Protein AF-0000000083393419 (afdb_homodimer)

Organism: Coprinellus micaceus (NCBI:txid71717)

Secondary structure (DSSP, 8-state):
--SEEEEEETTPPP--EEETTTEE--BSB-HHHHHHHHHT-EEPPEEETTEEE--TTTEE-EEEEGGGEEE--HHHHHHHHHIIIIIIHHHHT--S-S---EEEEEEEEEE-BT-EEEEE-PPP-STTEEEEEEEE-SB-EEE--EEEEETTEEEEE---TTTTT-EEEEEEETTSEEEEPPEEEE-EEEEEEEEE---S--------TT---HHHHHHHHHHHTT-SSS--SSS------SS---HHHHTTGGGG--THHHHHHHHHHHHHHHTTPPP---------------------------/--SEEEEEETTPPP--EEETTTEEPPBSB-HHHHHHHHHT-EEPPEEETTEEE--TTTEE-EEEEGGGEEE--HHHHHHHHHIIIIIIHHHHT--TTS---EEEEEEEEEE-BT-EEEEE-PPPSSTTEEEEEEEE-SB-EEE--EEEEETTEEEEE---TTTTT-EEEEEEETTSEEEEPPEEEE-EEEEEEEEE---S--------TT---HHHHHHHHHHHTT-SSS--SSS------SS---HHHHTTGGGG--THHHHHHHHHHHHHHHTTPPP---------------------------

Nearest PDB structures (foldseek):
  4iw3-assembly2_J  TM=5.909E-01  e=1.349E-07  Pseudomonas putida KT2440
  4j25-assembly7_G  TM=5.653E-01  e=1.485E-06  Pseudomonas putida KT2440
  4j25-assembly5_E  TM=6.585E-01  e=1.545E-05  Pseudomonas putida KT2440
  4j25-assembly8_H  TM=5.708E-01  e=6.944E-06  Pseudomonas putida KT2440
  4j25-assembly3_C  TM=5.893E-01  e=4.573E-05  Pseudomonas putida KT2440

pLDDT: mean 80.28, std 17.72, range [20.61, 98.19]

Structure (mmCIF, N/CA/C/O backbone):
data_AF-0000000083393419-model_v1
#
loop_
_entity.id
_entity.type
_entity.pdbx_description
1 polymer 'Prolyl 4-hydroxylase alpha subunit Fe(2+) 2OG dioxygenase domain-containing protein'
#
loop_
_atom_site.group_PDB
_atom_site.id
_atom_site.type_symbol
_atom_site.label_atom_id
_atom_site.label_alt_id
_atom_site.label_comp_id
_atom_site.label_asym_id
_atom_site.label_entity_id
_atom_site.label_seq_id
_atom_site.pdbx_PDB_ins_code
_atom_site.Cartn_x
_atom_site.Cartn_y
_atom_site.Cartn_z
_atom_site.occupancy
_atom_site.B_iso_or_equiv
_atom_site.auth_seq_id
_atom_site.auth_comp_id
_atom_site.auth_asym_id
_atom_site.auth_atom_id
_atom_site.pdbx_PDB_model_num
ATOM 1 N N . GLY A 1 1 ? 1.641 -17.141 -26.734 1 71.5 1 GLY A N 1
ATOM 2 C CA . GLY A 1 1 ? 1.693 -16.828 -25.312 1 71.5 1 GLY A CA 1
ATOM 3 C C . GLY A 1 1 ? 2.971 -17.297 -24.641 1 71.5 1 GLY A C 1
ATOM 4 O O . GLY A 1 1 ? 3.799 -17.969 -25.281 1 71.5 1 GLY A O 1
ATOM 5 N N . SER A 1 2 ? 3.289 -16.75 -23.438 1 80.88 2 SER A N 1
ATOM 6 C CA . SER A 1 2 ? 4.422 -17.172 -22.609 1 80.88 2 SER A CA 1
ATOM 7 C C . SER A 1 2 ? 4.016 -18.25 -21.625 1 80.88 2 SER A C 1
ATOM 9 O O . SER A 1 2 ? 2.832 -18.422 -21.328 1 80.88 2 SER A O 1
ATOM 11 N N . PHE A 1 3 ? 4.953 -19.141 -21.281 1 85.56 3 PHE A N 1
ATOM 12 C CA . PHE A 1 3 ? 4.609 -20.203 -20.344 1 85.56 3 PHE A CA 1
ATOM 13 C C . PHE A 1 3 ? 4.703 -19.703 -18.906 1 85.56 3 PHE A C 1
ATOM 15 O O . PHE A 1 3 ? 4.406 -20.438 -17.969 1 85.56 3 PHE A O 1
ATOM 22 N N . TYR A 1 4 ? 5.148 -18.422 -18.828 1 90.19 4 TYR A N 1
ATOM 23 C CA . TYR A 1 4 ? 5.23 -17.828 -17.5 1 90.19 4 TYR A CA 1
ATOM 24 C C . TYR A 1 4 ? 4.875 -16.344 -17.547 1 90.19 4 TYR A C 1
ATOM 26 O O . TYR A 1 4 ? 4.746 -15.758 -18.625 1 90.19 4 TYR A O 1
ATOM 34 N N . HIS A 1 5 ? 4.605 -15.773 -16.406 1 93.38 5 HIS A N 1
ATOM 35 C CA . HIS A 1 5 ? 4.402 -14.344 -16.188 1 93.38 5 HIS A CA 1
ATOM 36 C C . HIS A 1 5 ? 5.18 -13.852 -14.977 1 93.38 5 HIS A C 1
ATOM 38 O O . HIS A 1 5 ? 5.285 -14.57 -13.977 1 93.38 5 HIS A O 1
ATOM 44 N N . CYS A 1 6 ? 5.832 -12.68 -15.07 1 94.62 6 CYS A N 1
ATOM 45 C CA . CYS A 1 6 ? 6.551 -12.078 -13.961 1 94.62 6 CYS A CA 1
ATOM 46 C C . CYS A 1 6 ? 6.5 -10.555 -14.039 1 94.62 6 CYS A C 1
ATOM 48 O O . CYS A 1 6 ? 7.043 -9.961 -14.969 1 94.62 6 CYS A O 1
ATOM 50 N N . THR A 1 7 ? 5.844 -9.961 -13.102 1 94.75 7 THR A N 1
ATOM 51 C CA . THR A 1 7 ? 5.762 -8.508 -13.086 1 94.75 7 THR A CA 1
ATOM 52 C C . THR A 1 7 ? 5.715 -7.988 -11.648 1 94.75 7 THR A C 1
ATOM 54 O O . THR A 1 7 ? 5.434 -8.742 -10.719 1 94.75 7 THR A O 1
ATOM 57 N N . THR A 1 8 ? 6.18 -6.797 -11.445 1 95.19 8 THR A N 1
ATOM 58 C CA . THR A 1 8 ? 6.062 -6.09 -10.172 1 95.19 8 THR A CA 1
ATOM 59 C C . THR A 1 8 ? 5.07 -4.934 -10.281 1 95.19 8 THR A C 1
ATOM 61 O O . THR A 1 8 ? 5.086 -4.188 -11.266 1 95.19 8 THR A O 1
ATOM 64 N N . ASP A 1 9 ? 4.148 -4.879 -9.375 1 95.31 9 ASP A N 1
ATOM 65 C CA . ASP A 1 9 ? 3.121 -3.844 -9.352 1 95.31 9 ASP A CA 1
ATOM 66 C C . ASP A 1 9 ? 3.289 -2.922 -8.148 1 95.31 9 ASP A C 1
ATOM 68 O O . ASP A 1 9 ? 2.953 -3.297 -7.023 1 95.31 9 ASP A O 1
ATOM 72 N N . GLN A 1 10 ? 3.635 -1.686 -8.359 1 91.56 10 GLN A N 1
ATOM 73 C CA . GLN A 1 10 ? 3.883 -0.721 -7.289 1 91.56 10 GLN A CA 1
ATOM 74 C C . GLN A 1 10 ? 2.574 -0.171 -6.73 1 91.56 10 GLN A C 1
ATOM 76 O O . GLN A 1 10 ? 2.557 0.431 -5.656 1 91.56 10 GLN A O 1
ATOM 81 N N . ASN A 1 11 ? 1.541 -0.392 -7.5 1 91.25 11 ASN A N 1
ATOM 82 C CA . ASN A 1 11 ? 0.262 0.193 -7.109 1 91.25 11 ASN A CA 1
ATOM 83 C C . ASN A 1 11 ? -0.727 -0.875 -6.652 1 91.25 11 ASN A C 1
ATOM 85 O O . ASN A 1 11 ? -1.93 -0.619 -6.57 1 91.25 11 ASN A O 1
ATOM 89 N N . ALA A 1 12 ? -0.219 -2.059 -6.438 1 95.44 12 ALA A N 1
ATOM 90 C CA . ALA A 1 12 ? -1.104 -3.104 -5.926 1 95.44 12 ALA A CA 1
ATOM 91 C C . ALA A 1 12 ? -1.71 -2.703 -4.586 1 95.44 12 ALA A C 1
ATOM 93 O O . ALA A 1 12 ? -1.015 -2.166 -3.717 1 95.44 12 ALA A O 1
ATOM 94 N N . PRO A 1 13 ? -2.973 -2.9 -4.43 1 95.62 13 PRO A N 1
ATOM 95 C CA . PRO A 1 13 ? -3.576 -2.574 -3.135 1 95.62 13 PRO A CA 1
ATOM 96 C C . PRO A 1 13 ? -3.109 -3.502 -2.016 1 95.62 13 PRO A C 1
ATOM 98 O O . PRO A 1 13 ? -2.795 -4.668 -2.268 1 95.62 13 PRO A O 1
ATOM 101 N N . ASN A 1 14 ? -3.01 -2.908 -0.842 1 96.06 14 ASN A N 1
ATOM 102 C CA . ASN A 1 14 ? -2.838 -3.764 0.328 1 96.06 14 ASN A CA 1
ATOM 103 C C . ASN A 1 14 ? -4.027 -4.699 0.515 1 96.06 14 ASN A C 1
ATOM 105 O O . ASN A 1 14 ? -5.168 -4.25 0.62 1 96.06 14 ASN A O 1
ATOM 109 N N . PRO A 1 15 ? -3.83 -5.969 0.606 1 97 15 PRO A N 1
ATOM 110 C CA . PRO A 1 15 ? -4.961 -6.898 0.658 1 97 15 PRO A CA 1
ATOM 111 C C . PRO A 1 15 ? -5.738 -6.809 1.968 1 97 15 PRO A C 1
ATOM 113 O O . PRO A 1 15 ? -6.898 -7.23 2.031 1 97 15 PRO A O 1
ATOM 116 N N . GLY A 1 16 ? -5.172 -6.203 2.963 1 97.12 16 GLY A N 1
ATOM 117 C CA . GLY A 1 16 ? -5.777 -6.371 4.273 1 97.12 16 GLY A CA 1
ATOM 118 C C . GLY A 1 16 ? -5.797 -7.816 4.738 1 97.12 16 GLY A C 1
ATOM 119 O O . GLY A 1 16 ? -6.84 -8.328 5.148 1 97.12 16 GLY A O 1
ATOM 120 N N . LEU A 1 17 ? -4.664 -8.422 4.645 1 97.94 17 LEU A N 1
ATOM 121 C CA . LEU A 1 17 ? -4.504 -9.836 4.973 1 97.94 17 LEU A CA 1
ATOM 122 C C . LEU A 1 17 ? -4.91 -10.109 6.418 1 97.94 17 LEU A C 1
ATOM 124 O O . LEU A 1 17 ? -4.414 -9.453 7.34 1 97.94 17 LEU A O 1
ATOM 128 N N . PHE A 1 18 ? -5.875 -10.977 6.57 1 98 18 PHE A N 1
ATOM 129 C CA . PHE A 1 18 ? -6.371 -11.391 7.879 1 98 18 PHE A CA 1
ATOM 130 C C . PHE A 1 18 ? -6.223 -12.891 8.062 1 98 18 PHE A C 1
ATOM 132 O O . PHE A 1 18 ? -6.68 -13.672 7.227 1 98 18 PHE A O 1
ATOM 139 N N . ILE A 1 19 ? -5.516 -13.336 9.07 1 97.94 19 ILE A N 1
ATOM 140 C CA . ILE A 1 19 ? -5.285 -14.742 9.352 1 97.94 19 ILE A CA 1
ATOM 141 C C . ILE A 1 19 ? -6.027 -15.141 10.625 1 97.94 19 ILE A C 1
ATOM 143 O O . ILE A 1 19 ? -5.891 -14.484 11.664 1 97.94 19 ILE A O 1
ATOM 147 N N . ASP A 1 20 ? -6.797 -16.219 10.484 1 97.06 20 ASP A N 1
ATOM 148 C CA . ASP A 1 20 ? -7.508 -16.703 11.664 1 97.06 20 ASP A CA 1
ATOM 149 C C . ASP A 1 20 ? -6.539 -16.969 12.812 1 97.06 20 ASP A C 1
ATOM 151 O O . ASP A 1 20 ? -5.496 -17.594 12.617 1 97.06 20 ASP A O 1
ATOM 155 N N . GLY A 1 21 ? -6.898 -16.5 13.992 1 94.38 21 GLY A N 1
ATOM 156 C CA . GLY A 1 21 ? -6.066 -16.703 15.164 1 94.38 21 GLY A CA 1
ATOM 157 C C . GLY A 1 21 ? -5.055 -15.594 15.383 1 94.38 21 GLY A C 1
ATOM 158 O O . GLY A 1 21 ? -4.574 -15.398 16.5 1 94.38 21 GLY A O 1
ATOM 159 N N . LEU A 1 22 ? -4.699 -14.867 14.367 1 94.94 22 LEU A N 1
ATOM 160 C CA . LEU A 1 22 ? -3.699 -13.812 14.461 1 94.94 22 LEU A CA 1
ATOM 161 C C . LEU A 1 22 ? -4.34 -12.438 14.258 1 94.94 22 LEU A C 1
ATOM 163 O O . LEU A 1 22 ? -4.016 -11.492 14.977 1 94.94 22 LEU A O 1
ATOM 167 N N . GLY A 1 23 ? -5.277 -12.398 13.312 1 96.06 23 GLY A N 1
ATOM 168 C CA . GLY A 1 23 ? -5.891 -11.125 12.969 1 96.06 23 GLY A CA 1
ATOM 169 C C . GLY A 1 23 ? -5.254 -10.461 11.766 1 96.06 23 GLY A C 1
ATOM 170 O O . GLY A 1 23 ? -4.781 -11.141 10.852 1 96.06 23 GLY A O 1
ATOM 171 N N . LEU A 1 24 ? -5.355 -9.117 11.773 1 96.56 24 LEU A N 1
ATOM 172 C CA . LEU A 1 24 ? -4.844 -8.336 10.648 1 96.56 24 LEU A CA 1
ATOM 173 C C . LEU A 1 24 ? -3.316 -8.352 10.625 1 96.56 24 LEU A C 1
ATOM 175 O O . LEU A 1 24 ? -2.674 -8.164 11.664 1 96.56 24 LEU A O 1
ATOM 179 N N . VAL A 1 25 ? -2.793 -8.625 9.477 1 96.19 25 VAL A N 1
ATOM 180 C CA . VAL A 1 25 ? -1.344 -8.641 9.305 1 96.19 25 VAL A CA 1
ATOM 181 C C . VAL A 1 25 ? -0.895 -7.379 8.57 1 96.19 25 VAL A C 1
ATOM 183 O O . VAL A 1 25 ? -1.348 -7.109 7.457 1 96.19 25 VAL A O 1
ATOM 186 N N . GLY A 1 26 ? -0.052 -6.645 9.195 1 95.12 26 GLY A N 1
ATOM 187 C CA . GLY A 1 26 ? 0.465 -5.449 8.547 1 95.12 26 GLY A CA 1
ATOM 188 C C . GLY A 1 26 ? 1.562 -5.742 7.543 1 95.12 26 GLY A C 1
ATOM 189 O O . GLY A 1 26 ? 2.387 -6.633 7.758 1 95.12 26 GLY A O 1
ATOM 190 N N . LEU A 1 27 ? 1.524 -5.02 6.449 1 95.44 27 LEU A N 1
ATOM 191 C CA . LEU A 1 27 ? 2.607 -5 5.473 1 95.44 27 LEU A CA 1
ATOM 192 C C . LEU A 1 27 ? 3.297 -3.639 5.453 1 95.44 27 LEU A C 1
ATOM 194 O O . LEU A 1 27 ? 2.654 -2.611 5.676 1 95.44 27 LEU A O 1
ATOM 198 N N . LEU A 1 28 ? 4.531 -3.512 5.34 1 96.19 28 LEU A N 1
ATOM 199 C CA . LEU A 1 28 ? 5.57 -4.457 4.953 1 96.19 28 LEU A CA 1
ATOM 200 C C . LEU A 1 28 ? 5.82 -5.477 6.059 1 96.19 28 LEU A C 1
ATOM 202 O O . LEU A 1 28 ? 5.879 -5.121 7.234 1 96.19 28 LEU A O 1
ATOM 206 N N . LEU A 1 29 ? 5.98 -6.648 5.637 1 96.69 29 LEU A N 1
ATOM 207 C CA . LEU A 1 29 ? 6.18 -7.699 6.629 1 96.69 29 LEU A CA 1
ATOM 208 C C . LEU A 1 29 ? 7.473 -7.48 7.402 1 96.69 29 LEU A C 1
ATOM 210 O O . LEU A 1 29 ? 8.523 -7.238 6.809 1 96.69 29 LEU A O 1
ATOM 214 N N . ASN A 1 30 ? 7.355 -7.426 8.719 1 94.75 30 ASN A N 1
ATOM 215 C CA . ASN A 1 30 ? 8.547 -7.348 9.555 1 94.75 30 ASN A CA 1
ATOM 216 C C . ASN A 1 30 ? 8.789 -8.648 10.312 1 94.75 30 ASN A C 1
ATOM 218 O O . ASN A 1 30 ? 8.016 -9.602 10.18 1 94.75 30 ASN A O 1
ATOM 222 N N . HIS A 1 31 ? 9.914 -8.711 11.031 1 93.56 31 HIS A N 1
ATOM 223 C CA . HIS A 1 31 ? 10.352 -9.938 11.68 1 93.56 31 HIS A CA 1
ATOM 224 C C . HIS A 1 31 ? 9.328 -10.43 12.695 1 93.56 31 HIS A C 1
ATOM 226 O O . HIS A 1 31 ? 9 -11.617 12.742 1 93.56 31 HIS A O 1
ATOM 232 N N . GLN A 1 32 ? 8.797 -9.57 13.469 1 91.88 32 GLN A N 1
ATOM 233 C CA . GLN A 1 32 ? 7.84 -9.938 14.516 1 91.88 32 GLN A CA 1
ATOM 234 C C . GLN A 1 32 ? 6.582 -10.555 13.914 1 91.88 32 GLN A C 1
ATOM 236 O O . GLN A 1 32 ? 6.102 -11.586 14.391 1 91.88 32 GLN A O 1
ATOM 241 N N . GLU A 1 33 ? 6.07 -9.922 12.938 1 94.56 33 GLU A N 1
ATOM 242 C CA . GLU A 1 33 ? 4.871 -10.43 12.273 1 94.56 33 GLU A CA 1
ATOM 243 C C . GLU A 1 33 ? 5.141 -11.773 11.602 1 94.56 33 GLU A C 1
ATOM 245 O O . GLU A 1 33 ? 4.277 -12.656 11.609 1 94.56 33 GLU A O 1
ATOM 250 N N . ALA A 1 34 ? 6.285 -11.922 11.008 1 96.38 34 ALA A N 1
ATOM 251 C CA . ALA A 1 34 ? 6.652 -13.18 10.375 1 96.38 34 ALA A CA 1
ATOM 252 C C . ALA A 1 34 ? 6.629 -14.328 11.383 1 96.38 34 ALA A C 1
ATOM 254 O O . ALA A 1 34 ? 6.117 -15.414 11.094 1 96.38 34 ALA A O 1
ATOM 255 N N . GLN A 1 35 ? 7.164 -14.031 12.547 1 95.75 35 GLN A N 1
ATOM 256 C CA . GLN A 1 35 ? 7.199 -15.047 13.594 1 95.75 35 GLN A CA 1
ATOM 257 C C . GLN A 1 35 ? 5.789 -15.414 14.047 1 95.75 35 GLN A C 1
ATOM 259 O O . GLN A 1 35 ? 5.512 -16.578 14.344 1 95.75 35 GLN A O 1
ATOM 264 N N . LEU A 1 36 ? 4.961 -14.477 14.125 1 95.25 36 LEU A N 1
ATOM 265 C CA . LEU A 1 36 ? 3.574 -14.734 14.492 1 95.25 36 LEU A CA 1
ATOM 266 C C . LEU A 1 36 ? 2.881 -15.586 13.438 1 95.25 36 LEU A C 1
ATOM 268 O O . LEU A 1 36 ? 2.119 -16.5 13.766 1 95.25 36 LEU A O 1
ATOM 272 N N . ILE A 1 37 ? 3.133 -15.281 12.156 1 97.12 37 ILE A N 1
ATOM 273 C CA . ILE A 1 37 ? 2.562 -16.062 11.07 1 97.12 37 ILE A CA 1
ATOM 274 C C . ILE A 1 37 ? 3.051 -17.516 11.164 1 97.12 37 ILE A C 1
ATOM 276 O O . ILE A 1 37 ? 2.264 -18.453 11.031 1 97.12 37 ILE A O 1
ATOM 280 N N . ILE A 1 38 ? 4.332 -17.688 11.406 1 96.31 38 ILE A N 1
ATOM 281 C CA . ILE A 1 38 ? 4.93 -19.016 11.523 1 96.31 38 ILE A CA 1
ATOM 282 C C . ILE A 1 38 ? 4.242 -19.797 12.641 1 96.31 38 ILE A C 1
ATOM 284 O O . ILE A 1 38 ? 3.961 -20.984 12.492 1 96.31 38 ILE A O 1
ATOM 288 N N . SER A 1 39 ? 3.902 -19.062 13.703 1 95.31 39 SER A N 1
ATOM 289 C CA . SER A 1 39 ? 3.291 -19.719 14.852 1 95.31 39 SER A CA 1
ATOM 290 C C . SER A 1 39 ? 1.898 -20.25 14.523 1 95.31 39 SER A C 1
ATOM 292 O O . SER A 1 39 ? 1.376 -21.125 15.211 1 95.31 39 SER A O 1
ATOM 294 N N . GLN A 1 40 ? 1.264 -19.703 13.516 1 95.31 40 GLN A N 1
ATOM 295 C CA . GLN A 1 40 ? -0.067 -20.125 13.094 1 95.31 40 GLN A CA 1
ATOM 296 C C . GLN A 1 40 ? 0.012 -21.078 11.898 1 95.31 40 GLN A C 1
ATOM 298 O O . GLN A 1 40 ? -1.017 -21.5 11.367 1 95.31 40 GLN A O 1
ATOM 303 N N . SER A 1 41 ? 1.199 -21.422 11.461 1 95.56 41 SER A N 1
ATOM 304 C CA . SER A 1 41 ? 1.404 -22.172 10.219 1 95.56 41 SER A CA 1
ATOM 305 C C . SER A 1 41 ? 1.79 -23.625 10.5 1 95.56 41 SER A C 1
ATOM 307 O O . SER A 1 41 ? 2.098 -23.969 11.641 1 95.56 41 SER A O 1
ATOM 309 N N . VAL A 1 42 ? 1.695 -24.438 9.523 1 92.81 42 VAL A N 1
ATOM 310 C CA . VAL A 1 42 ? 2.234 -25.797 9.523 1 92.81 42 VAL A CA 1
ATOM 311 C C . VAL A 1 42 ? 3.275 -25.938 8.414 1 92.81 42 VAL A C 1
ATOM 313 O O . VAL A 1 42 ? 3.299 -25.141 7.469 1 92.81 42 VAL A O 1
ATOM 316 N N . GLN A 1 43 ? 4.133 -26.875 8.594 1 89.88 43 GLN A N 1
ATOM 317 C CA . GLN A 1 43 ? 5.102 -27.156 7.543 1 89.88 43 GLN A CA 1
ATOM 318 C C . GLN A 1 43 ? 4.414 -27.719 6.297 1 89.88 43 GLN A C 1
ATOM 320 O O . GLN A 1 43 ? 3.553 -28.594 6.398 1 89.88 43 GLN A O 1
ATOM 325 N N . ALA A 1 44 ? 4.727 -27.078 5.188 1 85.38 44 ALA A N 1
ATOM 326 C CA . ALA A 1 44 ? 4.102 -27.531 3.943 1 85.38 44 ALA A CA 1
ATOM 327 C C . ALA A 1 44 ? 4.461 -28.969 3.635 1 85.38 44 ALA A C 1
ATOM 329 O O . ALA A 1 44 ? 5.586 -29.406 3.883 1 85.38 44 ALA A O 1
ATOM 330 N N . LEU A 1 45 ? 3.436 -29.672 3.148 1 71.44 45 LEU A N 1
ATOM 331 C CA . LEU A 1 45 ? 3.59 -31.078 2.795 1 71.44 45 LEU A CA 1
ATOM 332 C C . LEU A 1 45 ? 4 -31.234 1.333 1 71.44 45 LEU A C 1
ATOM 334 O O . LEU A 1 45 ? 3.75 -30.344 0.519 1 71.44 45 LEU A O 1
ATOM 338 N N . PHE A 1 46 ? 4.871 -32.125 1.081 1 62.41 46 PHE A N 1
ATOM 339 C CA . PHE A 1 46 ? 5.164 -32.5 -0.299 1 62.41 46 PHE A CA 1
ATOM 340 C C . PHE A 1 46 ? 4.469 -33.812 -0.67 1 62.41 46 PHE A C 1
ATOM 342 O O . PHE A 1 46 ? 4.422 -34.719 0.132 1 62.41 46 PHE A O 1
ATOM 349 N N . GLY A 1 47 ? 3.475 -33.719 -1.691 1 51.59 47 GLY A N 1
ATOM 350 C CA . GLY A 1 47 ? 2.805 -34.938 -2.137 1 51.59 47 GLY A CA 1
ATOM 351 C C . GLY A 1 47 ? 3.691 -35.844 -2.98 1 51.59 47 GLY A C 1
ATOM 352 O O . GLY A 1 47 ? 4.32 -35.375 -3.936 1 51.59 47 GLY A O 1
ATOM 353 N N . GLU A 1 48 ? 4.258 -36.875 -2.424 1 49.97 48 GLU A N 1
ATOM 354 C CA . GLU A 1 48 ? 4.836 -37.969 -3.23 1 49.97 48 GLU A CA 1
ATOM 355 C C . GLU A 1 48 ? 3.82 -39.062 -3.486 1 49.97 48 GLU A C 1
ATOM 357 O O . GLU A 1 48 ? 3.619 -39.938 -2.637 1 49.97 48 GLU A O 1
ATOM 362 N N . GLY A 1 49 ? 3.178 -39.156 -4.609 1 48.53 49 GLY A N 1
ATOM 363 C CA . GLY A 1 49 ? 2.188 -40.188 -4.867 1 48.53 49 GLY A CA 1
ATOM 364 C C . GLY A 1 49 ? 0.917 -40 -4.059 1 48.53 49 GLY A C 1
ATOM 365 O O . GLY A 1 49 ? 0.308 -38.938 -4.074 1 48.53 49 GLY A O 1
ATOM 366 N N . ALA A 1 50 ? 0.385 -41.062 -3.396 1 50.88 50 ALA A N 1
ATOM 367 C CA . ALA A 1 50 ? -0.836 -41.156 -2.6 1 50.88 50 ALA A CA 1
ATOM 368 C C . ALA A 1 50 ? -0.608 -40.625 -1.191 1 50.88 50 ALA A C 1
ATOM 370 O O . ALA A 1 50 ? -1.563 -40.375 -0.45 1 50.88 50 ALA A O 1
ATOM 371 N N . GLU A 1 51 ? 0.714 -40.375 -0.941 1 54.41 51 GLU A N 1
ATOM 372 C CA . GLU A 1 51 ? 0.939 -40 0.456 1 54.41 51 GLU A CA 1
ATOM 373 C C . GLU A 1 51 ? 1.54 -38.625 0.575 1 54.41 51 GLU A C 1
ATOM 375 O O . GLU A 1 51 ? 2.369 -38.219 -0.246 1 54.41 51 GLU A O 1
ATOM 380 N N . THR A 1 52 ? 0.961 -37.75 1.322 1 60.72 52 THR A N 1
ATOM 381 C CA . THR A 1 52 ? 1.485 -36.406 1.638 1 60.72 52 THR A CA 1
ATOM 382 C C . THR A 1 52 ? 2.412 -36.469 2.85 1 60.72 52 THR A C 1
ATOM 384 O O . THR A 1 52 ? 2.014 -36.938 3.918 1 60.72 52 THR A O 1
ATOM 387 N N . VAL A 1 53 ? 3.863 -36.469 2.533 1 63.22 53 VAL A N 1
ATOM 388 C CA . VAL A 1 53 ? 4.824 -36.531 3.629 1 63.22 53 VAL A CA 1
ATOM 389 C C . VAL A 1 53 ? 5.531 -35.188 3.762 1 63.22 53 VAL A C 1
ATOM 391 O O . V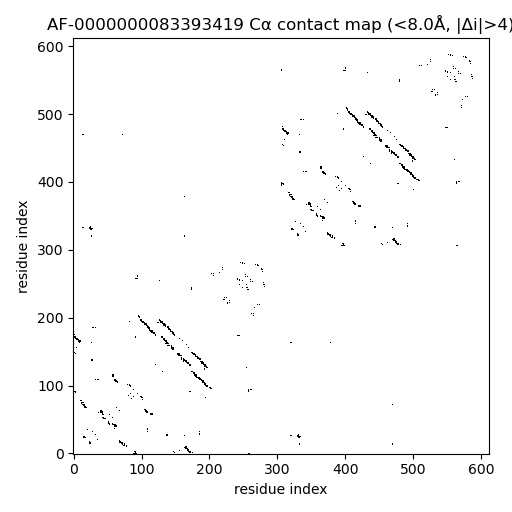AL A 1 53 ? 5.645 -34.438 2.789 1 63.22 53 VAL A O 1
ATOM 394 N N . VAL A 1 54 ? 5.832 -34.875 5.066 1 69.81 54 VAL A N 1
ATOM 395 C CA . VAL A 1 54 ? 6.707 -33.719 5.309 1 69.81 54 VAL A CA 1
ATOM 396 C C . VAL A 1 54 ? 8.156 -34.125 5.039 1 69.81 54 VAL A C 1
ATOM 398 O O . VAL A 1 54 ? 8.68 -35.031 5.656 1 69.81 54 VAL A O 1
ATOM 401 N N . ASP A 1 55 ? 8.727 -33.656 3.973 1 72 55 ASP A N 1
ATOM 402 C CA . ASP A 1 55 ? 10.156 -33.781 3.693 1 72 55 ASP A CA 1
ATOM 403 C C . ASP A 1 55 ? 10.797 -32.438 3.428 1 72 55 ASP A C 1
ATOM 405 O O . ASP A 1 55 ? 10.727 -31.922 2.311 1 72 55 ASP A O 1
ATOM 409 N N . THR A 1 56 ? 11.43 -31.891 4.449 1 73.75 56 THR A N 1
ATOM 410 C CA . THR A 1 56 ? 11.969 -30.531 4.391 1 73.75 56 THR A CA 1
ATOM 411 C C . THR A 1 56 ? 13.164 -30.469 3.447 1 73.75 56 THR A C 1
ATOM 413 O O . THR A 1 56 ? 13.602 -29.375 3.07 1 73.75 56 THR A O 1
ATOM 416 N N . GLN A 1 57 ? 13.617 -31.562 3.035 1 74.75 57 GLN A N 1
ATOM 417 C CA . GLN A 1 57 ? 14.68 -31.547 2.037 1 74.75 57 GLN A CA 1
ATOM 418 C C . GLN A 1 57 ? 14.125 -31.219 0.652 1 74.75 57 GLN A C 1
ATOM 420 O O . GLN A 1 57 ? 14.836 -30.656 -0.188 1 74.75 57 GLN A O 1
ATOM 425 N N . VAL A 1 58 ? 12.828 -31.562 0.531 1 74.06 58 VAL A N 1
ATOM 426 C CA . VAL A 1 58 ? 12.18 -31.312 -0.752 1 74.06 58 VAL A CA 1
ATOM 427 C C . VAL A 1 58 ? 11.508 -29.953 -0.741 1 74.06 58 VAL A C 1
ATOM 429 O O . VAL A 1 58 ? 11.648 -29.172 -1.688 1 74.06 58 VAL A O 1
ATOM 432 N N . GLN A 1 59 ? 10.789 -29.797 0.354 1 77.75 59 GLN A N 1
ATOM 433 C CA . GLN A 1 59 ? 10.07 -28.547 0.528 1 77.75 59 GLN A CA 1
ATOM 434 C C . GLN A 1 59 ? 10.148 -28.062 1.972 1 77.75 59 GLN A C 1
ATOM 436 O O . GLN A 1 59 ? 9.727 -28.766 2.893 1 77.75 59 GLN A O 1
ATOM 441 N N . ASP A 1 60 ? 10.75 -26.891 2.072 1 86.38 60 ASP A N 1
ATOM 442 C CA . ASP A 1 60 ? 10.836 -26.219 3.365 1 86.38 60 ASP A CA 1
ATOM 443 C C . ASP A 1 60 ? 10.133 -24.859 3.324 1 86.38 60 ASP A C 1
ATOM 445 O O . ASP A 1 60 ? 10.734 -23.859 2.934 1 86.38 60 ASP A O 1
ATOM 449 N N . THR A 1 61 ? 8.859 -24.844 3.65 1 90.88 61 THR A N 1
ATOM 450 C CA . THR A 1 61 ? 8.047 -23.625 3.641 1 90.88 61 THR A CA 1
ATOM 451 C C . THR A 1 61 ? 6.891 -23.75 4.633 1 90.88 61 THR A C 1
ATOM 453 O O . THR A 1 61 ? 6.383 -24.844 4.879 1 90.88 61 THR A O 1
ATOM 456 N N . TRP A 1 62 ? 6.586 -22.656 5.262 1 94.25 62 TRP A N 1
ATOM 457 C CA . TRP A 1 62 ? 5.406 -22.594 6.117 1 94.25 62 TRP A CA 1
ATOM 458 C C . TRP A 1 62 ? 4.148 -22.328 5.297 1 94.25 62 TRP A C 1
ATOM 460 O O . TRP A 1 62 ? 4.176 -21.547 4.348 1 94.25 62 TRP A O 1
ATOM 470 N N . GLU A 1 63 ? 3.068 -23.031 5.652 1 95.88 63 GLU A N 1
ATOM 471 C CA . GLU A 1 63 ? 1.851 -22.812 4.883 1 95.88 63 GLU A CA 1
ATOM 472 C C . GLU A 1 63 ? 0.641 -22.641 5.797 1 95.88 63 GLU A C 1
ATOM 474 O O . GLU A 1 63 ? 0.619 -23.156 6.91 1 95.88 63 GLU A O 1
ATOM 479 N N . ILE A 1 64 ? -0.273 -21.844 5.434 1 96.88 64 ILE A N 1
ATOM 480 C CA . ILE A 1 64 ? -1.596 -21.672 6.027 1 96.88 64 ILE A CA 1
ATOM 481 C C . ILE A 1 64 ? -2.67 -21.922 4.973 1 96.88 64 ILE A C 1
ATOM 483 O O . ILE A 1 64 ? -2.586 -21.406 3.855 1 96.88 64 ILE A O 1
ATOM 487 N N . ASP A 1 65 ? -3.627 -22.734 5.312 1 96.56 65 ASP A N 1
ATOM 488 C CA . ASP A 1 65 ? -4.699 -23.094 4.383 1 96.56 65 ASP A CA 1
ATOM 489 C C . ASP A 1 65 ? -5.547 -21.859 4.043 1 96.56 65 ASP A C 1
ATOM 491 O O . ASP A 1 65 ? -5.797 -21.016 4.902 1 96.56 65 ASP A O 1
ATOM 495 N N . ALA A 1 66 ? -6.105 -21.875 2.852 1 96.81 66 ALA A N 1
ATOM 496 C CA . ALA A 1 66 ? -6.906 -20.75 2.357 1 96.81 66 ALA A CA 1
ATOM 497 C C . ALA A 1 66 ? -8.109 -20.484 3.262 1 96.81 66 ALA A C 1
ATOM 499 O O . ALA A 1 66 ? -8.547 -19.344 3.404 1 96.81 66 ALA A O 1
ATOM 500 N N . LYS A 1 67 ? -8.625 -21.453 3.852 1 96.94 67 LYS A N 1
ATOM 501 C CA . LYS A 1 67 ? -9.82 -21.328 4.684 1 96.94 67 LYS A CA 1
ATOM 502 C C . LYS A 1 67 ? -9.547 -20.453 5.898 1 96.94 67 LYS A C 1
ATOM 504 O O . LYS A 1 67 ? -10.484 -19.906 6.492 1 96.94 67 LYS A O 1
ATOM 509 N N . SER A 1 68 ? -8.281 -20.375 6.258 1 97.94 68 SER A N 1
ATOM 510 C CA . SER A 1 68 ? -7.906 -19.594 7.441 1 97.94 68 SER A CA 1
ATOM 511 C C . SER A 1 68 ? -7.441 -18.188 7.059 1 97.94 68 SER A C 1
ATOM 513 O O . SER A 1 68 ? -6.922 -17.453 7.902 1 97.94 68 SER A O 1
ATOM 515 N N . VAL A 1 69 ? -7.574 -17.891 5.82 1 98.12 69 VAL A N 1
ATOM 516 C CA . VAL A 1 69 ? -7.082 -16.609 5.316 1 98.12 69 VAL A CA 1
ATOM 517 C C . VAL A 1 69 ? -8.234 -15.82 4.711 1 98.12 69 VAL A C 1
ATOM 519 O O . VAL A 1 69 ? -9.086 -16.375 4.012 1 98.12 69 VAL A O 1
ATOM 522 N N . SER A 1 70 ? -8.352 -14.555 5.055 1 98 70 SER A N 1
ATOM 523 C CA . SER A 1 70 ? -9.312 -13.656 4.43 1 98 70 SER A CA 1
ATOM 524 C C . SER A 1 70 ? -8.703 -12.281 4.168 1 98 70 SER A C 1
ATOM 526 O O . SER A 1 70 ? -7.605 -11.984 4.648 1 98 70 SER A O 1
ATOM 528 N N . PHE A 1 71 ? -9.328 -11.555 3.316 1 97.88 71 PHE A N 1
ATOM 529 C CA . PHE A 1 71 ? -8.852 -10.227 2.938 1 97.88 71 PHE A CA 1
ATOM 530 C C . PHE A 1 71 ? -9.883 -9.164 3.291 1 97.88 71 PHE A C 1
ATOM 532 O O . PHE A 1 71 ? -11.023 -9.219 2.836 1 97.88 71 PHE A O 1
ATOM 539 N N . LYS A 1 72 ? -9.422 -8.125 4.039 1 96 72 LYS A N 1
ATOM 540 C CA . LYS A 1 72 ? -10.352 -7.121 4.555 1 96 72 LYS A CA 1
ATOM 541 C C . LYS A 1 72 ? -10.492 -5.949 3.588 1 96 72 LYS A C 1
ATOM 543 O O . LYS A 1 72 ? -11.414 -5.145 3.707 1 96 72 LYS A O 1
ATOM 548 N N . ASN A 1 73 ? -9.539 -5.832 2.697 1 95.38 73 ASN A N 1
ATOM 549 C CA . ASN A 1 73 ? -9.641 -4.816 1.652 1 95.38 73 ASN A CA 1
ATOM 550 C C . ASN A 1 73 ? -10.445 -5.32 0.457 1 95.38 73 ASN A C 1
ATOM 552 O O . ASN A 1 73 ? -9.969 -6.172 -0.299 1 95.38 73 ASN A O 1
ATOM 556 N N . SER A 1 74 ? -11.555 -4.699 0.244 1 92.69 74 SER A N 1
ATOM 557 C CA . SER A 1 74 ? -12.445 -5.156 -0.818 1 92.69 74 SER A CA 1
ATOM 558 C C . SER A 1 74 ? -11.82 -4.945 -2.193 1 92.69 74 SER A C 1
ATOM 560 O O . SER A 1 74 ? -12.164 -5.645 -3.15 1 92.69 74 SER A O 1
ATOM 562 N N . ARG A 1 75 ? -10.906 -4.074 -2.336 1 94.69 75 ARG A N 1
ATOM 563 C CA . ARG A 1 75 ? -10.266 -3.801 -3.617 1 94.69 75 ARG A CA 1
ATOM 564 C C . ARG A 1 75 ? -9.352 -4.949 -4.031 1 94.69 75 ARG A C 1
ATOM 566 O O . ARG A 1 75 ? -8.977 -5.062 -5.199 1 94.69 75 ARG A O 1
ATOM 573 N N . TRP A 1 76 ? -8.977 -5.77 -3.062 1 96.44 76 TRP A N 1
ATOM 574 C CA . TRP A 1 76 ? -8.016 -6.832 -3.334 1 96.44 76 TRP A CA 1
ATOM 575 C C . TRP A 1 76 ? -8.617 -7.887 -4.258 1 96.44 76 TRP A C 1
ATOM 577 O O . TRP A 1 76 ? -7.977 -8.32 -5.219 1 96.44 76 TRP A O 1
ATOM 587 N N . GLN A 1 77 ? -9.82 -8.273 -3.947 1 94.88 77 GLN A N 1
ATOM 588 C CA . GLN A 1 77 ? -10.461 -9.281 -4.789 1 94.88 77 GLN A CA 1
ATOM 589 C C . GLN A 1 77 ? -10.602 -8.789 -6.227 1 94.88 77 GLN A C 1
ATOM 591 O O . GLN A 1 77 ? -10.375 -9.539 -7.172 1 94.88 77 GLN A O 1
ATOM 596 N N . THR A 1 78 ? -11.031 -7.52 -6.328 1 94.44 78 THR A N 1
ATOM 597 C CA . THR A 1 78 ? -11.125 -6.926 -7.66 1 94.44 78 THR A CA 1
ATOM 598 C C . THR A 1 78 ? -9.766 -6.945 -8.359 1 94.44 78 THR A C 1
ATOM 600 O O . THR A 1 78 ? -9.672 -7.246 -9.547 1 94.44 78 THR A O 1
ATOM 603 N N . TYR A 1 79 ? -8.82 -6.676 -7.652 1 96 79 TYR A N 1
ATOM 604 C CA . TYR A 1 79 ? -7.457 -6.66 -8.172 1 96 79 TYR A CA 1
ATOM 605 C C . TYR A 1 79 ? -7.043 -8.039 -8.664 1 96 79 TYR A C 1
ATOM 607 O O . TYR A 1 79 ? -6.531 -8.188 -9.781 1 96 79 TYR A O 1
ATOM 615 N N . VAL A 1 80 ? -7.27 -9.062 -7.859 1 96.06 80 VAL A N 1
ATOM 616 C CA . VAL A 1 80 ? -6.891 -10.438 -8.18 1 96.06 80 VAL A CA 1
ATOM 617 C C . VAL A 1 80 ? -7.66 -10.914 -9.406 1 96.06 80 VAL A C 1
ATOM 619 O O . VAL A 1 80 ? -7.09 -11.547 -10.297 1 96.06 80 VAL A O 1
ATOM 622 N N . ASP A 1 81 ? -8.867 -10.547 -9.438 1 92.06 81 ASP A N 1
ATOM 623 C CA . ASP A 1 81 ? -9.688 -10.93 -10.586 1 92.06 81 ASP A CA 1
ATOM 624 C C . ASP A 1 81 ? -9.164 -10.305 -11.867 1 92.06 81 ASP A C 1
ATOM 626 O O . ASP A 1 81 ? -9.109 -10.961 -12.914 1 92.06 81 ASP A O 1
ATOM 630 N N . GLN A 1 82 ? -8.812 -9.094 -11.75 1 91.69 82 GLN A N 1
ATOM 631 C CA . GLN A 1 82 ? -8.289 -8.391 -12.922 1 91.69 82 GLN A CA 1
ATOM 632 C C . GLN A 1 82 ? -6.922 -8.945 -13.32 1 91.69 82 GLN A C 1
ATOM 634 O O . GLN A 1 82 ? -6.617 -9.047 -14.508 1 91.69 82 GLN A O 1
ATOM 639 N N . LEU A 1 83 ? -6.156 -9.25 -12.359 1 91.38 83 LEU A N 1
ATOM 640 C CA . LEU A 1 83 ? -4.859 -9.867 -12.617 1 91.38 83 LEU A CA 1
ATOM 641 C C . LEU A 1 83 ? -5.023 -11.164 -13.398 1 91.38 83 LEU A C 1
ATOM 643 O O . LEU A 1 83 ? -4.324 -11.391 -14.391 1 91.38 83 LEU A O 1
ATOM 647 N N . ALA A 1 84 ? -5.898 -11.969 -12.969 1 88.12 84 ALA A N 1
ATOM 648 C CA . ALA A 1 84 ? -6.141 -13.266 -13.586 1 88.12 84 ALA A CA 1
ATOM 649 C C . ALA A 1 84 ? -6.668 -13.109 -15.008 1 88.12 84 ALA A C 1
ATOM 651 O O . ALA A 1 84 ? -6.16 -13.734 -15.938 1 88.12 84 ALA A O 1
ATOM 652 N N . SER A 1 85 ? -7.602 -12.203 -15.203 1 84.56 85 SER A N 1
ATOM 653 C CA . SER A 1 85 ? -8.359 -12.164 -16.453 1 84.56 85 SER A CA 1
ATOM 654 C C . SER A 1 85 ? -7.695 -11.234 -17.469 1 84.56 85 SER A C 1
ATOM 656 O O . SER A 1 85 ? -7.895 -11.391 -18.672 1 84.56 85 SER A O 1
ATOM 658 N N . LYS A 1 86 ? -6.965 -10.344 -17.016 1 84.31 86 LYS A N 1
ATOM 659 C CA . LYS A 1 86 ? -6.445 -9.359 -17.953 1 84.31 86 LYS A CA 1
ATOM 660 C C . LYS A 1 86 ? -4.938 -9.516 -18.141 1 84.31 86 LYS A C 1
ATOM 662 O O . LYS A 1 86 ? -4.438 -9.484 -19.266 1 84.31 86 LYS A O 1
ATOM 667 N N . THR A 1 87 ? -4.273 -9.719 -17.125 1 86.75 87 THR A N 1
ATOM 668 C CA . THR A 1 87 ? -2.816 -9.688 -17.219 1 86.75 87 THR A CA 1
ATOM 669 C C . THR A 1 87 ? -2.258 -11.086 -17.469 1 86.75 87 THR A C 1
ATOM 671 O O . THR A 1 87 ? -1.679 -11.344 -18.516 1 86.75 87 THR A O 1
ATOM 674 N N . VAL A 1 88 ? -2.516 -11.961 -16.578 1 86.62 88 VAL A N 1
ATOM 675 C CA . VAL A 1 88 ? -1.901 -13.281 -16.625 1 86.62 88 VAL A CA 1
ATOM 676 C C . VAL A 1 88 ? -2.477 -14.086 -17.781 1 86.62 88 VAL A C 1
ATOM 678 O O . VAL A 1 88 ? -1.736 -14.734 -18.531 1 86.62 88 VAL A O 1
ATOM 681 N N . TRP A 1 89 ? -3.719 -13.93 -17.922 1 80 89 TRP A N 1
ATOM 682 C CA . TRP A 1 89 ? -4.387 -14.641 -19 1 80 89 TRP A CA 1
ATOM 683 C C . TRP A 1 89 ? -3.814 -14.234 -20.359 1 80 89 TRP A C 1
ATOM 685 O O . TRP A 1 89 ? -3.57 -15.078 -21.219 1 80 89 TRP A O 1
ATOM 695 N N . SER A 1 90 ? -3.635 -12.977 -20.484 1 78.12 90 SER A N 1
ATOM 696 C CA . SER A 1 90 ? -3.105 -12.453 -21.734 1 78.12 90 SER A CA 1
ATOM 697 C C . SER A 1 90 ? -1.667 -12.906 -21.969 1 78.12 90 SER A C 1
ATOM 699 O O . SER A 1 90 ? -1.31 -13.328 -23.062 1 78.12 90 SER A O 1
ATOM 701 N N . THR A 1 91 ? -0.918 -12.891 -20.984 1 81.75 91 THR A N 1
ATOM 702 C CA . THR A 1 91 ? 0.5 -13.203 -21.109 1 81.75 91 THR A CA 1
ATOM 703 C C . THR A 1 91 ? 0.701 -14.695 -21.391 1 81.75 91 THR A C 1
ATOM 705 O O . THR A 1 91 ? 1.569 -15.07 -22.188 1 81.75 91 THR A O 1
ATOM 708 N N . LEU A 1 92 ? -0.075 -15.516 -20.75 1 81.12 92 LEU A N 1
ATOM 709 C CA . LEU A 1 92 ? 0.053 -16.953 -20.938 1 81.12 92 LEU A CA 1
ATOM 710 C C . LEU A 1 92 ? -0.573 -17.406 -22.25 1 81.12 92 LEU A C 1
ATOM 712 O O . LEU A 1 92 ? -0.307 -18.516 -22.734 1 81.12 92 LEU A O 1
ATOM 716 N N . GLY A 1 93 ? -1.304 -16.516 -22.844 1 72.06 93 GLY A N 1
ATOM 717 C CA . GLY A 1 93 ? -1.894 -16.812 -24.141 1 72.06 93 GLY A CA 1
ATOM 718 C C . GLY A 1 93 ? -3.094 -17.734 -24.047 1 72.06 93 GLY A C 1
ATOM 719 O O . GLY A 1 93 ? -3.273 -18.625 -24.891 1 72.06 93 GLY A O 1
ATOM 720 N N . VAL A 1 94 ? -3.713 -17.562 -22.891 1 63.38 94 VAL A N 1
ATOM 721 C CA . VAL A 1 94 ? -4.906 -18.375 -22.719 1 63.38 94 VAL A CA 1
ATOM 722 C C . VAL A 1 94 ? -6.012 -17.891 -23.656 1 63.38 94 VAL A C 1
ATOM 724 O O . VAL A 1 94 ? -6.188 -16.688 -23.844 1 63.38 94 VAL A O 1
ATOM 727 N N . ALA A 1 95 ? -6.082 -18.359 -24.797 1 55.94 95 ALA A N 1
ATOM 728 C CA . ALA A 1 95 ? -6.961 -18 -25.906 1 55.94 95 ALA A CA 1
ATOM 729 C C . ALA A 1 95 ? -8.133 -17.156 -25.422 1 55.94 95 ALA A C 1
ATOM 731 O O . ALA A 1 95 ? -8.562 -17.266 -24.281 1 55.94 95 ALA A O 1
ATOM 732 N N . PRO A 1 96 ? -8.289 -15.961 -26.172 1 49.38 96 PRO A N 1
ATOM 733 C CA . PRO A 1 96 ? -9.367 -15.016 -25.891 1 49.38 96 PRO A CA 1
ATOM 734 C C . PRO A 1 96 ? -10.578 -15.688 -25.234 1 49.38 96 PRO A C 1
ATOM 736 O O . PRO A 1 96 ? -11.555 -15.008 -24.891 1 49.38 96 PRO A O 1
ATOM 739 N N . TYR A 1 97 ? -10.953 -16.75 -25.547 1 48.06 97 TYR A N 1
ATOM 740 C CA . TYR A 1 97 ? -12.375 -16.969 -25.766 1 48.06 97 TYR A CA 1
ATOM 741 C C . TYR A 1 97 ? -13.172 -16.703 -24.5 1 48.06 97 TYR A C 1
ATOM 743 O O . TYR A 1 97 ? -14.203 -16.031 -24.531 1 48.06 97 TYR A O 1
ATOM 751 N N . THR A 1 98 ? -13.562 -17.781 -23.594 1 50.47 98 THR A N 1
ATOM 752 C CA . THR A 1 98 ? -14.906 -18.156 -23.141 1 50.47 98 THR A CA 1
ATOM 753 C C . THR A 1 98 ? -15.336 -17.312 -21.953 1 50.47 98 THR A C 1
ATOM 755 O O . THR A 1 98 ? -16.328 -16.578 -22.016 1 50.47 98 THR A O 1
ATOM 758 N N . SER A 1 99 ? -14.789 -17.75 -20.906 1 65.12 99 SER A N 1
ATOM 759 C CA . SER A 1 99 ? -15.297 -17.203 -19.656 1 65.12 99 SER A CA 1
ATOM 760 C C . SER A 1 99 ? -14.156 -16.797 -18.719 1 65.12 99 SER A C 1
ATOM 762 O O . SER A 1 99 ? -13.055 -17.359 -18.797 1 65.12 99 SER A O 1
ATOM 764 N N . LYS A 1 100 ? -14.258 -15.766 -18.234 1 77.31 100 LYS A N 1
ATOM 765 C CA . LYS A 1 100 ? -13.32 -15.336 -17.203 1 77.31 100 LYS A CA 1
ATOM 766 C C . LYS A 1 100 ? -12.93 -16.5 -16.281 1 77.31 100 LYS A C 1
ATOM 768 O O . LYS A 1 100 ? -13.797 -17.234 -15.812 1 77.31 100 LYS A O 1
ATOM 773 N N . PRO A 1 101 ? -11.586 -16.719 -16.25 1 83.62 101 PRO A N 1
ATOM 774 C CA . PRO A 1 101 ? -11.18 -17.781 -15.336 1 83.62 101 PRO A CA 1
ATOM 775 C C . PRO A 1 101 ? -11.5 -17.453 -13.875 1 83.62 101 PRO A C 1
ATOM 777 O O . PRO A 1 101 ? -11.656 -16.297 -13.516 1 83.62 101 PRO A O 1
ATOM 780 N N . GLN A 1 102 ? -11.656 -18.484 -13.219 1 87.94 102 GLN A N 1
ATOM 781 C CA . GLN A 1 102 ? -11.773 -18.359 -11.766 1 87.94 102 GLN A CA 1
ATOM 782 C C . GLN A 1 102 ? -10.398 -18.391 -11.102 1 87.94 102 GLN A C 1
ATOM 784 O O . GLN A 1 102 ? -9.523 -19.156 -11.508 1 87.94 102 GLN A O 1
ATOM 789 N N . CYS A 1 103 ? -10.188 -17.531 -10.227 1 93.44 103 CYS A N 1
ATOM 790 C CA . CYS A 1 103 ? -8.945 -17.422 -9.477 1 93.44 103 CYS A CA 1
ATOM 791 C C . CYS A 1 103 ? -9.188 -17.672 -7.988 1 93.44 103 CYS A C 1
ATOM 793 O O . CYS A 1 103 ? -9.625 -16.766 -7.273 1 93.44 103 CYS A O 1
ATOM 795 N N . ASP A 1 104 ? -8.766 -18.891 -7.527 1 95.06 104 ASP A N 1
ATOM 796 C CA . ASP A 1 104 ? -9.07 -19.281 -6.156 1 95.06 104 ASP A CA 1
ATOM 797 C C . ASP A 1 104 ? -7.801 -19.344 -5.305 1 95.06 104 ASP A C 1
ATOM 799 O O . ASP A 1 104 ? -6.828 -20 -5.676 1 95.06 104 ASP A O 1
ATOM 803 N N . LEU A 1 105 ? -7.934 -18.703 -4.137 1 97.44 105 LEU A N 1
ATOM 804 C CA . LEU A 1 105 ? -6.816 -18.812 -3.205 1 97.44 105 LEU A CA 1
ATOM 805 C C . LEU A 1 105 ? -6.633 -20.266 -2.756 1 97.44 105 LEU A C 1
ATOM 807 O O . LEU A 1 105 ? -7.602 -20.938 -2.391 1 97.44 105 LEU A O 1
ATOM 811 N N . TYR A 1 106 ? -5.402 -20.734 -2.834 1 95.62 106 TYR A N 1
ATOM 812 C CA . TYR A 1 106 ? -5.082 -22.094 -2.424 1 95.62 106 TYR A CA 1
ATOM 813 C C . TYR A 1 106 ? -4.375 -22.109 -1.074 1 95.62 106 TYR A C 1
ATOM 815 O O . TYR A 1 106 ? -4.844 -22.75 -0.127 1 95.62 106 TYR A O 1
ATOM 823 N N . LYS A 1 107 ? -3.26 -21.328 -1.008 1 95.88 107 LYS A N 1
ATOM 824 C CA . LYS A 1 107 ? -2.463 -21.312 0.215 1 95.88 107 LYS A CA 1
ATOM 825 C C . LYS A 1 107 ? -1.79 -19.969 0.421 1 95.88 107 LYS A C 1
ATOM 827 O O . LYS A 1 107 ? -1.521 -19.25 -0.543 1 95.88 107 LYS A O 1
ATOM 832 N N . LEU A 1 108 ? -1.615 -19.656 1.729 1 97.94 108 LEU A N 1
ATOM 833 C CA . LEU A 1 108 ? -0.625 -18.656 2.135 1 97.94 108 LEU A CA 1
ATOM 834 C C . LEU A 1 108 ? 0.695 -19.328 2.504 1 97.94 108 LEU A C 1
ATOM 836 O O . LEU A 1 108 ? 0.718 -20.266 3.305 1 97.94 108 LEU A O 1
ATOM 840 N N . LEU A 1 109 ? 1.778 -18.844 1.884 1 96.31 109 LEU A N 1
ATOM 841 C CA . LEU A 1 109 ? 3.082 -19.469 2.111 1 96.31 109 LEU A CA 1
ATOM 842 C C . LEU A 1 109 ? 4.07 -18.453 2.676 1 96.31 109 LEU A C 1
ATOM 844 O O . LEU A 1 109 ? 4.078 -17.281 2.26 1 96.31 109 LEU A O 1
ATOM 848 N N . LEU A 1 110 ? 4.844 -18.891 3.613 1 96.94 110 LEU A N 1
ATOM 849 C CA . LEU A 1 110 ? 5.918 -18.062 4.164 1 96.94 110 LEU A CA 1
ATOM 850 C C . LEU A 1 110 ? 7.254 -18.797 4.094 1 96.94 110 LEU A C 1
ATOM 852 O O . LEU A 1 110 ? 7.406 -19.875 4.664 1 96.94 110 LEU A O 1
ATOM 856 N N . TYR A 1 111 ? 8.172 -18.156 3.35 1 94.56 111 TYR A N 1
ATOM 857 C CA . TYR A 1 111 ? 9.539 -18.656 3.252 1 94.56 111 TYR A CA 1
ATOM 858 C C . TYR A 1 111 ? 10.469 -17.875 4.172 1 94.56 111 TYR A C 1
ATOM 860 O O . TYR A 1 111 ? 10.352 -16.656 4.289 1 94.56 111 TYR A O 1
ATOM 868 N N . GLN A 1 112 ? 11.297 -18.562 4.887 1 94.19 112 GLN A N 1
ATOM 869 C CA . GLN A 1 112 ? 12.344 -17.953 5.707 1 94.19 112 GLN A CA 1
ATOM 870 C C . GLN A 1 112 ? 13.727 -18.391 5.25 1 94.19 112 GLN A C 1
ATOM 872 O O . GLN A 1 112 ? 13.867 -19.047 4.215 1 94.19 112 GLN A O 1
ATOM 877 N N . GLN A 1 113 ? 14.734 -17.875 5.906 1 92.94 113 GLN A N 1
ATOM 878 C CA . GLN A 1 113 ? 16.094 -18.266 5.543 1 92.94 113 GLN A CA 1
ATOM 879 C C . GLN A 1 113 ? 16.219 -19.781 5.449 1 92.94 113 GLN A C 1
ATOM 881 O O . GLN A 1 113 ? 15.812 -20.5 6.367 1 92.94 113 GLN A O 1
ATOM 886 N N . GLY A 1 114 ? 16.688 -20.266 4.289 1 90.88 114 GLY A N 1
ATOM 887 C CA . GLY A 1 114 ? 16.875 -21.688 4.07 1 90.88 114 GLY A CA 1
ATOM 888 C C . GLY A 1 114 ? 15.703 -22.344 3.361 1 90.88 114 GLY A C 1
ATOM 889 O O . GLY A 1 114 ? 15.844 -23.422 2.783 1 90.88 114 GLY A O 1
ATOM 890 N N . SER A 1 115 ? 14.523 -21.734 3.432 1 90.38 115 SER A N 1
ATOM 891 C CA . SER A 1 115 ? 13.344 -22.297 2.783 1 90.38 115 SER A CA 1
ATOM 892 C C . SER A 1 115 ? 13.547 -22.438 1.28 1 90.38 115 SER A C 1
ATOM 894 O O . SER A 1 115 ? 14.172 -21.578 0.65 1 90.38 115 SER A O 1
ATOM 896 N N . HIS A 1 116 ? 13.055 -23.594 0.722 1 88.5 116 HIS A N 1
ATOM 897 C CA . HIS A 1 116 ? 13.227 -23.891 -0.698 1 88.5 116 HIS A CA 1
ATOM 898 C C . HIS A 1 116 ? 12.156 -24.859 -1.195 1 88.5 116 HIS A C 1
ATOM 900 O O . HIS A 1 116 ? 11.367 -25.375 -0.404 1 88.5 116 HIS A O 1
ATOM 906 N N . LEU A 1 117 ? 12.07 -24.984 -2.414 1 88.31 117 LEU A N 1
ATOM 907 C CA . LEU A 1 117 ? 11.242 -25.984 -3.088 1 88.31 117 LEU A CA 1
ATOM 908 C C . LEU A 1 117 ? 12 -26.609 -4.262 1 88.31 117 LEU A C 1
ATOM 910 O O . LEU A 1 117 ? 12.398 -25.906 -5.188 1 88.31 117 LEU A O 1
ATOM 914 N N . LEU A 1 118 ? 12.211 -27.891 -4.188 1 87.81 118 LEU A N 1
ATOM 915 C CA . LEU A 1 118 ? 12.906 -28.594 -5.266 1 87.81 118 LEU A CA 1
ATOM 916 C C . LEU A 1 118 ? 12.086 -28.578 -6.547 1 87.81 118 LEU A C 1
ATOM 918 O O . LEU A 1 118 ? 10.875 -28.312 -6.512 1 87.81 118 LEU A O 1
ATOM 922 N N . PRO A 1 119 ? 12.68 -28.844 -7.637 1 87.88 119 PRO A N 1
ATOM 923 C CA . PRO A 1 119 ? 11.953 -28.797 -8.914 1 87.88 119 PRO A CA 1
ATOM 924 C C . PRO A 1 119 ? 10.75 -29.734 -8.938 1 87.88 119 PRO A C 1
ATOM 926 O O . PRO A 1 119 ? 10.852 -30.891 -8.523 1 87.88 119 PRO A O 1
ATOM 929 N N . HIS A 1 120 ? 9.625 -29.203 -9.352 1 85.75 120 HIS A N 1
ATOM 930 C CA . HIS A 1 120 ? 8.414 -30 -9.469 1 85.75 120 HIS A CA 1
ATOM 931 C C . HIS A 1 120 ? 7.387 -29.312 -10.367 1 85.75 120 HIS A C 1
ATOM 933 O O . HIS A 1 120 ? 7.555 -28.141 -10.727 1 85.75 120 HIS A O 1
ATOM 939 N N . GLN A 1 121 ? 6.406 -30.078 -10.758 1 84.75 121 GLN A N 1
ATOM 940 C CA . GLN A 1 121 ? 5.234 -29.547 -11.453 1 84.75 121 GLN A CA 1
ATOM 941 C C . GLN A 1 121 ? 4.023 -29.516 -10.523 1 84.75 121 GLN A C 1
ATOM 943 O O . GLN A 1 121 ? 3.895 -30.344 -9.633 1 84.75 121 GLN A O 1
ATOM 948 N N . ASP A 1 122 ? 3.25 -28.453 -10.773 1 83 122 ASP A N 1
ATOM 949 C CA . ASP A 1 122 ? 2.047 -28.375 -9.953 1 83 122 ASP A CA 1
ATOM 950 C C . ASP A 1 122 ? 1.054 -29.469 -10.305 1 83 122 ASP A C 1
ATOM 952 O O . ASP A 1 122 ? 0.873 -29.797 -11.484 1 83 122 ASP A O 1
ATOM 956 N N . THR A 1 123 ? 0.548 -30.078 -9.281 1 77.44 123 THR A N 1
ATOM 957 C CA . THR A 1 123 ? -0.6 -30.953 -9.484 1 77.44 123 THR A CA 1
ATOM 958 C C . THR A 1 123 ? -1.901 -30.156 -9.453 1 77.44 123 THR A C 1
ATOM 960 O O . THR A 1 123 ? -2.053 -29.25 -8.648 1 77.44 123 THR A O 1
ATOM 963 N N . ALA A 1 124 ? -2.766 -30.531 -10.375 1 77.69 124 ALA A N 1
ATOM 964 C CA . ALA A 1 124 ? -4.059 -29.844 -10.367 1 77.69 124 ALA A CA 1
ATOM 965 C C . ALA A 1 124 ? -4.805 -30.094 -9.062 1 77.69 124 ALA A C 1
ATOM 967 O O . ALA A 1 124 ? -5.039 -31.25 -8.688 1 77.69 124 ALA A O 1
ATOM 968 N N . LYS A 1 125 ? -5.152 -29.047 -8.414 1 80.12 125 LYS A N 1
ATOM 969 C CA . LYS A 1 125 ? -5.82 -29.141 -7.121 1 80.12 125 LYS A CA 1
ATOM 970 C C . LYS A 1 125 ? -7.332 -29.031 -7.273 1 80.12 125 LYS A C 1
ATOM 972 O O . LYS A 1 125 ? -8.078 -29.312 -6.332 1 80.12 125 LYS A O 1
ATOM 977 N N . ALA A 1 126 ? -7.723 -28.594 -8.391 1 81.19 126 ALA A N 1
ATOM 978 C CA . ALA A 1 126 ? -9.141 -28.484 -8.727 1 81.19 126 ALA A CA 1
ATOM 979 C C . ALA A 1 126 ? -9.383 -28.812 -10.195 1 81.19 126 ALA A C 1
ATOM 981 O O . ALA A 1 126 ? -8.523 -28.578 -11.039 1 81.19 126 ALA A O 1
ATOM 982 N N . PRO A 1 127 ? -10.523 -29.438 -10.406 1 79.44 127 PRO A N 1
ATOM 983 C CA . PRO A 1 127 ? -10.852 -29.672 -11.812 1 79.44 127 PRO A CA 1
ATOM 984 C C . PRO A 1 127 ? -10.789 -28.391 -12.656 1 79.44 127 PRO A C 1
ATOM 986 O O . PRO A 1 127 ? -11.336 -27.359 -12.258 1 79.44 127 PRO A O 1
ATOM 989 N N . GLY A 1 128 ? -10.039 -28.484 -13.766 1 78.25 128 GLY A N 1
ATOM 990 C CA . GLY A 1 128 ? -9.977 -27.359 -14.68 1 78.25 128 GLY A CA 1
ATOM 991 C C . GLY A 1 128 ? -8.82 -26.422 -14.391 1 78.25 128 GLY A C 1
ATOM 992 O O . GLY A 1 128 ? -8.602 -25.453 -15.117 1 78.25 128 GLY A O 1
ATOM 993 N N . MET A 1 129 ? -8.094 -26.797 -13.336 1 84.94 129 MET A N 1
ATOM 994 C CA . MET A 1 129 ? -6.941 -25.953 -13.016 1 84.94 129 MET A CA 1
ATOM 995 C C . MET A 1 129 ? -5.895 -26.031 -14.125 1 84.94 129 MET A C 1
ATOM 997 O O . MET A 1 129 ? -5.484 -27.109 -14.531 1 84.94 129 MET A O 1
ATOM 1001 N N . PHE A 1 130 ? -5.438 -24.859 -14.656 1 82.31 130 PHE A N 1
ATOM 1002 C CA . PHE A 1 130 ? -4.496 -24.906 -15.773 1 82.31 130 PHE A CA 1
ATOM 1003 C C . PHE A 1 130 ? -3.25 -24.094 -15.461 1 82.31 130 PHE A C 1
ATOM 1005 O O . PHE A 1 130 ? -2.232 -24.219 -16.141 1 82.31 130 PHE A O 1
ATOM 1012 N N . ALA A 1 131 ? -3.357 -23.266 -14.43 1 90.19 131 ALA A N 1
ATOM 1013 C CA . ALA A 1 131 ? -2.201 -22.438 -14.094 1 90.19 131 ALA A CA 1
ATOM 1014 C C . ALA A 1 131 ? -2.205 -22.062 -12.617 1 90.19 131 ALA A C 1
ATOM 1016 O O . ALA A 1 131 ? -3.213 -22.234 -11.922 1 90.19 131 ALA A O 1
ATOM 1017 N N . THR A 1 132 ? -1.04 -21.594 -12.148 1 93.5 132 THR A N 1
ATOM 1018 C CA . THR A 1 132 ? -0.84 -21.094 -10.797 1 93.5 132 THR A CA 1
ATOM 1019 C C . THR A 1 132 ? -0.402 -19.625 -10.828 1 93.5 132 THR A C 1
ATOM 1021 O O . THR A 1 132 ? 0.434 -19.25 -11.641 1 93.5 132 THR A O 1
ATOM 1024 N N . ILE A 1 133 ? -1.045 -18.859 -10.047 1 96.25 133 ILE A N 1
ATOM 1025 C CA . ILE A 1 133 ? -0.591 -17.5 -9.805 1 96.25 133 ILE A CA 1
ATOM 1026 C C . ILE A 1 133 ? -0.009 -17.391 -8.398 1 96.25 133 ILE A C 1
ATOM 1028 O O . ILE A 1 133 ? -0.614 -17.859 -7.434 1 96.25 133 ILE A O 1
ATOM 1032 N N . VAL A 1 134 ? 1.193 -16.859 -8.297 1 96.62 134 VAL A N 1
ATOM 1033 C CA . VAL A 1 134 ? 1.827 -16.578 -7.016 1 96.62 134 VAL A CA 1
ATOM 1034 C C . VAL A 1 134 ? 1.981 -15.078 -6.824 1 96.62 134 VAL A C 1
ATOM 1036 O O . VAL A 1 134 ? 2.691 -14.422 -7.59 1 96.62 134 VAL A O 1
ATOM 1039 N N . VAL A 1 135 ? 1.311 -14.555 -5.84 1 97.88 135 VAL A N 1
ATOM 1040 C CA . VAL A 1 135 ? 1.441 -13.141 -5.504 1 97.88 135 VAL A CA 1
ATOM 1041 C C . VAL A 1 135 ? 2.416 -12.969 -4.34 1 97.88 135 VAL A C 1
ATOM 1043 O O . VAL A 1 135 ? 2.148 -13.43 -3.227 1 97.88 135 VAL A O 1
ATOM 1046 N N . VAL A 1 136 ? 3.521 -12.344 -4.617 1 97.25 136 VAL A N 1
ATOM 1047 C CA . VAL A 1 136 ? 4.512 -12.062 -3.584 1 97.25 136 VAL A CA 1
ATOM 1048 C C . VAL A 1 136 ? 4.191 -10.734 -2.906 1 97.25 136 VAL A C 1
ATOM 1050 O O . VAL A 1 136 ? 4.316 -9.672 -3.521 1 97.25 136 VAL A O 1
ATOM 1053 N N . LEU A 1 137 ? 3.789 -10.836 -1.687 1 97.88 137 LEU A N 1
ATOM 1054 C CA . LEU A 1 137 ? 3.422 -9.633 -0.94 1 97.88 137 LEU A CA 1
ATOM 1055 C C . LEU A 1 137 ? 4.664 -8.891 -0.462 1 97.88 137 LEU A C 1
ATOM 1057 O O . LEU A 1 137 ? 5.746 -9.477 -0.359 1 97.88 137 LEU A O 1
ATOM 1061 N N . PRO A 1 138 ? 4.543 -7.578 -0.162 1 96.94 138 PRO A N 1
ATOM 1062 C CA . PRO A 1 138 ? 5.703 -6.797 0.278 1 96.94 138 PRO A CA 1
ATOM 1063 C C . PRO A 1 138 ? 6.359 -7.371 1.531 1 96.94 138 PRO A C 1
ATOM 1065 O O . PRO A 1 138 ? 5.824 -7.23 2.633 1 96.94 138 PRO A O 1
ATOM 1068 N N . SER A 1 139 ? 7.395 -7.977 1.401 1 96.19 139 SER A N 1
ATOM 1069 C CA . SER A 1 139 ? 8.234 -8.641 2.393 1 96.19 139 SER A CA 1
ATOM 1070 C C . SER A 1 139 ? 9.68 -8.75 1.912 1 96.19 139 SER A C 1
ATOM 1072 O O . SER A 1 139 ? 9.961 -9.438 0.928 1 96.19 139 SER A O 1
ATOM 1074 N N . ALA A 1 140 ? 10.547 -8.133 2.619 1 93 140 ALA A N 1
ATOM 1075 C CA . ALA A 1 140 ? 11.93 -8.062 2.162 1 93 140 ALA A CA 1
ATOM 1076 C C . ALA A 1 140 ? 12.625 -9.414 2.297 1 93 140 ALA A C 1
ATOM 1078 O O . ALA A 1 140 ? 12.555 -10.055 3.35 1 93 140 ALA A O 1
ATOM 1079 N N . PHE A 1 141 ? 13.242 -9.812 1.219 1 92.75 141 PHE A N 1
ATOM 1080 C CA . PHE A 1 141 ? 14.031 -11.039 1.249 1 92.75 141 PHE A CA 1
ATOM 1081 C C . PHE A 1 141 ? 15.172 -10.969 0.246 1 92.75 141 PHE A C 1
ATOM 1083 O O . PHE A 1 141 ? 15.211 -10.078 -0.605 1 92.75 141 PHE A O 1
ATOM 1090 N N . GLN A 1 142 ? 16.172 -11.734 0.527 1 89.38 142 GLN A N 1
ATOM 1091 C CA . GLN A 1 142 ? 17.281 -11.922 -0.39 1 89.38 142 GLN A CA 1
ATOM 1092 C C . GLN A 1 142 ? 17.422 -13.391 -0.805 1 89.38 142 GLN A C 1
ATOM 1094 O O . GLN A 1 142 ? 17.031 -14.289 -0.059 1 89.38 142 GLN A O 1
ATOM 1099 N N . GLY A 1 143 ? 18.125 -13.492 -1.839 1 73.88 143 GLY A N 1
ATOM 1100 C CA . GLY A 1 143 ? 18.359 -14.852 -2.301 1 73.88 143 GLY A CA 1
ATOM 1101 C C . GLY A 1 143 ? 17.469 -15.242 -3.469 1 73.88 143 GLY A C 1
ATOM 1102 O O . GLY A 1 143 ? 16.547 -14.508 -3.832 1 73.88 143 GLY A O 1
ATOM 1103 N N . ARG A 1 144 ? 17.766 -16.516 -3.869 1 64.56 144 ARG A N 1
ATOM 1104 C CA . ARG A 1 144 ? 17.812 -17.328 -5.082 1 64.56 144 ARG A CA 1
ATOM 1105 C C . ARG A 1 144 ? 16.422 -17.484 -5.691 1 64.56 144 ARG A C 1
ATOM 1107 O O . ARG A 1 144 ? 15.672 -18.391 -5.32 1 64.56 144 ARG A O 1
ATOM 1114 N N . GLU A 1 145 ? 15.734 -17.109 -6.363 1 79.88 145 GLU A N 1
ATOM 1115 C CA . GLU A 1 145 ? 14.82 -16.875 -7.477 1 79.88 145 GLU A CA 1
ATOM 1116 C C . GLU A 1 145 ? 13.961 -18.109 -7.746 1 79.88 145 GLU A C 1
ATOM 1118 O O . GLU A 1 145 ? 14.266 -19.203 -7.266 1 79.88 145 GLU A O 1
ATOM 1123 N N . VAL A 1 146 ? 12.875 -17.875 -8.25 1 91.88 146 VAL A N 1
ATOM 1124 C CA . VAL A 1 146 ? 12.055 -18.938 -8.812 1 91.88 146 VAL A CA 1
ATOM 1125 C C . VAL A 1 146 ? 12.539 -19.281 -10.219 1 91.88 146 VAL A C 1
ATOM 1127 O O . VAL A 1 146 ? 12.664 -18.391 -11.07 1 91.88 146 VAL A O 1
ATOM 1130 N N . HIS A 1 147 ? 12.938 -20.562 -10.359 1 93.69 147 HIS A N 1
ATOM 1131 C CA . HIS A 1 147 ? 13.32 -21.047 -11.68 1 93.69 147 HIS A CA 1
ATOM 1132 C C . HIS A 1 147 ? 12.172 -21.781 -12.352 1 93.69 147 HIS A C 1
ATOM 1134 O O . HIS A 1 147 ? 11.617 -22.719 -11.773 1 93.69 147 HIS A O 1
ATOM 1140 N N . VAL A 1 148 ? 11.852 -21.359 -13.539 1 93 148 VAL A N 1
ATOM 1141 C CA . VAL A 1 148 ? 10.812 -22.031 -14.297 1 93 148 VAL A CA 1
ATOM 1142 C C . VAL A 1 148 ? 11.391 -22.594 -15.594 1 93 148 VAL A C 1
ATOM 1144 O O . VAL A 1 148 ? 12.234 -21.953 -16.234 1 93 148 VAL A O 1
ATOM 1147 N N . SER A 1 149 ? 10.969 -23.844 -15.898 1 89.19 149 SER A N 1
ATOM 1148 C CA . SER A 1 149 ? 11.469 -24.5 -17.109 1 89.19 149 SER A CA 1
ATOM 1149 C C . SER A 1 149 ? 10.336 -25.156 -17.875 1 89.19 149 SER A C 1
ATOM 1151 O O . SER A 1 149 ? 9.453 -25.781 -17.297 1 89.19 149 SER A O 1
ATOM 1153 N N . HIS A 1 150 ? 10.352 -24.906 -19.188 1 85.62 150 HIS A N 1
ATOM 1154 C CA . HIS A 1 150 ? 9.391 -25.531 -20.094 1 85.62 150 HIS A CA 1
ATOM 1155 C C . HIS A 1 150 ? 9.992 -25.719 -21.484 1 85.62 150 HIS A C 1
ATOM 1157 O O . HIS A 1 150 ? 10.57 -24.797 -22.047 1 85.62 150 HIS A O 1
ATOM 1163 N N . ALA A 1 151 ? 9.805 -26.969 -21.984 1 78.31 151 ALA A N 1
ATOM 1164 C CA . ALA A 1 151 ? 10.234 -27.297 -23.344 1 78.31 151 ALA A CA 1
ATOM 1165 C C . ALA A 1 151 ? 11.695 -26.891 -23.562 1 78.31 151 ALA A C 1
ATOM 1167 O O . ALA A 1 151 ? 12.016 -26.219 -24.547 1 78.31 151 ALA A O 1
ATOM 1168 N N . GLY A 1 152 ? 12.5 -27.094 -22.594 1 79.12 152 GLY A N 1
ATOM 1169 C CA . GLY A 1 152 ? 13.938 -26.891 -22.719 1 79.12 152 GLY A CA 1
ATOM 1170 C C . GLY A 1 152 ? 14.375 -25.484 -22.406 1 79.12 152 GLY A C 1
ATOM 1171 O O . GLY A 1 152 ? 15.57 -25.172 -22.422 1 79.12 152 GLY A O 1
ATOM 1172 N N . THR A 1 153 ? 13.445 -24.609 -22.25 1 85.5 153 THR A N 1
ATOM 1173 C CA . THR A 1 153 ? 13.773 -23.234 -21.922 1 85.5 153 THR A CA 1
ATOM 1174 C C . THR A 1 153 ? 13.641 -22.984 -20.422 1 85.5 153 THR A C 1
ATOM 1176 O O . THR A 1 153 ? 12.664 -23.422 -19.797 1 85.5 153 THR A O 1
ATOM 1179 N N . THR A 1 154 ? 14.695 -22.375 -19.906 1 90.31 154 THR A N 1
ATOM 1180 C CA . THR A 1 154 ? 14.672 -22.047 -18.484 1 90.31 154 THR A CA 1
ATOM 1181 C C . THR A 1 154 ? 14.727 -20.547 -18.266 1 90.31 154 THR A C 1
ATOM 1183 O O . THR A 1 154 ? 15.484 -19.844 -18.938 1 90.31 154 THR A O 1
ATOM 1186 N N . LYS A 1 155 ? 13.844 -20.062 -17.422 1 92.38 155 LYS A N 1
ATOM 1187 C CA . LYS A 1 155 ? 13.812 -18.656 -17.047 1 92.38 155 LYS A CA 1
ATOM 1188 C C . LYS A 1 155 ? 13.93 -18.469 -15.539 1 92.38 155 LYS A C 1
ATOM 1190 O O . LYS A 1 155 ? 13.406 -19.281 -14.766 1 92.38 155 LYS A O 1
ATOM 1195 N N . ILE A 1 156 ? 14.695 -17.438 -15.164 1 93.19 156 ILE A N 1
ATOM 1196 C CA . ILE A 1 156 ? 14.844 -17.094 -13.75 1 93.19 156 ILE A CA 1
ATOM 1197 C C . ILE A 1 156 ? 13.969 -15.898 -13.406 1 93.19 156 ILE A C 1
ATOM 1199 O O . ILE A 1 156 ? 14.133 -14.82 -13.984 1 93.19 156 ILE A O 1
ATOM 1203 N N . LEU A 1 157 ? 13.023 -16.109 -12.516 1 94 157 LEU A N 1
ATOM 1204 C CA . LEU A 1 157 ? 12.148 -15.055 -12.031 1 94 157 LEU A CA 1
ATOM 1205 C C . LEU A 1 157 ? 12.656 -14.492 -10.711 1 94 157 LEU A C 1
ATOM 1207 O O . LEU A 1 157 ? 12.438 -15.086 -9.648 1 94 157 LEU A O 1
ATOM 1211 N N . ASP A 1 158 ? 13.336 -13.359 -10.766 1 92.38 158 ASP A N 1
ATOM 1212 C CA . ASP A 1 158 ? 13.891 -12.719 -9.578 1 92.38 158 ASP A CA 1
ATOM 1213 C C . ASP A 1 158 ? 13.148 -11.422 -9.258 1 92.38 158 ASP A C 1
ATOM 1215 O O . ASP A 1 158 ? 13.273 -10.438 -9.977 1 92.38 158 ASP A O 1
ATOM 1219 N N . VAL A 1 159 ? 12.438 -11.492 -8.117 1 92.25 159 VAL A N 1
ATOM 1220 C CA . VAL A 1 159 ? 11.672 -10.305 -7.73 1 92.25 159 VAL A CA 1
ATOM 1221 C C . VAL A 1 159 ? 12.164 -9.789 -6.383 1 92.25 159 VAL A C 1
ATOM 1223 O O . VAL A 1 159 ? 11.461 -9.039 -5.703 1 92.25 159 VAL A O 1
ATOM 1226 N N . SER A 1 160 ? 13.367 -10.141 -5.945 1 91.94 160 SER A N 1
ATOM 1227 C CA . SER A 1 160 ? 13.891 -9.828 -4.621 1 91.94 160 SER A CA 1
ATOM 1228 C C . SER A 1 160 ? 14.18 -8.336 -4.477 1 91.94 160 SER A C 1
ATOM 1230 O O . SER A 1 160 ? 13.992 -7.77 -3.396 1 91.94 160 SER A O 1
ATOM 1232 N N . GLN A 1 161 ? 14.539 -7.703 -5.52 1 88.12 161 GLN A N 1
ATOM 1233 C CA . GLN A 1 161 ? 14.961 -6.305 -5.445 1 88.12 161 GLN A CA 1
ATOM 1234 C C . GLN A 1 161 ? 13.797 -5.402 -5.039 1 88.12 161 GLN A C 1
ATOM 1236 O O . GLN A 1 161 ? 13.984 -4.453 -4.273 1 88.12 161 GLN A O 1
ATOM 1241 N N . ALA A 1 162 ? 12.641 -5.738 -5.484 1 88.62 162 ALA A N 1
ATOM 1242 C CA . ALA A 1 162 ? 11.477 -4.895 -5.207 1 88.62 162 ALA A CA 1
ATOM 1243 C C . ALA A 1 162 ? 10.633 -5.48 -4.082 1 88.62 162 ALA A C 1
ATOM 1245 O O . ALA A 1 162 ? 9.586 -4.926 -3.729 1 88.62 162 ALA A O 1
ATOM 1246 N N . SER A 1 163 ? 11.125 -6.484 -3.463 1 91.88 163 SER A N 1
ATOM 1247 C CA . SER A 1 163 ? 10.289 -7.289 -2.578 1 91.88 163 SER A CA 1
ATOM 1248 C C . SER A 1 163 ? 9.945 -6.527 -1.301 1 91.88 163 SER A C 1
ATOM 1250 O O . SER A 1 163 ? 8.922 -6.793 -0.673 1 91.88 163 SER A O 1
ATOM 1252 N N . GLY A 1 164 ? 10.703 -5.613 -0.95 1 92.25 164 GLY A N 1
ATOM 1253 C CA . GLY A 1 164 ? 10.5 -4.914 0.308 1 92.25 164 GLY A CA 1
ATOM 1254 C C . GLY A 1 164 ? 9.273 -4.02 0.3 1 92.25 164 GLY A C 1
ATOM 1255 O O . GLY A 1 164 ? 8.672 -3.771 1.348 1 92.25 164 GLY A O 1
ATOM 1256 N N . PHE A 1 165 ? 8.914 -3.559 -0.917 1 93.69 165 PHE A N 1
ATOM 1257 C CA . PHE A 1 165 ? 7.898 -2.51 -0.901 1 93.69 165 PHE A CA 1
ATOM 1258 C C . PHE A 1 165 ? 6.789 -2.811 -1.903 1 93.69 165 PHE A C 1
ATOM 1260 O O . PHE A 1 165 ? 5.691 -2.258 -1.808 1 93.69 165 PHE A O 1
ATOM 1267 N N . ASP A 1 166 ? 7.113 -3.662 -2.803 1 95.31 166 ASP A N 1
ATOM 1268 C CA . ASP A 1 166 ? 6.172 -3.828 -3.906 1 95.31 166 ASP A CA 1
ATOM 1269 C C . ASP A 1 166 ? 5.613 -5.25 -3.941 1 95.31 166 ASP A C 1
ATOM 1271 O O . ASP A 1 166 ? 6.223 -6.176 -3.402 1 95.31 166 ASP A O 1
ATOM 1275 N N . THR A 1 167 ? 4.477 -5.355 -4.531 1 96.88 167 THR A N 1
ATOM 1276 C CA . THR A 1 167 ? 3.869 -6.652 -4.793 1 96.88 167 THR A CA 1
ATOM 1277 C C . THR A 1 167 ? 4.316 -7.195 -6.148 1 96.88 167 THR A C 1
ATOM 1279 O O . THR A 1 167 ? 4.359 -6.461 -7.133 1 96.88 167 THR A O 1
ATOM 1282 N N . SER A 1 168 ? 4.734 -8.398 -6.176 1 96.62 168 SER A N 1
ATOM 1283 C CA . SER A 1 168 ? 5.105 -9.031 -7.434 1 96.62 168 SER A CA 1
ATOM 1284 C C . SER A 1 168 ? 4.16 -10.172 -7.781 1 96.62 168 SER A C 1
ATOM 1286 O O . SER A 1 168 ? 3.623 -10.828 -6.887 1 96.62 168 SER A O 1
ATOM 1288 N N . ILE A 1 169 ? 3.961 -10.359 -9.102 1 96.88 169 ILE A N 1
ATOM 1289 C CA . ILE A 1 169 ? 3.051 -11.383 -9.602 1 96.88 169 ILE A CA 1
ATOM 1290 C C . ILE A 1 169 ? 3.822 -12.383 -10.461 1 96.88 169 ILE A C 1
ATOM 1292 O O . ILE A 1 169 ? 4.469 -12.008 -11.438 1 96.88 169 ILE A O 1
ATOM 1296 N N . LEU A 1 170 ? 3.799 -13.594 -10.055 1 96.12 170 LEU A N 1
ATOM 1297 C CA . LEU A 1 170 ? 4.336 -14.703 -10.836 1 96.12 170 LEU A CA 1
ATOM 1298 C C . LEU A 1 170 ? 3.219 -15.648 -11.266 1 96.12 170 LEU A C 1
ATOM 1300 O O . LEU A 1 170 ? 2.248 -15.844 -10.531 1 96.12 170 LEU A O 1
ATOM 1304 N N . ALA A 1 171 ? 3.352 -16.203 -12.43 1 95.06 171 ALA A N 1
ATOM 1305 C CA . ALA A 1 171 ? 2.377 -17.203 -12.883 1 95.06 171 ALA A CA 1
ATOM 1306 C C . ALA A 1 171 ? 3 -18.156 -13.898 1 95.06 171 ALA A C 1
ATOM 1308 O O . ALA A 1 171 ? 3.941 -17.797 -14.609 1 95.06 171 ALA A O 1
ATOM 1309 N N . TRP A 1 172 ? 2.521 -19.359 -13.93 1 92.69 172 TRP A N 1
ATOM 1310 C CA . TRP A 1 172 ? 2.947 -20.359 -14.898 1 92.69 172 TRP A CA 1
ATOM 1311 C C . TRP A 1 172 ? 1.885 -21.438 -15.062 1 92.69 172 TRP A C 1
ATOM 1313 O O . TRP A 1 172 ? 1.038 -21.625 -14.188 1 92.69 172 TRP A O 1
ATOM 1323 N N . TYR A 1 173 ? 1.941 -22.125 -16.125 1 87.88 173 TYR A N 1
ATOM 1324 C CA . TYR A 1 173 ? 1.048 -23.266 -16.359 1 87.88 173 TYR A CA 1
ATOM 1325 C C . TYR A 1 173 ? 1.36 -24.406 -15.414 1 87.88 173 TYR A C 1
ATOM 1327 O O . TYR A 1 173 ? 2.48 -24.531 -14.914 1 87.88 173 TYR A O 1
ATOM 1335 N N . THR A 1 174 ? 0.426 -25.281 -15.172 1 85.69 174 THR A N 1
ATOM 1336 C CA . THR A 1 174 ? 0.578 -26.391 -14.242 1 85.69 174 THR A CA 1
ATOM 1337 C C . THR A 1 174 ? 1.654 -27.359 -14.719 1 85.69 174 THR A C 1
ATOM 1339 O O . THR A 1 174 ? 2.238 -28.094 -13.922 1 85.69 174 THR A O 1
ATOM 1342 N N . ASP A 1 175 ? 1.966 -27.391 -16.016 1 82.19 175 ASP A N 1
ATOM 1343 C CA . ASP A 1 175 ? 2.939 -28.344 -16.531 1 82.19 175 ASP A CA 1
ATOM 1344 C C . ASP A 1 175 ? 4.332 -27.719 -16.609 1 82.19 175 ASP A C 1
ATOM 1346 O O . ASP A 1 175 ? 5.266 -28.328 -17.125 1 82.19 175 ASP A O 1
ATOM 1350 N N . VAL A 1 176 ? 4.457 -26.547 -16.125 1 87.81 176 VAL A N 1
ATOM 1351 C CA . VAL A 1 176 ? 5.758 -25.891 -16.094 1 87.81 176 VAL A CA 1
ATOM 1352 C C . VAL A 1 176 ? 6.531 -26.359 -14.852 1 87.81 176 VAL A C 1
ATOM 1354 O O . VAL A 1 176 ? 5.996 -26.359 -13.742 1 87.81 176 VAL A O 1
ATOM 1357 N N . MET A 1 177 ? 7.789 -26.828 -15.133 1 89.44 177 MET A N 1
ATOM 1358 C CA . MET A 1 177 ? 8.664 -27.172 -14.016 1 89.44 177 MET A CA 1
ATOM 1359 C C . MET A 1 177 ? 9.156 -25.922 -13.305 1 89.44 177 MET A C 1
ATOM 1361 O O . MET A 1 177 ? 9.547 -24.938 -13.953 1 89.44 177 MET A O 1
ATOM 1365 N N . HIS A 1 178 ? 9.07 -25.969 -11.961 1 91.62 178 HIS A N 1
ATOM 1366 C CA . HIS A 1 178 ? 9.547 -24.797 -11.242 1 91.62 178 HIS A CA 1
ATOM 1367 C C . HIS A 1 178 ? 10.195 -25.188 -9.922 1 91.62 178 HIS A C 1
ATOM 1369 O O . HIS A 1 178 ? 9.898 -26.25 -9.375 1 91.62 178 HIS A O 1
ATOM 1375 N N . GLU A 1 179 ? 11.133 -24.406 -9.539 1 92 179 GLU A N 1
ATOM 1376 C CA . GLU A 1 179 ? 11.875 -24.562 -8.297 1 92 179 GLU A CA 1
ATOM 1377 C C . GLU A 1 179 ? 12.102 -23.219 -7.605 1 92 179 GLU A C 1
ATOM 1379 O O . GLU A 1 179 ? 12.188 -22.188 -8.273 1 92 179 GLU A O 1
ATOM 1384 N N . VAL A 1 180 ? 12.039 -23.297 -6.277 1 91.06 180 VAL A N 1
ATOM 1385 C CA . VAL A 1 180 ? 12.359 -22.125 -5.469 1 91.06 180 VAL A CA 1
ATOM 1386 C C . VAL A 1 180 ? 13.695 -22.328 -4.762 1 91.06 180 VAL A C 1
ATOM 1388 O O . VAL A 1 180 ? 13.828 -23.234 -3.922 1 91.06 180 VAL A O 1
ATOM 1391 N N . LYS A 1 181 ? 14.625 -21.531 -5.141 1 91.94 181 LYS A N 1
ATOM 1392 C CA . LYS A 1 181 ? 15.938 -21.609 -4.504 1 91.94 181 LYS A CA 1
ATOM 1393 C C . LYS A 1 181 ? 15.883 -21.062 -3.076 1 91.94 181 LYS A C 1
ATOM 1395 O O . LYS A 1 181 ? 15.016 -20.25 -2.748 1 91.94 181 LYS A O 1
ATOM 1400 N N . PRO A 1 182 ? 16.812 -21.484 -2.305 1 91.31 182 PRO A N 1
ATOM 1401 C CA . PRO A 1 182 ? 16.766 -21.094 -0.896 1 91.31 182 PRO A CA 1
ATOM 1402 C C . PRO A 1 182 ? 16.859 -19.578 -0.703 1 91.31 182 PRO A C 1
ATOM 1404 O O . PRO A 1 182 ? 17.641 -18.906 -1.39 1 91.31 182 PRO A O 1
ATOM 1407 N N . ILE A 1 183 ? 16.031 -19.125 0.203 1 91 183 ILE A N 1
ATOM 1408 C CA . ILE A 1 183 ? 16.125 -17.734 0.656 1 91 183 ILE A CA 1
ATOM 1409 C C . ILE A 1 183 ? 17.344 -17.562 1.542 1 91 183 ILE A C 1
ATOM 1411 O O . ILE A 1 183 ? 17.609 -18.391 2.418 1 91 183 ILE A O 1
ATOM 1415 N N . THR A 1 184 ? 18.062 -16.5 1.326 1 92.62 184 THR A N 1
ATOM 1416 C CA . THR A 1 184 ? 19.312 -16.328 2.078 1 92.62 184 THR A CA 1
ATOM 1417 C C . THR A 1 184 ? 19.109 -15.359 3.236 1 92.62 184 THR A C 1
ATOM 1419 O O . THR A 1 184 ? 19.906 -15.336 4.18 1 92.62 184 THR A O 1
ATOM 1422 N N . ALA A 1 185 ? 18.141 -14.562 3.131 1 94.19 185 ALA A N 1
ATOM 1423 C CA . ALA A 1 185 ? 17.828 -13.633 4.215 1 94.19 185 ALA A CA 1
ATOM 1424 C C . ALA A 1 185 ? 16.391 -13.117 4.09 1 94.19 185 ALA A C 1
ATOM 1426 O O . ALA A 1 185 ? 15.859 -13 2.984 1 94.19 185 ALA A O 1
ATOM 1427 N N . GLY A 1 186 ? 15.797 -12.852 5.273 1 94.62 186 GLY A N 1
ATOM 1428 C CA . GLY A 1 186 ? 14.477 -12.242 5.293 1 94.62 186 GLY A CA 1
ATOM 1429 C C . GLY A 1 186 ? 13.352 -13.258 5.195 1 94.62 186 GLY A C 1
ATOM 1430 O O . GLY A 1 186 ? 13.523 -14.422 5.57 1 94.62 186 GLY A O 1
ATOM 1431 N N . TYR A 1 187 ? 12.156 -12.727 4.867 1 95.88 187 TYR A N 1
ATOM 1432 C CA . TYR A 1 187 ? 10.945 -13.523 4.75 1 95.88 187 TYR A CA 1
ATOM 1433 C C . TYR A 1 187 ? 10.234 -13.242 3.432 1 95.88 187 TYR A C 1
ATOM 1435 O O . TYR A 1 187 ? 10.18 -12.094 2.98 1 95.88 187 TYR A O 1
ATOM 1443 N N . ARG A 1 188 ? 9.828 -14.242 2.764 1 95.94 188 ARG A N 1
ATOM 1444 C CA . ARG A 1 188 ? 9.008 -14.094 1.569 1 95.94 188 ARG A CA 1
ATOM 1445 C C . ARG A 1 188 ? 7.582 -14.578 1.824 1 95.94 188 ARG A C 1
ATOM 1447 O O . ARG A 1 188 ? 7.355 -15.773 2.023 1 95.94 188 ARG A O 1
ATOM 1454 N N . LEU A 1 189 ? 6.676 -13.664 1.867 1 97.5 189 LEU A N 1
ATOM 1455 C CA . LEU A 1 189 ? 5.262 -13.969 2.076 1 97.5 189 LEU A CA 1
ATOM 1456 C C . LEU A 1 189 ? 4.508 -13.984 0.75 1 97.5 189 LEU A C 1
ATOM 1458 O O . LEU A 1 189 ? 4.523 -13 0.007 1 97.5 189 LEU A O 1
ATOM 1462 N N . THR A 1 190 ? 3.859 -15.148 0.46 1 97.31 190 THR A N 1
ATOM 1463 C CA . THR A 1 190 ? 3.238 -15.266 -0.854 1 97.31 190 THR A CA 1
ATOM 1464 C C . THR A 1 190 ? 1.83 -15.836 -0.737 1 97.31 190 THR A C 1
ATOM 1466 O O . THR A 1 190 ? 1.541 -16.609 0.184 1 97.31 190 THR A O 1
ATOM 1469 N N . LEU A 1 191 ? 0.985 -15.398 -1.592 1 98.19 191 LEU A N 1
ATOM 1470 C CA . LEU A 1 191 ? -0.328 -15.992 -1.826 1 98.19 191 LEU A CA 1
ATOM 1471 C C . LEU A 1 191 ? -0.331 -16.828 -3.104 1 98.19 191 LEU A C 1
ATOM 1473 O O . LEU A 1 191 ? 0.006 -16.312 -4.18 1 98.19 191 LEU A O 1
ATOM 1477 N N . SER A 1 192 ? -0.656 -18.078 -2.984 1 96.88 192 SER A N 1
ATOM 1478 C CA . SER A 1 192 ? -0.755 -18.953 -4.145 1 96.88 192 SER A CA 1
ATOM 1479 C C . SER A 1 192 ? -2.207 -19.141 -4.574 1 96.88 192 SER A C 1
ATOM 1481 O O . SER A 1 192 ? -3.055 -19.531 -3.766 1 96.88 192 SER A O 1
ATOM 1483 N N . TYR A 1 193 ? -2.48 -18.859 -5.82 1 97.12 193 TYR A N 1
ATOM 1484 C CA . TYR A 1 193 ? -3.824 -18.984 -6.375 1 97.12 193 TYR A CA 1
ATOM 1485 C C . TYR A 1 193 ? -3.865 -20.047 -7.465 1 97.12 193 TYR A C 1
ATOM 1487 O O . TYR A 1 193 ? -2.916 -20.188 -8.242 1 97.12 193 TYR A O 1
ATOM 1495 N N . ASN A 1 194 ? -4.996 -20.781 -7.539 1 93.75 194 ASN A N 1
ATOM 1496 C CA . ASN A 1 194 ? -5.289 -21.672 -8.648 1 93.75 194 ASN A CA 1
ATOM 1497 C C . ASN A 1 194 ? -6.109 -20.969 -9.734 1 93.75 194 ASN A C 1
ATOM 1499 O O . ASN A 1 194 ? -7.145 -20.375 -9.445 1 93.75 194 ASN A O 1
ATOM 1503 N N . LEU A 1 195 ? -5.645 -21.062 -10.875 1 90.81 195 LEU A N 1
ATOM 1504 C CA . LEU A 1 195 ? -6.422 -20.578 -12.008 1 90.81 195 LEU A CA 1
ATOM 1505 C C . LEU A 1 195 ? -7.207 -21.703 -12.664 1 90.81 195 LEU A C 1
ATOM 1507 O O . LEU A 1 195 ? -6.629 -22.719 -13.062 1 90.81 195 LEU A O 1
ATOM 1511 N N . ILE A 1 196 ? -8.531 -21.5 -12.742 1 86.81 196 ILE A N 1
ATOM 1512 C CA . ILE A 1 196 ? -9.422 -22.578 -13.164 1 86.81 196 ILE A CA 1
ATOM 1513 C C . ILE A 1 196 ? -10.281 -22.125 -14.336 1 86.81 196 ILE A C 1
ATOM 1515 O O . ILE A 1 196 ? -10.844 -21.016 -14.305 1 86.81 196 ILE A O 1
ATOM 1519 N N . HIS A 1 197 ? -10.352 -22.953 -15.328 1 78.88 197 HIS A N 1
ATOM 1520 C CA . HIS A 1 197 ? -11.273 -22.688 -16.438 1 78.88 197 HIS A CA 1
ATOM 1521 C C . HIS A 1 197 ? -12.727 -22.797 -15.984 1 78.88 197 HIS A C 1
ATOM 1523 O O . HIS A 1 197 ? -13.07 -23.688 -15.211 1 78.88 197 HIS A O 1
ATOM 1529 N N . THR A 1 198 ? -13.609 -21.781 -16.156 1 72.81 198 THR A N 1
ATOM 1530 C CA . THR A 1 198 ? -15.008 -21.844 -15.75 1 72.81 198 THR A CA 1
ATOM 1531 C C . THR A 1 198 ? -15.867 -22.406 -16.875 1 72.81 198 THR A C 1
ATOM 1533 O O . THR A 1 198 ? -16.953 -22.922 -16.625 1 72.81 198 THR A O 1
ATOM 1536 N N . SER A 1 199 ? -15.828 -21.812 -18.156 1 62.22 199 SER A N 1
ATOM 1537 C CA . SER A 1 199 ? -16.797 -22.281 -19.141 1 62.22 199 SER A CA 1
ATOM 1538 C C . SER A 1 199 ? -16.234 -23.438 -19.969 1 62.22 199 SER A C 1
ATOM 1540 O O . SER A 1 199 ? -15.117 -23.344 -20.484 1 62.22 199 SER A O 1
ATOM 1542 N N . PRO A 1 200 ? -16.906 -24.578 -19.719 1 52.06 200 PRO A N 1
ATOM 1543 C CA . PRO A 1 200 ? -16.578 -25.719 -20.578 1 52.06 200 PRO A CA 1
ATOM 1544 C C . PRO A 1 200 ? -16.547 -25.359 -22.062 1 52.06 200 PRO A C 1
ATOM 1546 O O . PRO A 1 200 ? -15.836 -26 -22.844 1 52.06 200 PRO A O 1
ATOM 1549 N N . ASN A 1 201 ? -17.531 -24.484 -22.438 1 45.53 201 ASN A N 1
ATOM 1550 C CA . ASN A 1 201 ? -17.812 -24.359 -23.859 1 45.53 201 ASN A CA 1
ATOM 1551 C C . ASN A 1 201 ? -16.859 -23.359 -24.531 1 45.53 201 ASN A C 1
ATOM 1553 O O . ASN A 1 201 ? -17.141 -22.156 -24.562 1 45.53 201 ASN A O 1
ATOM 1557 N N . ILE A 1 202 ? -15.727 -23.531 -24.344 1 47.16 202 ILE A N 1
ATOM 1558 C CA . ILE A 1 202 ? -14.781 -22.641 -25 1 47.16 202 ILE A CA 1
ATOM 1559 C C . ILE A 1 202 ? -15.125 -22.531 -26.484 1 47.16 202 ILE A C 1
ATOM 1561 O O . ILE A 1 202 ? -15.156 -23.547 -27.188 1 47.16 202 ILE A O 1
ATOM 1565 N N . PRO A 1 203 ? -15.797 -21.438 -26.859 1 46.25 203 PRO A N 1
ATOM 1566 C CA . PRO A 1 203 ? -15.93 -21.438 -28.312 1 46.25 203 PRO A CA 1
ATOM 1567 C C . PRO A 1 203 ? -14.602 -21.688 -29.031 1 46.25 203 PRO A C 1
ATOM 1569 O O . PRO A 1 203 ? -13.539 -21.344 -28.5 1 46.25 203 PRO A O 1
ATOM 1572 N N . PRO A 1 204 ? -14.586 -22.547 -29.922 1 42.12 204 PRO A N 1
ATOM 1573 C CA . PRO A 1 204 ? -13.375 -22.734 -30.719 1 42.12 204 PRO A CA 1
ATOM 1574 C C . PRO A 1 204 ? -12.727 -21.406 -31.125 1 42.12 204 PRO A C 1
ATOM 1576 O O . PRO A 1 204 ? -13.43 -20.422 -31.359 1 42.12 204 PRO A O 1
ATOM 1579 N N . PRO A 1 205 ? -11.594 -21.125 -30.5 1 42.91 205 PRO A N 1
ATOM 1580 C CA . PRO A 1 205 ? -10.977 -19.891 -31 1 42.91 205 PRO A CA 1
ATOM 1581 C C . PRO A 1 205 ? -11.336 -19.594 -32.469 1 42.91 205 PRO A C 1
ATOM 1583 O O . PRO A 1 205 ? -11.438 -20.516 -33.281 1 42.91 205 PRO A O 1
ATOM 1586 N N . ALA A 1 206 ? -12.148 -18.578 -32.688 1 41.44 206 ALA A N 1
ATOM 1587 C CA . ALA A 1 206 ? -12.398 -18.156 -34.062 1 41.44 206 ALA A CA 1
ATOM 1588 C C . ALA A 1 206 ? -11.102 -18.078 -34.844 1 41.44 206 ALA A C 1
ATOM 1590 O O . ALA A 1 206 ? -10.148 -17.406 -34.438 1 41.44 206 ALA A O 1
ATOM 1591 N N . LEU A 1 207 ? -10.688 -19.125 -35.469 1 41.75 207 LEU A N 1
ATOM 1592 C CA . LEU A 1 207 ? -9.562 -19.062 -36.406 1 41.75 207 LEU A CA 1
ATOM 1593 C C . LEU A 1 207 ? -9.578 -17.75 -37.188 1 41.75 207 LEU A C 1
ATOM 1595 O O . LEU A 1 207 ? -10.641 -17.281 -37.625 1 41.75 207 LEU A O 1
ATOM 1599 N N . PRO A 1 208 ? -8.68 -16.953 -37.031 1 43.03 208 PRO A N 1
ATOM 1600 C CA . PRO A 1 208 ? -8.758 -15.93 -38.094 1 43.03 208 PRO A CA 1
ATOM 1601 C C . PRO A 1 208 ? -9.219 -16.484 -39.438 1 43.03 208 PRO A C 1
ATOM 1603 O O . PRO A 1 208 ? -8.945 -17.641 -39.75 1 43.03 208 PRO A O 1
ATOM 1606 N N . GLU A 1 209 ? -10.203 -16.047 -39.969 1 43.03 209 GLU A N 1
ATOM 1607 C CA . GLU A 1 209 ? -10.695 -16.406 -41.281 1 43.03 209 GLU A CA 1
ATOM 1608 C C . GLU A 1 209 ? -9.562 -16.938 -42.156 1 43.03 209 GLU A C 1
ATOM 1610 O O . GLU A 1 209 ? -9.773 -17.828 -43 1 43.03 209 GLU A O 1
ATOM 1615 N N . GLN A 1 210 ? -8.359 -16.312 -42.094 1 44.75 210 GLN A N 1
ATOM 1616 C CA . GLN A 1 210 ? -7.402 -16.469 -43.188 1 44.75 210 GLN A CA 1
ATOM 1617 C C . GLN A 1 210 ? -6.477 -17.656 -42.938 1 44.75 210 GLN A C 1
ATOM 1619 O O . GLN A 1 210 ? -5.5 -17.844 -43.656 1 44.75 210 GLN A O 1
ATOM 1624 N N . MET A 1 211 ? -6.488 -18.25 -41.781 1 50.91 211 MET A N 1
ATOM 1625 C CA . MET A 1 211 ? -5.477 -19.297 -41.75 1 50.91 211 MET A CA 1
ATOM 1626 C C . MET A 1 211 ? -5.805 -20.391 -42.781 1 50.91 211 MET A C 1
ATOM 1628 O O . MET A 1 211 ? -6.914 -20.922 -42.781 1 50.91 211 MET A O 1
ATOM 1632 N N . ASN A 1 212 ? -5.117 -20.375 -43.875 1 56.69 212 ASN A N 1
ATOM 1633 C CA . ASN A 1 212 ? -5.203 -21.328 -44.969 1 56.69 212 ASN A CA 1
ATOM 1634 C C . ASN A 1 212 ? -5.051 -22.766 -44.5 1 56.69 212 ASN A C 1
ATOM 1636 O O . ASN A 1 212 ? -3.945 -23.203 -44.188 1 56.69 212 ASN A O 1
ATOM 1640 N N . MET A 1 213 ? -6.184 -23.312 -44.031 1 69 213 MET A N 1
ATOM 1641 C CA . MET A 1 213 ? -6.215 -24.703 -43.594 1 69 213 MET A CA 1
ATOM 1642 C C . MET A 1 213 ? -6.051 -25.656 -44.781 1 69 213 MET A C 1
ATOM 1644 O O . MET A 1 213 ? -6.094 -26.875 -44.594 1 69 213 MET A O 1
ATOM 1648 N N . LEU A 1 214 ? -5.812 -25.047 -45.875 1 76.38 214 LEU A N 1
ATOM 1649 C CA . LEU A 1 214 ? -5.758 -25.859 -47.094 1 76.38 214 LEU A CA 1
ATOM 1650 C C . LEU A 1 214 ? -4.594 -26.844 -47.062 1 76.38 214 LEU A C 1
ATOM 1652 O O . LEU A 1 214 ? -4.758 -28.031 -47.344 1 76.38 214 LEU A O 1
ATOM 1656 N N . PRO A 1 215 ? -3.48 -26.328 -46.594 1 79.06 215 PRO A N 1
ATOM 1657 C CA . PRO A 1 215 ? -2.385 -27.297 -46.562 1 79.06 215 PRO A CA 1
ATOM 1658 C C . PRO A 1 215 ? -2.643 -28.438 -45.594 1 79.06 215 PRO A C 1
ATOM 1660 O O . PRO A 1 215 ? -2.299 -29.594 -45.875 1 79.06 215 PRO A O 1
ATOM 1663 N N . LEU A 1 216 ? -3.24 -28.156 -44.531 1 81.19 216 LEU A N 1
ATOM 1664 C CA . LEU A 1 216 ? -3.561 -29.188 -43.531 1 81.19 216 LEU A CA 1
ATOM 1665 C C . LEU A 1 216 ? -4.582 -30.172 -44.094 1 81.19 216 LEU A C 1
ATOM 1667 O O . LEU A 1 216 ? -4.43 -31.391 -43.938 1 81.19 216 LEU A O 1
ATOM 1671 N N . ARG A 1 217 ? -5.52 -29.562 -44.688 1 82.31 217 ARG A N 1
ATOM 1672 C CA . ARG A 1 217 ? -6.555 -30.406 -45.25 1 82.31 217 ARG A CA 1
ATOM 1673 C C . ARG A 1 217 ? -5.969 -31.328 -46.344 1 82.31 217 ARG A C 1
ATOM 1675 O O . ARG A 1 217 ? -6.273 -32.531 -46.375 1 82.31 217 ARG A O 1
ATOM 1682 N N . GLU A 1 218 ? -5.145 -30.781 -47.125 1 83.69 218 GLU A N 1
ATOM 1683 C CA . GLU A 1 218 ? -4.523 -31.562 -48.188 1 83.69 218 GLU A CA 1
ATOM 1684 C C . GLU A 1 218 ? -3.672 -32.688 -47.625 1 83.69 218 GLU A C 1
ATOM 1686 O O . GLU A 1 218 ? -3.697 -33.812 -48.125 1 83.69 218 GLU A O 1
ATOM 1691 N N . CYS A 1 219 ? -2.99 -32.406 -46.625 1 83.38 219 CYS A N 1
ATOM 1692 C CA . CYS A 1 219 ? -2.129 -33.406 -46 1 83.38 219 CYS A CA 1
ATOM 1693 C C . CYS A 1 219 ? -2.953 -34.531 -45.406 1 83.38 219 CYS A C 1
ATOM 1695 O O . CYS A 1 219 ? -2.629 -35.688 -45.594 1 83.38 219 CYS A O 1
ATOM 1697 N N . LEU A 1 220 ? -4.039 -34.219 -44.812 1 83 220 LEU A N 1
ATOM 1698 C CA . LEU A 1 220 ? -4.871 -35.219 -44.125 1 83 220 LEU A CA 1
ATOM 1699 C C . LEU A 1 220 ? -5.633 -36.062 -45.156 1 83 220 LEU A C 1
ATOM 1701 O O . LEU A 1 220 ? -5.82 -37.25 -44.969 1 83 220 LEU A O 1
ATOM 1705 N N . GLU A 1 221 ? -5.938 -35.344 -46.156 1 84.81 221 GLU A N 1
ATOM 1706 C CA . GLU A 1 221 ? -6.586 -36.062 -47.219 1 84.81 221 GLU A CA 1
ATOM 1707 C C . GLU A 1 221 ? -5.637 -37.094 -47.875 1 84.81 221 GLU A C 1
ATOM 1709 O O . GLU A 1 221 ? -6.023 -38.219 -48.156 1 84.81 221 GLU A O 1
ATOM 1714 N N . LYS A 1 222 ? -4.48 -36.562 -48.062 1 83 222 LYS A N 1
ATOM 1715 C CA . LYS A 1 222 ? -3.471 -37.469 -48.625 1 83 222 LYS A CA 1
ATOM 1716 C C . LYS A 1 222 ? -3.215 -38.656 -47.688 1 83 222 LYS A C 1
ATOM 1718 O O . LYS A 1 222 ? -3.059 -39.781 -48.156 1 83 222 LYS A O 1
ATOM 1723 N N . TRP A 1 223 ? -3.211 -38.469 -46.469 1 80.38 223 TRP A N 1
ATOM 1724 C CA . TRP A 1 223 ? -3.025 -39.531 -45.5 1 80.38 223 TRP A CA 1
ATOM 1725 C C . TRP A 1 223 ? -4.176 -40.531 -45.531 1 80.38 223 TRP A C 1
ATOM 1727 O O . TRP A 1 223 ? -3.949 -41.719 -45.562 1 80.38 223 TRP A O 1
ATOM 1737 N N . ASN A 1 224 ? -5.285 -40 -45.594 1 78.31 224 ASN A N 1
ATOM 1738 C CA . ASN A 1 224 ? -6.48 -40.844 -45.625 1 78.31 224 ASN A CA 1
ATOM 1739 C C . ASN A 1 224 ? -6.516 -41.719 -46.875 1 78.31 224 ASN A C 1
ATOM 1741 O O . ASN A 1 224 ? -7.07 -42.812 -46.844 1 78.31 224 ASN A O 1
ATOM 1745 N N . ALA A 1 225 ? -5.801 -41.156 -47.812 1 77.5 225 ALA A N 1
ATOM 1746 C CA . ALA A 1 225 ? -5.789 -41.875 -49.062 1 77.5 225 ALA A CA 1
ATOM 1747 C C . ALA A 1 225 ? -4.555 -42.75 -49.188 1 77.5 225 ALA A C 1
ATOM 1749 O O . ALA A 1 225 ? -4.289 -43.312 -50.25 1 77.5 225 ALA A O 1
ATOM 1750 N N . ASN A 1 226 ? -3.752 -42.875 -48.094 1 76.56 226 ASN A N 1
ATOM 1751 C CA . ASN A 1 226 ? -2.502 -43.625 -48.094 1 76.56 226 ASN A CA 1
ATOM 1752 C C . ASN A 1 226 ? -1.563 -43.125 -49.219 1 76.56 226 ASN A C 1
ATOM 1754 O O . ASN A 1 226 ? -0.964 -43.938 -49.906 1 76.56 226 ASN A O 1
ATOM 1758 N N . GLY A 1 227 ? -1.625 -41.938 -49.375 1 73.56 227 GLY A N 1
ATOM 1759 C CA . GLY A 1 227 ? -0.914 -41.344 -50.5 1 73.56 227 GLY A CA 1
ATOM 1760 C C . GLY A 1 227 ? 0.544 -41.062 -50.188 1 73.56 227 GLY A C 1
ATOM 1761 O O . GLY A 1 227 ? 1.282 -40.562 -51.031 1 73.56 227 GLY A O 1
ATOM 1762 N N . PHE A 1 228 ? 0.867 -41.281 -48.969 1 76.5 228 PHE A N 1
ATOM 1763 C CA . PHE A 1 228 ? 2.268 -41.031 -48.625 1 76.5 228 PHE A CA 1
ATOM 1764 C C . PHE A 1 228 ? 3.109 -42.281 -48.875 1 76.5 228 PHE A C 1
ATOM 1766 O O . PHE A 1 228 ? 2.617 -43.406 -48.75 1 76.5 228 PHE A O 1
ATOM 1773 N N . GLU A 1 229 ? 4.293 -42.094 -49.438 1 71.38 229 GLU A N 1
ATOM 1774 C CA . GLU A 1 229 ? 5.188 -43.188 -49.812 1 71.38 229 GLU A CA 1
ATOM 1775 C C . GLU A 1 229 ? 5.48 -44.094 -48.625 1 71.38 229 GLU A C 1
ATOM 1777 O O . GLU A 1 229 ? 5.531 -45.312 -48.75 1 71.38 229 GLU A O 1
ATOM 1782 N N . THR A 1 230 ? 5.785 -43.438 -47.438 1 66.94 230 THR A N 1
ATOM 1783 C CA . THR A 1 230 ? 6.098 -44.219 -46.25 1 66.94 230 THR A CA 1
ATOM 1784 C C . THR A 1 230 ? 4.969 -44.094 -45.219 1 66.94 230 THR A C 1
ATOM 1786 O O . THR A 1 230 ? 4.727 -43.031 -44.688 1 66.94 230 THR A O 1
ATOM 1789 N N . THR A 1 231 ? 3.928 -44.75 -45.531 1 62.09 231 THR A N 1
ATOM 1790 C CA . THR A 1 231 ? 2.857 -44.719 -44.531 1 62.09 231 THR A CA 1
ATOM 1791 C C . THR A 1 231 ? 3.066 -45.781 -43.438 1 62.09 231 THR A C 1
ATOM 1793 O O . THR A 1 231 ? 3.377 -46.938 -43.75 1 62.09 231 THR A O 1
ATOM 1796 N N . PRO A 1 232 ? 3.061 -45.188 -42.312 1 60.41 232 PRO A N 1
ATOM 1797 C CA . PRO A 1 232 ? 3.219 -46.188 -41.25 1 60.41 232 PRO A CA 1
ATOM 1798 C C . PRO A 1 232 ? 2.188 -47.312 -41.344 1 60.41 232 PRO A C 1
ATOM 1800 O O . PRO A 1 232 ? 1.103 -47.125 -41.875 1 60.41 232 PRO A O 1
ATOM 1803 N N . GLU A 1 233 ? 2.658 -48.5 -41.062 1 63.84 233 GLU A N 1
ATOM 1804 C CA . GLU A 1 233 ? 1.798 -49.688 -41.062 1 63.84 233 GLU A CA 1
ATOM 1805 C C . GLU A 1 233 ? 0.539 -49.438 -40.25 1 63.84 233 GLU A C 1
ATOM 1807 O O . GLU A 1 233 ? -0.543 -49.906 -40.594 1 63.84 233 GLU A O 1
ATOM 1812 N N . THR A 1 234 ? 0.79 -48.625 -39.156 1 64.81 234 THR A N 1
ATOM 1813 C CA . THR A 1 234 ? -0.362 -48.312 -38.344 1 64.81 234 THR A CA 1
ATOM 1814 C C . THR A 1 234 ? -0.92 -46.938 -38.688 1 64.81 234 THR A C 1
ATOM 1816 O O . THR A 1 234 ? -0.17 -45.969 -38.781 1 64.81 234 THR A O 1
ATOM 1819 N N . PRO A 1 235 ? -2.145 -46.938 -39.031 1 69 235 PRO A N 1
ATOM 1820 C CA . PRO A 1 235 ? -2.781 -45.688 -39.406 1 69 235 PRO A CA 1
ATOM 1821 C C . PRO A 1 235 ? -2.945 -44.719 -38.219 1 69 235 PRO A C 1
ATOM 1823 O O . PRO A 1 235 ? -4.062 -44.312 -37.938 1 69 235 PRO A O 1
ATOM 1826 N N . LEU A 1 236 ? -1.952 -44.688 -37.438 1 75.69 236 LEU A N 1
ATOM 1827 C CA . LEU A 1 236 ? -1.946 -43.781 -36.281 1 75.69 236 LEU A CA 1
ATOM 1828 C C . LEU A 1 236 ? -0.793 -42.781 -36.406 1 75.69 236 LEU A C 1
ATOM 1830 O O . LEU A 1 236 ? 0.348 -43.156 -36.656 1 75.69 236 LEU A O 1
ATOM 1834 N N . VAL A 1 237 ? -1.219 -41.562 -36.469 1 74.5 237 VAL A N 1
ATOM 1835 C CA . VAL A 1 237 ? -0.213 -40.5 -36.406 1 74.5 237 VAL A CA 1
ATOM 1836 C C . VAL A 1 237 ? -0.302 -39.781 -35.062 1 74.5 237 VAL A C 1
ATOM 1838 O O . VAL A 1 237 ? -1.393 -39.406 -34.594 1 74.5 237 VAL A O 1
ATOM 1841 N N . ALA A 1 238 ? 0.854 -39.812 -34.406 1 80.56 238 ALA A N 1
ATOM 1842 C CA . ALA A 1 238 ? 0.89 -39.156 -33.094 1 80.56 238 ALA A CA 1
ATOM 1843 C C . ALA A 1 238 ? 1.639 -37.812 -33.188 1 80.56 238 ALA A C 1
ATOM 1845 O O . ALA A 1 238 ? 2.668 -37.719 -33.844 1 80.56 238 ALA A O 1
ATOM 1846 N N . TYR A 1 239 ? 1.056 -36.812 -32.719 1 80.38 239 TYR A N 1
ATOM 1847 C CA . TYR A 1 239 ? 1.668 -35.5 -32.594 1 80.38 239 TYR A CA 1
ATOM 1848 C C . TYR A 1 239 ? 1.782 -35.094 -31.125 1 80.38 239 TYR A C 1
ATOM 1850 O O . TYR A 1 239 ? 0.794 -35.125 -30.391 1 80.38 239 TYR A O 1
ATOM 1858 N N . LEU A 1 240 ? 3.035 -34.781 -30.766 1 80.56 240 LEU A N 1
ATOM 1859 C CA . LEU A 1 240 ? 3.256 -34.375 -29.375 1 80.56 240 LEU A CA 1
ATOM 1860 C C . LEU A 1 240 ? 2.836 -32.938 -29.141 1 80.56 240 LEU A C 1
ATOM 1862 O O . LEU A 1 240 ? 3.324 -32.031 -29.812 1 80.56 240 LEU A O 1
ATOM 1866 N N . LEU A 1 241 ? 1.98 -32.781 -28.203 1 80.12 241 LEU A N 1
ATOM 1867 C CA . LEU A 1 241 ? 1.508 -31.453 -27.875 1 80.12 241 LEU A CA 1
ATOM 1868 C C . LEU A 1 241 ? 2.582 -30.672 -27.125 1 80.12 241 LEU A C 1
ATOM 1870 O O . LEU A 1 241 ? 3.549 -31.25 -26.625 1 80.12 241 LEU A O 1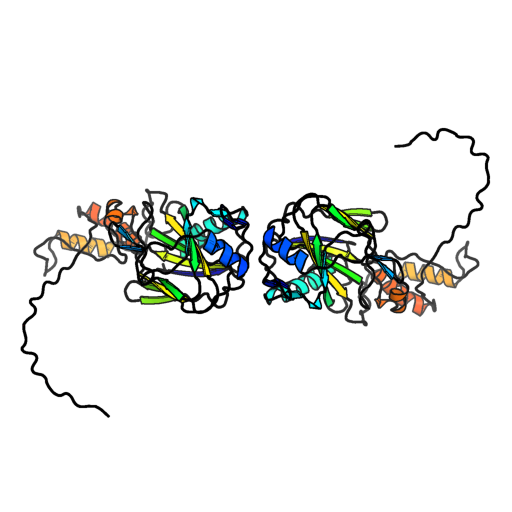
ATOM 1874 N N . HIS A 1 242 ? 2.4 -29.344 -27.156 1 75.56 242 HIS A N 1
ATOM 1875 C CA . HIS A 1 242 ? 3.393 -28.453 -26.578 1 75.56 242 HIS A CA 1
ATOM 1876 C C . HIS A 1 242 ? 3.363 -28.516 -25.047 1 75.56 242 HIS A C 1
ATOM 1878 O O . HIS A 1 242 ? 4.398 -28.344 -24.406 1 75.56 242 HIS A O 1
ATOM 1884 N N . HIS A 1 243 ? 2.242 -28.844 -24.484 1 78.56 243 HIS A N 1
ATOM 1885 C CA . HIS A 1 243 ? 2.086 -28.906 -23.031 1 78.56 243 HIS A CA 1
ATOM 1886 C C . HIS A 1 243 ? 1.858 -30.344 -22.562 1 78.56 243 HIS A C 1
ATOM 1888 O O . HIS A 1 243 ? 1.487 -31.203 -23.359 1 78.56 243 HIS A O 1
ATOM 1894 N N . GLN A 1 244 ? 2.174 -30.547 -21.25 1 75.75 244 GLN A N 1
ATOM 1895 C CA . GLN A 1 244 ? 1.931 -31.859 -20.656 1 75.75 244 GLN A CA 1
ATOM 1896 C C . GLN A 1 244 ? 0.593 -31.891 -19.922 1 75.75 244 GLN A C 1
ATOM 1898 O O . GLN A 1 244 ? 0.217 -30.906 -19.266 1 75.75 244 GLN A O 1
ATOM 1903 N N . TYR A 1 245 ? -0.075 -32.969 -20.188 1 76.5 245 TYR A N 1
ATOM 1904 C CA . TYR A 1 245 ? -1.405 -33.125 -19.609 1 76.5 245 TYR A CA 1
ATOM 1905 C C . TYR A 1 245 ? -1.491 -34.406 -18.781 1 76.5 245 TYR A C 1
ATOM 1907 O O . TYR A 1 245 ? -1.007 -35.469 -19.203 1 76.5 245 TYR A O 1
ATOM 1915 N N . SER A 1 246 ? -2.041 -34.219 -17.562 1 74.62 246 SER A N 1
ATOM 1916 C CA . SER A 1 246 ? -2.301 -35.438 -16.766 1 74.62 246 SER A CA 1
ATOM 1917 C C . SER A 1 246 ? -3.477 -36.219 -17.328 1 74.62 246 SER A C 1
ATOM 1919 O O . SER A 1 246 ? -4.219 -35.719 -18.188 1 74.62 246 SER A O 1
ATOM 1921 N N . SER A 1 247 ? -3.555 -37.469 -16.859 1 77.81 247 SER A N 1
ATOM 1922 C CA . SER A 1 247 ? -4.684 -38.281 -17.297 1 77.81 247 SER A CA 1
ATOM 1923 C C . SER A 1 247 ? -6.012 -37.625 -16.922 1 77.81 247 SER A C 1
ATOM 1925 O O . SER A 1 247 ? -6.965 -37.656 -17.703 1 77.81 247 SER A O 1
ATOM 1927 N N . ASP A 1 248 ? -5.922 -37.062 -15.734 1 74.12 248 ASP A N 1
ATOM 1928 C CA . ASP A 1 248 ? -7.129 -36.406 -15.273 1 74.12 248 ASP A CA 1
ATOM 1929 C C . ASP A 1 248 ? -7.484 -35.219 -16.188 1 74.12 248 ASP A C 1
ATOM 1931 O O . ASP A 1 248 ? -8.656 -35 -16.469 1 74.12 248 ASP A O 1
ATOM 1935 N N . ASN A 1 249 ? -6.453 -34.562 -16.641 1 73.62 249 ASN A N 1
ATOM 1936 C CA . ASN A 1 249 ? -6.672 -33.469 -17.562 1 73.62 249 ASN A CA 1
ATOM 1937 C C . ASN A 1 249 ? -7.316 -33.938 -18.859 1 73.62 249 ASN A C 1
ATOM 1939 O O . ASN A 1 249 ? -8.297 -33.344 -19.328 1 73.62 249 ASN A O 1
ATOM 1943 N N . LEU A 1 250 ? -6.832 -35.031 -19.375 1 78.5 250 LEU A N 1
ATOM 1944 C CA . LEU A 1 250 ? -7.219 -35.5 -20.703 1 78.5 250 LEU A CA 1
ATOM 1945 C C . LEU A 1 250 ? -8.648 -36.031 -20.688 1 78.5 250 LEU A C 1
ATOM 1947 O O . LEU A 1 250 ? -9.32 -36.031 -21.734 1 78.5 250 LEU A O 1
ATOM 1951 N N . ASP A 1 251 ? -9.047 -36.438 -19.484 1 76.81 251 ASP A N 1
ATOM 1952 C CA . ASP A 1 251 ? -10.43 -36.875 -19.359 1 76.81 251 ASP A CA 1
ATOM 1953 C C . ASP A 1 251 ? -11.406 -35.75 -19.641 1 76.81 251 ASP A C 1
ATOM 1955 O O . ASP A 1 251 ? -12.57 -36 -19.969 1 76.81 251 ASP A O 1
ATOM 1959 N N . ASN A 1 252 ? -10.875 -34.594 -19.625 1 73.12 252 ASN A N 1
ATOM 1960 C CA . ASN A 1 252 ? -11.727 -33.406 -19.891 1 73.12 252 ASN A CA 1
ATOM 1961 C C . ASN A 1 252 ? -11.695 -33.031 -21.359 1 73.12 252 ASN A C 1
ATOM 1963 O O . ASN A 1 252 ? -12.312 -32.031 -21.75 1 73.12 252 ASN A O 1
ATOM 1967 N N . GLY A 1 253 ? -11.008 -33.719 -22.078 1 75 253 GLY A N 1
ATOM 1968 C CA . GLY A 1 253 ? -10.961 -33.5 -23.516 1 75 253 GLY A CA 1
ATOM 1969 C C . GLY A 1 253 ? -10.25 -32.219 -23.906 1 75 253 GLY A C 1
ATOM 1970 O O . GLY A 1 253 ? -9.195 -31.891 -23.344 1 75 253 GLY A O 1
ATOM 1971 N N . ARG A 1 254 ? -10.789 -31.547 -24.844 1 73.31 254 ARG A N 1
ATOM 1972 C CA . ARG A 1 254 ? -10.117 -30.391 -25.406 1 73.31 254 ARG A CA 1
ATOM 1973 C C . ARG A 1 254 ? -10.117 -29.219 -24.422 1 73.31 254 ARG A C 1
ATOM 1975 O O . ARG A 1 254 ? -9.344 -28.281 -24.578 1 73.31 254 ARG A O 1
ATOM 1982 N N . GLU A 1 255 ? -10.961 -29.359 -23.438 1 73 255 GLU A N 1
ATOM 1983 C CA . GLU A 1 255 ? -11.102 -28.266 -22.484 1 73 255 GLU A CA 1
ATOM 1984 C C . GLU A 1 255 ? -9.859 -28.125 -21.609 1 73 255 GLU A C 1
ATOM 1986 O O . GLU A 1 255 ? -9.633 -27.078 -21.016 1 73 255 GLU A O 1
ATOM 1991 N N . CYS A 1 256 ? -9.07 -29.078 -21.609 1 73.69 256 CYS A N 1
ATOM 1992 C CA . CYS A 1 256 ? -7.895 -29.062 -20.734 1 73.69 256 CYS A CA 1
ATOM 1993 C C . CYS A 1 256 ? -6.691 -28.469 -21.453 1 73.69 256 CYS A C 1
ATOM 1995 O O . CYS A 1 256 ? -5.668 -28.188 -20.828 1 73.69 256 CYS A O 1
ATOM 1997 N N . LEU A 1 257 ? -6.828 -28.281 -22.719 1 75.88 257 LEU A N 1
ATOM 1998 C CA . LEU A 1 257 ? -5.672 -27.906 -23.531 1 75.88 257 LEU A CA 1
ATOM 1999 C C . LEU A 1 257 ? -5.18 -26.516 -23.156 1 75.88 257 LEU A C 1
ATOM 2001 O O . LEU A 1 257 ? -5.969 -25.656 -22.75 1 75.88 257 LEU A O 1
ATOM 2005 N N . LYS A 1 258 ? -3.906 -26.328 -23.328 1 75.19 258 LYS A N 1
ATOM 2006 C CA . LYS A 1 258 ? -3.244 -25.109 -22.922 1 75.19 258 LYS A CA 1
ATOM 2007 C C . LYS A 1 258 ? -2.547 -24.422 -24.094 1 75.19 258 LYS A C 1
ATOM 2009 O O . LYS A 1 258 ? -2.02 -25.109 -24.984 1 75.19 258 LYS A O 1
ATOM 2014 N N . GLY A 1 259 ? -2.641 -23.094 -24.094 1 71.69 259 GLY A N 1
ATOM 2015 C CA . GLY A 1 259 ? -1.808 -22.281 -24.969 1 71.69 259 GLY A CA 1
ATOM 2016 C C . GLY A 1 259 ? -1.958 -22.656 -26.438 1 71.69 259 GLY A C 1
ATOM 2017 O O . GLY A 1 259 ? -3.074 -22.719 -26.953 1 71.69 259 GLY A O 1
ATOM 2018 N N . LYS A 1 260 ? -0.818 -22.922 -27.094 1 71.69 260 LYS A N 1
ATOM 2019 C CA . LYS A 1 260 ? -0.761 -23.188 -28.531 1 71.69 260 LYS A CA 1
ATOM 2020 C C . LYS A 1 260 ? -1.523 -24.453 -28.875 1 71.69 260 LYS A C 1
ATOM 2022 O O . LYS A 1 260 ? -2.041 -24.594 -29.984 1 71.69 260 LYS A O 1
ATOM 2027 N N . ASP A 1 261 ? -1.624 -25.359 -27.891 1 76.56 261 ASP A N 1
ATOM 2028 C CA . ASP A 1 261 ? -2.312 -26.625 -28.141 1 76.56 261 ASP A CA 1
ATOM 2029 C C . ASP A 1 261 ? -3.791 -26.391 -28.453 1 76.56 261 ASP A C 1
ATOM 2031 O O . ASP A 1 261 ? -4.383 -27.109 -29.266 1 76.56 261 ASP A O 1
ATOM 2035 N N . VAL A 1 262 ? -4.285 -25.375 -27.812 1 73 262 VAL A N 1
ATOM 2036 C CA . VAL A 1 262 ? -5.691 -25.047 -28.031 1 73 262 VAL A CA 1
ATOM 2037 C C . VAL A 1 262 ? -5.914 -24.656 -29.5 1 73 262 VAL A C 1
ATOM 2039 O O . VAL A 1 262 ? -6.812 -25.188 -30.156 1 73 262 VAL A O 1
ATOM 2042 N N . ASN A 1 263 ? -5.09 -23.844 -29.906 1 70.56 263 ASN A N 1
ATOM 2043 C CA . ASN A 1 263 ? -5.211 -23.359 -31.281 1 70.56 263 ASN A CA 1
ATOM 2044 C C . ASN A 1 263 ? -4.992 -24.484 -32.281 1 70.56 263 ASN A C 1
ATOM 2046 O O . ASN A 1 263 ? -5.719 -24.578 -33.281 1 70.56 263 ASN A O 1
ATOM 2050 N N . MET A 1 264 ? -4.062 -25.234 -32 1 76.56 264 MET A N 1
ATOM 2051 C CA . MET A 1 264 ? -3.732 -26.328 -32.906 1 76.56 264 MET A CA 1
ATOM 2052 C C . MET A 1 264 ? -4.898 -27.312 -33.031 1 76.56 264 MET A C 1
ATOM 2054 O O . MET A 1 264 ? -5.316 -27.641 -34.156 1 76.56 264 MET A O 1
ATOM 2058 N N . ILE A 1 265 ? -5.484 -27.656 -31.969 1 77.5 265 ILE A N 1
ATOM 2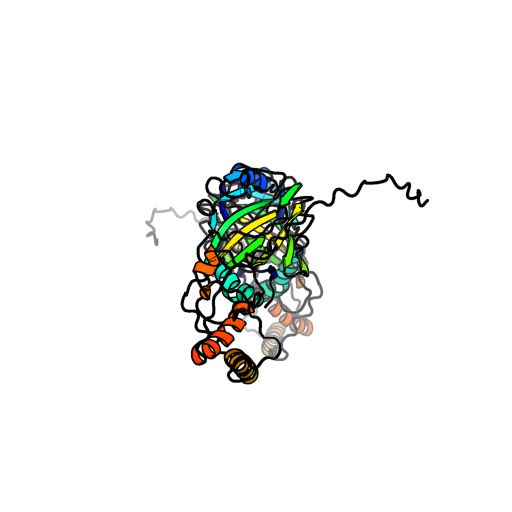059 C CA . ILE A 1 265 ? -6.559 -28.641 -31.969 1 77.5 265 ILE A CA 1
ATOM 2060 C C . ILE A 1 265 ? -7.828 -28.016 -32.531 1 77.5 265 ILE A C 1
ATOM 2062 O O . ILE A 1 265 ? -8.586 -28.672 -33.25 1 77.5 265 ILE A O 1
ATOM 2066 N N . ALA A 1 266 ? -7.984 -26.812 -32.219 1 74.06 266 ALA A N 1
ATOM 2067 C CA . ALA A 1 266 ? -9.156 -26.109 -32.75 1 74.06 266 ALA A CA 1
ATOM 2068 C C . ALA A 1 266 ? -9.133 -26.094 -34.25 1 74.06 266 ALA A C 1
ATOM 2070 O O . ALA A 1 266 ? -10.18 -26.188 -34.906 1 74.06 266 ALA A O 1
ATOM 2071 N N . GLN A 1 267 ? -7.98 -26 -34.781 1 75.44 267 GLN A N 1
ATOM 2072 C CA . GLN A 1 267 ? -7.824 -25.984 -36.219 1 75.44 267 GLN A CA 1
ATOM 2073 C C . GLN A 1 267 ? -7.93 -27.391 -36.812 1 75.44 267 GLN A C 1
ATOM 2075 O O . GLN A 1 267 ? -8.492 -27.594 -37.875 1 75.44 267 GLN A O 1
ATOM 2080 N N . LEU A 1 268 ? -7.516 -28.25 -36.062 1 80.5 268 LEU A N 1
ATOM 2081 C CA . LEU A 1 268 ? -7.426 -29.625 -36.562 1 80.5 268 LEU A CA 1
ATOM 2082 C C . LEU A 1 268 ? -8.789 -30.297 -36.5 1 80.5 268 LEU A C 1
ATOM 2084 O O . LEU A 1 268 ? -9.133 -31.078 -37.406 1 80.5 268 LEU A O 1
ATOM 2088 N N . LEU A 1 269 ? -9.617 -29.953 -35.594 1 80.88 269 LEU A N 1
ATOM 2089 C CA . LEU A 1 269 ? -10.828 -30.703 -35.281 1 80.88 269 LEU A CA 1
ATOM 2090 C C . LEU A 1 269 ? -11.828 -30.625 -36.438 1 80.88 269 LEU A C 1
ATOM 2092 O O . LEU A 1 269 ? -12.336 -31.641 -36.906 1 80.88 269 LEU A O 1
ATOM 2096 N N . PRO A 1 270 ? -12.117 -29.422 -36.875 1 79.69 270 PRO A N 1
ATOM 2097 C CA . PRO A 1 270 ? -13.094 -29.344 -37.969 1 79.69 270 PRO A CA 1
ATOM 2098 C C . PRO A 1 270 ? -12.625 -30.078 -39.219 1 79.69 270 PRO A C 1
ATOM 2100 O O . PRO A 1 270 ? -13.43 -30.734 -39.906 1 79.69 270 PRO A O 1
ATOM 2103 N N . VAL A 1 271 ? -11.383 -29.938 -39.531 1 81.56 271 VAL A N 1
ATOM 2104 C CA . VAL A 1 271 ? -10.836 -30.578 -40.719 1 81.56 271 VAL A CA 1
ATOM 2105 C C . VAL A 1 271 ? -10.883 -32.094 -40.562 1 81.56 271 VAL A C 1
ATOM 2107 O O . VAL A 1 271 ? -11.297 -32.812 -41.469 1 81.56 271 VAL A O 1
ATOM 2110 N N . ALA A 1 272 ? -10.523 -32.562 -39.406 1 84.19 272 ALA A N 1
ATOM 2111 C CA . ALA A 1 272 ? -10.516 -34 -39.125 1 84.19 272 ALA A CA 1
ATOM 2112 C C . ALA A 1 272 ? -11.93 -34.562 -39.219 1 84.19 272 ALA A C 1
ATOM 2114 O O . ALA A 1 272 ? -12.141 -35.625 -39.781 1 84.19 272 ALA A O 1
ATOM 2115 N N . LYS A 1 273 ? -12.859 -33.875 -38.625 1 85.12 273 LYS A N 1
ATOM 2116 C CA . LYS A 1 273 ? -14.25 -34.312 -38.656 1 85.12 273 LYS A CA 1
ATOM 2117 C C . LYS A 1 273 ? -14.773 -34.438 -40.062 1 85.12 273 LYS A C 1
ATOM 2119 O O . LYS A 1 273 ? -15.445 -35.438 -40.406 1 85.12 273 LYS A O 1
ATOM 2124 N N . SER A 1 274 ? -14.414 -33.5 -40.844 1 85.19 274 SER A N 1
ATOM 2125 C CA . SER A 1 274 ? -14.898 -33.5 -42.219 1 85.19 274 SER A CA 1
ATOM 2126 C C . SER A 1 274 ? -14.289 -34.656 -43 1 85.19 274 SER A C 1
ATOM 2128 O O . SER A 1 274 ? -14.875 -35.094 -44 1 85.19 274 SER A O 1
ATOM 2130 N N . LEU A 1 275 ? -13.211 -35.094 -42.594 1 85.31 275 LEU A N 1
ATOM 2131 C CA . LEU A 1 275 ? -12.508 -36.156 -43.312 1 85.31 275 LEU A CA 1
ATOM 2132 C C . LEU A 1 275 ? -12.695 -37.5 -42.656 1 85.31 275 LEU A C 1
ATOM 2134 O O . LEU A 1 275 ? -12.125 -38.5 -43.094 1 85.31 275 LEU A O 1
ATOM 2138 N N . GLY A 1 276 ? -13.469 -37.5 -41.531 1 86.56 276 GLY A N 1
ATOM 2139 C CA . GLY A 1 276 ? -13.727 -38.75 -40.812 1 86.56 276 GLY A CA 1
ATOM 2140 C C . GLY A 1 276 ? -12.539 -39.219 -40.031 1 86.56 276 GLY A C 1
ATOM 2141 O O . GLY A 1 276 ? -12.383 -40.438 -39.781 1 86.56 276 GLY A O 1
ATOM 2142 N N . ILE A 1 277 ? -11.641 -38.344 -39.719 1 82.88 277 ILE A N 1
ATOM 2143 C CA . ILE A 1 277 ? -10.477 -38.656 -38.906 1 82.88 277 ILE A CA 1
ATOM 2144 C C . ILE A 1 277 ? -10.797 -38.438 -37.438 1 82.88 277 ILE A C 1
ATOM 2146 O O . ILE A 1 277 ? -11.32 -37.406 -37.062 1 82.88 277 ILE A O 1
ATOM 2150 N N . VAL A 1 278 ? -10.5 -39.5 -36.625 1 84.81 278 VAL A N 1
ATOM 2151 C CA . VAL A 1 278 ? -10.734 -39.406 -35.188 1 84.81 278 VAL A CA 1
ATOM 2152 C C . VAL A 1 278 ? -9.5 -38.844 -34.5 1 84.81 278 VAL A C 1
ATOM 2154 O O . VAL A 1 278 ? -8.383 -39.312 -34.75 1 84.81 278 VAL A O 1
ATOM 2157 N N . ILE A 1 279 ? -9.727 -37.844 -33.781 1 84.12 279 ILE A N 1
ATOM 2158 C CA . ILE A 1 279 ? -8.664 -37.25 -33 1 84.12 279 ILE A CA 1
ATOM 2159 C C . ILE A 1 279 ? -8.766 -37.719 -31.547 1 84.12 279 ILE A C 1
ATOM 2161 O O . ILE A 1 279 ? -9.828 -37.625 -30.938 1 84.12 279 ILE A O 1
ATOM 2165 N N . CYS A 1 280 ? -7.719 -38.344 -31.062 1 84.56 280 CYS A N 1
ATOM 2166 C CA . CYS A 1 280 ? -7.645 -38.781 -29.688 1 84.56 280 CYS A CA 1
ATOM 2167 C C . CYS A 1 280 ? -6.523 -38.062 -28.938 1 84.56 280 CYS A C 1
ATOM 2169 O O . CYS A 1 280 ? -5.484 -37.75 -29.516 1 84.56 280 CYS A O 1
ATOM 2171 N N . LEU A 1 281 ? -6.859 -37.75 -27.766 1 83.81 281 LEU A N 1
ATOM 2172 C CA . LEU A 1 281 ? -5.844 -37.219 -26.859 1 83.81 281 LEU A CA 1
ATOM 2173 C C . LEU A 1 281 ? -5.352 -38.312 -25.906 1 83.81 281 LEU A C 1
ATOM 2175 O O . LEU A 1 281 ? -6.148 -39.094 -25.391 1 83.81 281 LEU A O 1
ATOM 2179 N N . GLY A 1 282 ? -4.086 -38.5 -25.781 1 80.88 282 GLY A N 1
ATOM 2180 C CA . GLY A 1 282 ? -3.531 -39.5 -24.922 1 80.88 282 GLY A CA 1
ATOM 2181 C C . GLY A 1 282 ? -2.131 -39.188 -24.422 1 80.88 282 GLY A C 1
ATOM 2182 O O . GLY A 1 282 ? -1.535 -38.188 -24.859 1 80.88 282 GLY A O 1
ATOM 2183 N N . ASN A 1 283 ? -1.718 -39.906 -23.438 1 79.38 283 ASN A N 1
ATOM 2184 C CA . ASN A 1 283 ? -0.364 -39.812 -22.906 1 79.38 283 ASN A CA 1
ATOM 2185 C C . ASN A 1 283 ? 0.574 -40.844 -23.531 1 79.38 283 ASN A C 1
ATOM 2187 O O . ASN A 1 283 ? 0.175 -41.969 -23.766 1 79.38 283 ASN A O 1
ATOM 2191 N N . LEU A 1 284 ? 1.682 -40.406 -23.938 1 71.38 284 LEU A N 1
ATOM 2192 C CA . LEU A 1 284 ? 2.707 -41.281 -24.484 1 71.38 284 LEU A CA 1
ATOM 2193 C C . LEU A 1 284 ? 3.807 -41.531 -23.453 1 71.38 284 LEU A C 1
ATOM 2195 O O . LEU A 1 284 ? 4.328 -40.594 -22.859 1 71.38 284 LEU A O 1
ATOM 2199 N N . GLU A 1 285 ? 3.883 -42.812 -23.078 1 67.19 285 GLU A N 1
ATOM 2200 C CA . GLU A 1 285 ? 4.984 -43.188 -22.219 1 67.19 285 GLU A CA 1
ATOM 2201 C C . GLU A 1 285 ? 6.047 -43.969 -22.984 1 67.19 285 GLU A C 1
ATOM 2203 O O . GLU A 1 285 ? 5.73 -44.969 -23.656 1 67.19 285 GLU A O 1
ATOM 2208 N N . ARG A 1 286 ? 7.098 -43.406 -23.062 1 62.66 286 ARG A N 1
ATOM 2209 C CA . ARG A 1 286 ? 8.203 -44.156 -23.688 1 62.66 286 ARG A CA 1
ATOM 2210 C C . ARG A 1 286 ? 9.016 -44.906 -22.641 1 62.66 286 ARG A C 1
ATOM 2212 O O . ARG A 1 286 ? 9.531 -44.312 -21.703 1 62.66 286 ARG A O 1
ATOM 2219 N N . THR A 1 287 ? 8.922 -46.219 -22.641 1 64.75 287 THR A N 1
ATOM 2220 C CA . THR A 1 287 ? 9.734 -47.062 -21.766 1 64.75 287 THR A CA 1
ATOM 2221 C C . THR A 1 287 ? 10.938 -47.625 -22.531 1 64.75 287 THR A C 1
ATOM 2223 O O . THR A 1 287 ? 10.773 -48.25 -23.578 1 64.75 287 THR A O 1
ATOM 2226 N N . VAL A 1 288 ? 12.086 -47.156 -22.266 1 61.84 288 VAL A N 1
ATOM 2227 C CA . VAL A 1 288 ? 13.289 -47.719 -22.859 1 61.84 288 VAL A CA 1
ATOM 2228 C C . VAL A 1 288 ? 13.867 -48.812 -21.953 1 61.84 288 VAL A C 1
ATOM 2230 O O . VAL A 1 288 ? 14.109 -48.562 -20.766 1 61.84 288 VAL A O 1
ATOM 2233 N N . THR A 1 289 ? 13.633 -50 -22.203 1 59.59 289 THR A N 1
ATOM 2234 C CA . THR A 1 289 ? 14.211 -51.125 -21.453 1 59.59 289 THR A CA 1
ATOM 2235 C C . THR A 1 289 ? 15.562 -51.5 -22.016 1 59.59 289 THR A C 1
ATOM 2237 O O . THR A 1 289 ? 15.742 -51.562 -23.234 1 59.59 289 THR A O 1
ATOM 2240 N N . GLY A 1 290 ? 16.625 -51.156 -21.484 1 55.72 290 GLY A N 1
ATOM 2241 C CA . GLY A 1 290 ? 17.953 -51.562 -21.938 1 55.72 290 GLY A CA 1
ATOM 2242 C C . GLY A 1 290 ? 18.594 -52.594 -21.031 1 55.72 290 GLY A C 1
ATOM 2243 O O . GLY A 1 290 ? 18.172 -52.781 -19.875 1 55.72 290 GLY A O 1
ATOM 2244 N N . ILE A 1 291 ? 19.094 -53.656 -21.562 1 49.25 291 ILE A N 1
ATOM 2245 C CA . ILE A 1 291 ? 19.891 -54.656 -20.844 1 49.25 291 ILE A CA 1
ATOM 2246 C C . ILE A 1 291 ? 21.219 -54.062 -20.438 1 49.25 291 ILE A C 1
ATOM 2248 O O . ILE A 1 291 ? 21.844 -53.344 -21.203 1 49.25 291 ILE A O 1
ATOM 2252 N N . VAL A 1 292 ? 21.469 -53.875 -19.188 1 50.97 292 VAL A N 1
ATOM 2253 C CA . VAL A 1 292 ? 22.812 -53.531 -18.719 1 50.97 292 VAL A CA 1
ATOM 2254 C C . VAL A 1 292 ? 23.844 -54.469 -19.328 1 50.97 292 VAL A C 1
ATOM 2256 O O . VAL A 1 292 ? 23.75 -55.688 -19.156 1 50.97 292 VAL A O 1
ATOM 2259 N N . GLU A 1 293 ? 24.328 -54.219 -20.5 1 43.03 293 GLU A N 1
ATOM 2260 C CA . GLU A 1 293 ? 25.5 -55 -20.906 1 43.03 293 GLU A CA 1
ATOM 2261 C C . GLU A 1 293 ? 26.578 -54.969 -19.812 1 43.03 293 GLU A C 1
ATOM 2263 O O . GLU A 1 293 ? 26.922 -53.906 -19.312 1 43.03 293 GLU A O 1
ATOM 2268 N N . ASP A 1 294 ? 26.75 -55.938 -19.078 1 40.22 294 ASP A N 1
ATOM 2269 C CA . ASP A 1 294 ? 27.828 -56.188 -18.125 1 40.22 294 ASP A CA 1
ATOM 2270 C C . ASP A 1 294 ? 29.188 -55.906 -18.766 1 40.22 294 ASP A C 1
ATOM 2272 O O . ASP A 1 294 ? 29.734 -56.75 -19.484 1 40.22 294 ASP A O 1
ATOM 2276 N N . GLU A 1 295 ? 29.422 -54.812 -19.531 1 36.59 295 GLU A N 1
ATOM 2277 C CA . GLU A 1 295 ? 30.828 -54.625 -19.922 1 36.59 295 GLU A CA 1
ATOM 2278 C C . GLU A 1 295 ? 31.75 -54.688 -18.703 1 36.59 295 GLU A C 1
ATOM 2280 O O . GLU A 1 295 ? 31.391 -54.188 -17.641 1 36.59 295 GLU A O 1
ATOM 2285 N N . GLY A 1 296 ? 32.719 -55.594 -18.625 1 36.38 296 GLY A N 1
ATOM 2286 C CA . GLY A 1 296 ? 33.906 -55.719 -17.812 1 36.38 296 GLY A CA 1
ATOM 2287 C C . GLY A 1 296 ? 34.688 -54.406 -17.688 1 36.38 296 GLY A C 1
ATOM 2288 O O . GLY A 1 296 ? 35.062 -53.812 -18.703 1 36.38 296 GLY A O 1
ATOM 2289 N N . TYR A 1 297 ? 34.25 -53.438 -16.812 1 31.92 297 TYR A N 1
ATOM 2290 C CA . TYR A 1 297 ? 35 -52.25 -16.422 1 31.92 297 TYR A CA 1
ATOM 2291 C C . TYR A 1 297 ? 36.5 -52.594 -16.25 1 31.92 297 TYR A C 1
ATOM 2293 O O . TYR A 1 297 ? 36.875 -53.25 -15.297 1 31.92 297 TYR A O 1
ATOM 2301 N N . GLY A 1 298 ? 37.25 -52.906 -17.281 1 29.27 298 GLY A N 1
ATOM 2302 C CA . GLY A 1 298 ? 38.688 -52.656 -17.094 1 29.27 298 GLY A CA 1
ATOM 2303 C C . GLY A 1 298 ? 39 -51.281 -16.594 1 29.27 298 GLY A C 1
ATOM 2304 O O . GLY A 1 298 ? 38.25 -50.312 -16.859 1 29.27 298 GLY A O 1
ATOM 2305 N N . TYR A 1 299 ? 39.656 -51.031 -15.391 1 30.61 299 TYR A N 1
ATOM 2306 C CA . TYR A 1 299 ? 40.188 -49.938 -14.602 1 30.61 299 TYR A CA 1
ATOM 2307 C C . TYR A 1 299 ? 41.031 -49 -15.461 1 30.61 299 TYR A C 1
ATOM 2309 O O . TYR A 1 299 ? 42.25 -49.094 -15.5 1 30.61 299 TYR A O 1
ATOM 2317 N N . HIS A 1 300 ? 40.688 -48.688 -16.734 1 28.59 300 HIS A N 1
ATOM 2318 C CA . HIS A 1 300 ? 41.781 -47.906 -17.344 1 28.59 300 HIS A CA 1
ATOM 2319 C C . HIS A 1 300 ? 42.031 -46.625 -16.578 1 28.59 300 HIS A C 1
ATOM 2321 O O . HIS A 1 300 ? 41.094 -45.969 -16.109 1 28.59 300 HIS A O 1
ATOM 2327 N N . ARG A 1 301 ? 43.344 -46.281 -16.203 1 29.81 301 ARG A N 1
ATOM 2328 C CA . ARG A 1 301 ? 44.281 -45.344 -15.609 1 29.81 301 ARG A CA 1
ATOM 2329 C C . ARG A 1 301 ? 44.156 -43.969 -16.297 1 29.81 301 ARG A C 1
ATOM 2331 O O . ARG A 1 301 ? 44.781 -43.781 -17.359 1 29.81 301 ARG A O 1
ATOM 2338 N N . ARG A 1 302 ? 43.062 -43.406 -16.688 1 30.8 302 ARG A N 1
ATOM 2339 C CA . ARG A 1 302 ? 43.281 -42.094 -17.281 1 30.8 302 ARG A CA 1
ATOM 2340 C C . ARG A 1 302 ? 43.969 -41.156 -16.281 1 30.8 302 ARG A C 1
ATOM 2342 O O . ARG A 1 302 ? 43.625 -41.188 -15.094 1 30.8 302 ARG A O 1
ATOM 2349 N N . GLY A 1 303 ? 45.031 -40.438 -16.656 1 27.2 303 GLY A N 1
ATOM 2350 C CA . GLY A 1 303 ? 46.031 -39.438 -16.328 1 27.2 303 GLY A CA 1
ATOM 2351 C C . GLY A 1 303 ? 45.438 -38.156 -15.742 1 27.2 303 GLY A C 1
ATOM 2352 O O . GLY A 1 303 ? 44.281 -37.844 -16 1 27.2 303 GLY A O 1
ATOM 2353 N N . ARG A 1 304 ? 46.062 -37.75 -14.594 1 27.22 304 ARG A N 1
ATOM 2354 C CA . ARG A 1 304 ? 46.031 -36.594 -13.68 1 27.22 304 ARG A CA 1
ATOM 2355 C C . ARG A 1 304 ? 46.188 -35.281 -14.445 1 27.22 304 ARG A C 1
ATOM 2357 O O . ARG A 1 304 ? 47.281 -34.938 -14.914 1 27.22 304 ARG A O 1
ATOM 2364 N N . TRP A 1 305 ? 45.406 -35.031 -15.531 1 23.19 305 TRP A N 1
ATOM 2365 C CA . TRP A 1 305 ? 45.781 -33.719 -16.062 1 23.19 305 TRP A CA 1
ATOM 2366 C C . TRP A 1 305 ? 45.781 -32.688 -14.945 1 23.19 305 TRP A C 1
ATOM 2368 O O . TRP A 1 305 ? 44.812 -32.562 -14.188 1 23.19 305 TRP A O 1
ATOM 2378 N N . GLY A 1 306 ? 47.094 -32.406 -14.469 1 25.12 306 GLY A N 1
ATOM 2379 C CA . GLY A 1 306 ? 47.875 -31.297 -13.977 1 25.12 306 GLY A CA 1
ATOM 2380 C C . GLY A 1 306 ? 47.562 -29.969 -14.641 1 25.12 306 GLY A C 1
ATOM 2381 O O . GLY A 1 306 ? 47.031 -29.938 -15.75 1 25.12 306 GLY A O 1
ATOM 2382 N N . GLY B 1 1 ? -7.562 30.672 -2.369 1 72.12 1 GLY B N 1
ATOM 2383 C CA . GLY B 1 1 ? -7.168 29.422 -1.761 1 72.12 1 GLY B CA 1
ATOM 2384 C C . GLY B 1 1 ? -8.039 29.031 -0.581 1 72.12 1 GLY B C 1
ATOM 2385 O O . GLY B 1 1 ? -8.914 29.781 -0.167 1 72.12 1 GLY B O 1
ATOM 2386 N N . SER B 1 2 ? -7.988 27.719 -0.192 1 81.25 2 SER B N 1
ATOM 2387 C CA . SER B 1 2 ? -8.672 27.188 0.979 1 81.25 2 SER B CA 1
ATOM 2388 C C . SER B 1 2 ? -7.781 27.234 2.215 1 81.25 2 SER B C 1
ATOM 2390 O O . SER B 1 2 ? -6.555 27.312 2.098 1 81.25 2 SER B O 1
ATOM 2392 N N . PHE B 1 3 ? -8.375 27.422 3.4 1 85.94 3 PHE B N 1
ATOM 2393 C CA . PHE B 1 3 ? -7.555 27.469 4.605 1 85.94 3 PHE B CA 1
ATOM 2394 C C . PHE B 1 3 ? -7.227 26.062 5.098 1 85.94 3 PHE B C 1
ATOM 2396 O O . PHE B 1 3 ? -6.504 25.891 6.082 1 85.94 3 PHE B O 1
ATOM 2403 N N . TYR B 1 4 ? -7.816 25.094 4.355 1 90.62 4 TYR B N 1
ATOM 2404 C CA . TYR B 1 4 ? -7.531 23.703 4.711 1 90.62 4 TYR B CA 1
ATOM 2405 C C . TYR B 1 4 ? -7.457 22.828 3.469 1 90.62 4 TYR B C 1
ATOM 2407 O O . TYR B 1 4 ? -7.801 23.266 2.369 1 90.62 4 TYR B O 1
ATOM 2415 N N . HIS B 1 5 ? -6.918 21.672 3.613 1 93.62 5 HIS B N 1
ATOM 2416 C CA . HIS B 1 5 ? -6.891 20.609 2.615 1 93.62 5 HIS B CA 1
ATOM 2417 C C . HIS B 1 5 ? -7.266 19.266 3.229 1 93.62 5 HIS B C 1
ATOM 2419 O O . HIS B 1 5 ? -6.918 18.969 4.375 1 93.62 5 HIS B O 1
ATOM 2425 N N . CYS B 1 6 ? -8.086 18.453 2.529 1 94.81 6 CYS B N 1
ATOM 2426 C CA . CYS B 1 6 ? -8.469 17.125 2.975 1 94.81 6 CYS B CA 1
ATOM 2427 C C . CYS B 1 6 ? -8.695 16.188 1.787 1 94.81 6 CYS B C 1
ATOM 2429 O O . CYS B 1 6 ? -9.617 16.406 0.997 1 94.81 6 CYS B O 1
ATOM 2431 N N . THR B 1 7 ? -7.863 15.234 1.662 1 94.88 7 THR B N 1
ATOM 2432 C CA . THR B 1 7 ? -8.016 14.273 0.571 1 94.88 7 THR B CA 1
ATOM 2433 C C . THR B 1 7 ? -7.559 12.883 1.006 1 94.88 7 THR B C 1
ATOM 2435 O O . THR B 1 7 ? -6.852 12.742 2.004 1 94.88 7 THR B O 1
ATOM 2438 N N . THR B 1 8 ? -8.109 11.867 0.406 1 95.25 8 THR B N 1
ATOM 2439 C CA . THR B 1 8 ? -7.68 10.484 0.582 1 95.25 8 THR B CA 1
ATOM 2440 C C . THR B 1 8 ? -6.992 9.969 -0.68 1 95.25 8 THR B C 1
ATOM 2442 O O . THR B 1 8 ? -7.48 10.188 -1.791 1 95.25 8 THR B O 1
ATOM 2445 N N . ASP B 1 9 ? -5.824 9.414 -0.514 1 95.38 9 ASP B N 1
ATOM 2446 C CA . ASP B 1 9 ? -5.039 8.891 -1.624 1 95.38 9 ASP B CA 1
ATOM 2447 C C . ASP B 1 9 ? -4.93 7.367 -1.547 1 95.38 9 ASP B C 1
ATOM 2449 O O . ASP B 1 9 ? -4.168 6.836 -0.734 1 95.38 9 ASP B O 1
ATOM 2453 N N . GLN B 1 10 ? -5.523 6.66 -2.457 1 91.56 10 GLN B N 1
ATOM 2454 C CA . GLN B 1 10 ? -5.539 5.199 -2.467 1 91.56 10 GLN B CA 1
ATOM 2455 C C . GLN B 1 10 ? -4.227 4.637 -3.004 1 91.56 10 GLN B C 1
ATOM 2457 O O . GLN B 1 10 ? -3.938 3.451 -2.836 1 91.56 10 GLN B O 1
ATOM 2462 N N . ASN B 1 11 ? -3.5 5.516 -3.645 1 91.25 11 ASN B N 1
ATOM 2463 C CA . ASN B 1 11 ? -2.279 5.051 -4.293 1 91.25 11 ASN B CA 1
ATOM 2464 C C . ASN B 1 11 ? -1.033 5.574 -3.586 1 91.25 11 ASN B C 1
ATOM 2466 O O . ASN B 1 11 ? 0.065 5.539 -4.145 1 91.25 11 ASN B O 1
ATOM 2470 N N . ALA B 1 12 ? -1.233 6.109 -2.41 1 95.44 12 ALA B N 1
ATOM 2471 C CA . ALA B 1 12 ? -0.07 6.562 -1.651 1 95.44 12 ALA B CA 1
ATOM 2472 C C . ALA B 1 12 ? 0.89 5.406 -1.379 1 95.44 12 ALA B C 1
ATOM 2474 O O . ALA B 1 12 ? 0.461 4.305 -1.035 1 95.44 12 ALA B O 1
ATOM 2475 N N . PRO B 1 13 ? 2.145 5.629 -1.577 1 95.62 13 PRO B N 1
ATOM 2476 C CA . PRO B 1 13 ? 3.098 4.559 -1.276 1 95.62 13 PRO B CA 1
ATOM 2477 C C . PRO B 1 13 ? 3.203 4.266 0.218 1 95.62 13 PRO B C 1
ATOM 2479 O O . PRO B 1 13 ? 3.018 5.164 1.043 1 95.62 13 PRO B O 1
ATOM 2482 N N . ASN B 1 14 ? 3.416 2.988 0.493 1 96.06 14 ASN B N 1
ATOM 2483 C CA . ASN B 1 14 ? 3.803 2.656 1.86 1 96.06 14 ASN B CA 1
ATOM 2484 C C . ASN B 1 14 ? 5.121 3.32 2.248 1 96.06 14 ASN B C 1
ATOM 2486 O O . ASN B 1 14 ? 6.137 3.131 1.577 1 96.06 14 ASN B O 1
ATOM 2490 N N . PRO B 1 15 ? 5.18 4.062 3.303 1 97 15 PRO B N 1
ATOM 2491 C CA . PRO B 1 15 ? 6.391 4.816 3.625 1 97 15 PRO B CA 1
ATOM 2492 C C . PRO B 1 15 ? 7.551 3.916 4.043 1 97 15 PRO B C 1
ATO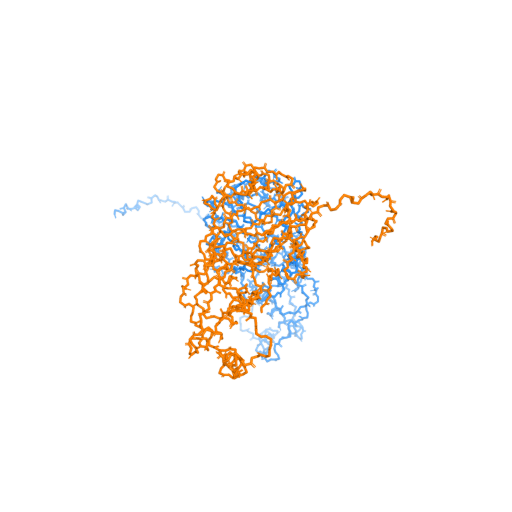M 2494 O O . PRO B 1 15 ? 8.711 4.332 3.994 1 97 15 PRO B O 1
ATOM 2497 N N . GLY B 1 16 ? 7.27 2.684 4.367 1 97.12 16 GLY B N 1
ATOM 2498 C CA . GLY B 1 16 ? 8.312 1.925 5.043 1 97.12 16 GLY B CA 1
ATOM 2499 C C . GLY B 1 16 ? 8.727 2.529 6.371 1 97.12 16 GLY B C 1
ATOM 2500 O O . GLY B 1 16 ? 9.914 2.729 6.625 1 97.12 16 GLY B O 1
ATOM 2501 N N . LEU B 1 17 ? 7.754 2.812 7.152 1 97.94 17 LEU B N 1
ATOM 2502 C CA . LEU B 1 17 ? 7.953 3.469 8.445 1 97.94 17 LEU B CA 1
ATOM 2503 C C . LEU B 1 17 ? 8.867 2.641 9.336 1 97.94 17 LEU B C 1
ATOM 2505 O O . LEU B 1 17 ? 8.625 1.452 9.555 1 97.94 17 LEU B O 1
ATOM 2509 N N . PHE B 1 18 ? 9.953 3.256 9.734 1 98 18 PHE B N 1
ATOM 2510 C CA . PHE B 1 18 ? 10.93 2.639 10.625 1 98 18 PHE B CA 1
ATOM 2511 C C . PHE B 1 18 ? 11.102 3.463 11.898 1 98 18 PHE B C 1
ATOM 2513 O O . PHE B 1 18 ? 11.367 4.668 11.828 1 98 18 PHE B O 1
ATOM 2520 N N . ILE B 1 19 ? 10.867 2.895 13.047 1 97.94 19 ILE B N 1
ATOM 2521 C CA . ILE B 1 19 ? 10.984 3.568 14.336 1 97.94 19 ILE B CA 1
ATOM 2522 C C . ILE B 1 19 ? 12.172 3.008 15.109 1 97.94 19 ILE B C 1
ATOM 2524 O O . ILE B 1 19 ? 12.305 1.792 15.266 1 97.94 19 ILE B O 1
ATOM 2528 N N . ASP B 1 20 ? 13.016 3.947 15.555 1 97.12 20 ASP B N 1
ATOM 2529 C CA . ASP B 1 20 ? 14.164 3.514 16.344 1 97.12 20 ASP B CA 1
ATOM 2530 C C . ASP B 1 20 ? 13.719 2.686 17.547 1 97.12 20 ASP B C 1
ATOM 2532 O O . ASP B 1 20 ? 12.797 3.072 18.266 1 97.12 20 ASP B O 1
ATOM 2536 N N . GLY B 1 21 ? 14.375 1.563 17.766 1 94.5 21 GLY B N 1
ATOM 2537 C CA . GLY B 1 21 ? 14.047 0.697 18.875 1 94.5 21 GLY B CA 1
ATOM 2538 C C . GLY B 1 21 ? 13.008 -0.352 18.547 1 94.5 21 GLY B C 1
ATOM 2539 O O . GLY B 1 21 ? 12.906 -1.38 19.219 1 94.5 21 GLY B O 1
ATOM 2540 N N . LEU B 1 22 ? 12.211 -0.156 17.531 1 95 22 LEU B N 1
ATOM 2541 C CA . LEU B 1 22 ? 11.148 -1.076 17.156 1 95 22 LEU B CA 1
ATOM 2542 C C . LEU B 1 22 ? 11.445 -1.727 15.805 1 95 22 LEU B C 1
ATOM 2544 O O . LEU B 1 22 ? 11.25 -2.932 15.641 1 95 22 LEU B O 1
ATOM 2548 N N . GLY B 1 23 ? 11.977 -0.895 14.891 1 96 23 GLY B N 1
ATOM 2549 C CA . GLY B 1 23 ? 12.211 -1.38 13.539 1 96 23 GLY B CA 1
ATOM 2550 C C . GLY B 1 23 ? 11.102 -1.03 12.578 1 96 23 GLY B C 1
ATOM 2551 O O . GLY B 1 23 ? 10.461 0.014 12.711 1 96 23 GLY B O 1
ATOM 2552 N N . LEU B 1 24 ? 10.969 -1.905 11.555 1 96.56 24 LEU B N 1
ATOM 2553 C CA . LEU B 1 24 ? 9.984 -1.673 10.508 1 96.56 24 LEU B CA 1
ATOM 2554 C C . LEU B 1 24 ? 8.57 -1.89 11.039 1 96.56 24 LEU B C 1
ATOM 2556 O O . LEU B 1 24 ? 8.305 -2.887 11.711 1 96.56 24 LEU B O 1
ATOM 2560 N N . VAL B 1 25 ? 7.727 -0.937 10.758 1 96.25 25 VAL B N 1
ATOM 2561 C CA . VAL B 1 25 ? 6.332 -1.034 11.172 1 96.25 25 VAL B CA 1
ATOM 2562 C C . VAL B 1 25 ? 5.461 -1.393 9.977 1 96.25 25 VAL B C 1
ATOM 2564 O O . VAL B 1 25 ? 5.453 -0.679 8.969 1 96.25 25 VAL B O 1
ATOM 2567 N N . GLY B 1 26 ? 4.773 -2.465 10.094 1 95.06 26 GLY B N 1
ATOM 2568 C CA . GLY B 1 26 ? 3.877 -2.861 9.023 1 95.06 26 GLY B CA 1
ATOM 2569 C C . GLY B 1 26 ? 2.561 -2.107 9.031 1 95.06 26 GLY B C 1
ATOM 2570 O O . GLY B 1 26 ? 2.016 -1.816 10.102 1 95.06 26 GLY B O 1
ATOM 2571 N N . LEU B 1 27 ? 2.104 -1.756 7.848 1 95.38 27 LEU B N 1
ATOM 2572 C CA . LEU B 1 27 ? 0.76 -1.225 7.641 1 95.38 27 LEU B CA 1
ATOM 2573 C C . LEU B 1 27 ? -0.103 -2.215 6.867 1 95.38 27 LEU B C 1
ATOM 2575 O O . LEU B 1 27 ? 0.404 -2.957 6.023 1 95.38 27 LEU B O 1
ATOM 2579 N N . LEU B 1 28 ? -1.305 -2.42 7.141 1 96.19 28 LEU B N 1
ATOM 2580 C CA . LEU B 1 28 ? -2.25 -1.676 7.965 1 96.19 28 LEU B CA 1
ATOM 2581 C C . LEU B 1 28 ? -1.936 -1.856 9.445 1 96.19 28 LEU B C 1
ATOM 2583 O O . LEU B 1 28 ? -1.638 -2.967 9.891 1 96.19 28 LEU B O 1
ATOM 2587 N N . LEU B 1 29 ? -2.029 -0.813 10.117 1 96.69 29 LEU B N 1
ATOM 2588 C CA . LEU B 1 29 ? -1.699 -0.882 11.539 1 96.69 29 LEU B CA 1
ATOM 2589 C C . LEU B 1 29 ? -2.664 -1.806 12.273 1 96.69 29 LEU B C 1
ATOM 2591 O O . LEU B 1 29 ? -3.881 -1.693 12.117 1 96.69 29 LEU B O 1
ATOM 2595 N N . ASN B 1 30 ? -2.109 -2.795 12.961 1 94.81 30 ASN B N 1
ATOM 2596 C CA . ASN B 1 30 ? -2.932 -3.656 13.805 1 94.81 30 ASN B CA 1
ATOM 2597 C C . ASN B 1 30 ? -2.68 -3.396 15.281 1 94.81 30 ASN B C 1
ATOM 2599 O O . ASN B 1 30 ? -1.854 -2.555 15.641 1 94.81 30 ASN B O 1
ATOM 2603 N N . HIS B 1 31 ? -3.461 -4.074 16.141 1 93.81 31 HIS B N 1
ATOM 2604 C CA . HIS B 1 31 ? -3.441 -3.816 17.562 1 93.81 31 HIS B CA 1
ATOM 2605 C C . HIS B 1 31 ? -2.061 -4.082 18.156 1 93.81 31 HIS B C 1
ATOM 2607 O O . HIS B 1 31 ? -1.554 -3.281 18.953 1 93.81 31 HIS B O 1
ATOM 2613 N N . GLN B 1 32 ? -1.441 -5.125 17.781 1 92 32 GLN B N 1
ATOM 2614 C CA . GLN B 1 32 ? -0.14 -5.5 18.328 1 92 32 GLN B CA 1
ATOM 2615 C C . GLN B 1 32 ? 0.917 -4.449 18 1 92 32 GLN B C 1
ATOM 2617 O O . GLN B 1 32 ? 1.693 -4.047 18.859 1 92 32 GLN B O 1
ATOM 2622 N N . GLU B 1 33 ? 0.945 -4.07 16.781 1 94.62 33 GLU B N 1
ATOM 2623 C CA . GLU B 1 33 ? 1.899 -3.055 16.344 1 94.62 33 GLU B CA 1
ATOM 2624 C C . GLU B 1 33 ? 1.644 -1.724 17.047 1 94.62 33 GLU B C 1
ATOM 2626 O O . GLU B 1 33 ? 2.584 -1.012 17.406 1 94.62 33 GLU B O 1
ATOM 2631 N N . ALA B 1 34 ? 0.397 -1.368 17.219 1 96.5 34 ALA B N 1
ATOM 2632 C CA . ALA B 1 34 ? 0.045 -0.133 17.922 1 96.5 34 ALA B CA 1
ATOM 2633 C C . ALA B 1 34 ? 0.602 -0.125 19.328 1 96.5 34 ALA B C 1
ATOM 2635 O O . ALA B 1 34 ? 1.153 0.882 19.781 1 96.5 34 ALA B O 1
ATOM 2636 N N . GLN B 1 35 ? 0.482 -1.264 19.969 1 95.81 35 GLN B N 1
ATOM 2637 C CA . GLN B 1 35 ? 0.979 -1.373 21.344 1 95.81 35 GLN B CA 1
ATOM 2638 C C . GLN B 1 35 ? 2.498 -1.24 21.391 1 95.81 35 GLN B C 1
ATOM 2640 O O . GLN B 1 35 ? 3.049 -0.65 22.312 1 95.81 35 GLN B O 1
ATOM 2645 N N . LEU B 1 36 ? 3.131 -1.784 20.453 1 95.31 36 LEU B N 1
ATOM 2646 C CA . LEU B 1 36 ? 4.582 -1.661 20.375 1 95.31 36 LEU B CA 1
ATOM 2647 C C . LEU B 1 36 ? 4.996 -0.211 20.156 1 95.31 36 LEU B C 1
ATOM 2649 O O . LEU B 1 36 ? 5.961 0.265 20.75 1 95.31 36 LEU B O 1
ATOM 2653 N N . ILE B 1 37 ? 4.262 0.491 19.281 1 97.12 37 ILE B N 1
ATOM 2654 C CA . ILE B 1 37 ? 4.539 1.902 19.031 1 97.12 37 ILE B CA 1
ATOM 2655 C C . ILE B 1 37 ? 4.359 2.697 20.328 1 97.12 37 ILE B C 1
ATOM 2657 O O . ILE B 1 37 ? 5.191 3.541 20.656 1 97.12 37 ILE B O 1
ATOM 2661 N N . ILE B 1 38 ? 3.299 2.439 21.031 1 96.44 38 ILE B N 1
ATOM 2662 C CA . ILE B 1 38 ? 3 3.123 22.281 1 96.44 38 ILE B CA 1
ATOM 2663 C C . ILE B 1 38 ? 4.148 2.92 23.266 1 96.44 38 ILE B C 1
ATOM 2665 O O . ILE B 1 38 ? 4.551 3.855 23.969 1 96.44 38 ILE B O 1
ATOM 2669 N N . SER B 1 39 ? 4.715 1.715 23.234 1 95.31 39 SER B N 1
ATOM 2670 C CA . SER B 1 39 ? 5.785 1.393 24.172 1 95.31 39 SER B CA 1
ATOM 2671 C C . SER B 1 39 ? 7.043 2.203 23.875 1 95.31 39 SER B C 1
ATOM 2673 O O . SER B 1 39 ? 7.906 2.357 24.734 1 95.31 39 SER B O 1
ATOM 2675 N N . GLN B 1 40 ? 7.188 2.691 22.672 1 95.31 40 GLN B N 1
ATOM 2676 C CA . GLN B 1 40 ? 8.344 3.494 22.281 1 95.31 40 GLN B CA 1
ATOM 2677 C C . GLN B 1 40 ? 8.016 4.984 22.328 1 95.31 40 GLN B C 1
ATOM 2679 O O . GLN B 1 40 ? 8.852 5.82 21.969 1 95.31 40 GLN B O 1
ATOM 2684 N N . SER B 1 41 ? 6.82 5.344 22.734 1 95.69 41 SER B N 1
ATOM 2685 C CA . SER B 1 41 ? 6.324 6.711 22.641 1 95.69 41 SER B CA 1
ATOM 2686 C C . SER B 1 41 ? 6.301 7.391 24.016 1 95.69 41 SER B C 1
ATOM 2688 O O . SER B 1 41 ? 6.477 6.734 25.031 1 95.69 41 SER B O 1
ATOM 2690 N N . VAL B 1 42 ? 6.18 8.672 24.016 1 93 42 VAL B N 1
ATOM 2691 C CA . VAL B 1 42 ? 5.898 9.469 25.203 1 93 42 VAL B CA 1
ATOM 2692 C C . VAL B 1 42 ? 4.574 10.211 25.016 1 93 42 VAL B C 1
ATOM 2694 O O . VAL B 1 42 ? 4.102 10.391 23.906 1 93 42 VAL B O 1
ATOM 2697 N N . GLN B 1 43 ? 3.99 10.547 26.125 1 90.12 43 GLN B N 1
ATOM 2698 C CA . GLN B 1 43 ? 2.775 11.352 26.062 1 90.12 43 GLN B CA 1
ATOM 2699 C C . GLN B 1 43 ? 3.07 12.75 25.516 1 90.12 43 GLN B C 1
ATOM 2701 O O . GLN B 1 43 ? 4.043 13.391 25.922 1 90.12 43 GLN B O 1
ATOM 2706 N N . ALA B 1 44 ? 2.303 13.109 24.531 1 85.62 44 ALA B N 1
ATOM 2707 C CA . ALA B 1 44 ? 2.521 14.422 23.922 1 85.62 44 ALA B CA 1
ATOM 2708 C C . ALA B 1 44 ? 2.318 15.539 24.938 1 85.62 44 ALA B C 1
ATOM 2710 O O . ALA B 1 44 ? 1.429 15.461 25.781 1 85.62 44 ALA B O 1
ATOM 2711 N N . LEU B 1 45 ? 3.217 16.531 24.812 1 71.81 45 LEU B N 1
ATOM 2712 C CA . LEU B 1 45 ? 3.176 17.688 25.688 1 71.81 45 LEU B CA 1
ATOM 2713 C C . LEU B 1 45 ? 2.326 18.797 25.094 1 71.81 45 LEU B C 1
ATOM 2715 O O . LEU B 1 45 ? 2.145 18.859 23.875 1 71.81 45 LEU B O 1
ATOM 2719 N N . PHE B 1 46 ? 1.571 19.422 25.891 1 62.41 46 PHE B N 1
ATOM 2720 C CA . PHE B 1 46 ? 0.885 20.641 25.453 1 62.41 46 PHE B CA 1
ATOM 2721 C C . PHE B 1 46 ? 1.609 21.875 25.969 1 62.41 46 PHE B C 1
ATOM 2723 O O . PHE B 1 46 ? 2.082 21.906 27.109 1 62.41 46 PHE B O 1
ATOM 2730 N N . GLY B 1 47 ? 2.176 22.75 25 1 51.78 47 GLY B N 1
ATOM 2731 C CA . GLY B 1 47 ? 2.832 23.969 25.406 1 51.78 47 GLY B CA 1
ATOM 2732 C C . GLY B 1 47 ? 1.862 25.031 25.891 1 51.78 47 GLY B C 1
ATOM 2733 O O . GLY B 1 47 ? 0.873 25.328 25.219 1 51.78 47 GLY B O 1
ATOM 2734 N N . GLU B 1 48 ? 1.718 25.203 27.219 1 50.06 48 GLU B N 1
ATOM 2735 C CA . GLU B 1 48 ? 1.069 26.406 27.75 1 50.06 48 GLU B CA 1
ATOM 2736 C C . GLU B 1 48 ? 2.09 27.484 28.062 1 50.06 48 GLU B C 1
ATOM 2738 O O . GLU B 1 48 ? 2.736 27.453 29.125 1 50.06 48 GLU B O 1
ATOM 2743 N N . GLY B 1 49 ? 2.268 28.484 27.234 1 48.81 49 GLY B N 1
ATOM 2744 C CA . GLY B 1 49 ? 3.252 29.516 27.516 1 48.81 49 GLY B CA 1
ATOM 2745 C C . GLY B 1 49 ? 4.684 29.016 27.422 1 48.81 49 GLY B C 1
ATOM 2746 O O . GLY B 1 49 ? 5.074 28.438 26.406 1 48.81 49 GLY B O 1
ATOM 2747 N N . ALA B 1 50 ? 5.566 29.312 28.406 1 50.91 50 ALA B N 1
ATOM 2748 C CA . ALA B 1 50 ? 6.984 28.984 28.516 1 50.91 50 ALA B CA 1
ATOM 2749 C C . ALA B 1 50 ? 7.18 27.547 29 1 50.91 50 ALA B C 1
ATOM 2751 O O . ALA B 1 50 ? 8.281 27 28.922 1 50.91 50 ALA B O 1
ATOM 2752 N N . GLU B 1 51 ? 6.008 27 29.438 1 54.94 51 GLU B N 1
ATOM 2753 C CA . GLU B 1 51 ? 6.227 25.688 30.062 1 54.94 51 GLU B CA 1
ATOM 2754 C C . GLU B 1 51 ? 5.5 24.594 29.297 1 54.94 51 GLU B C 1
ATOM 2756 O O . GLU B 1 51 ? 4.383 24.797 28.812 1 54.94 51 GLU B O 1
ATOM 2761 N N . THR B 1 52 ? 6.18 23.547 28.875 1 61.03 52 THR B N 1
ATOM 2762 C CA . THR B 1 52 ? 5.605 22.359 28.266 1 61.03 52 THR B CA 1
ATOM 2763 C C . THR B 1 52 ? 5.172 21.359 29.312 1 61.03 52 THR B C 1
ATOM 2765 O O . THR B 1 52 ? 5.98 20.938 30.141 1 61.03 52 THR B O 1
ATOM 2768 N N . VAL B 1 53 ? 3.715 21.359 29.625 1 63.59 53 VAL B N 1
ATOM 2769 C CA . VAL B 1 53 ? 3.209 20.438 30.625 1 63.59 53 VAL B CA 1
ATOM 2770 C C . VAL B 1 53 ? 2.389 19.344 29.953 1 63.59 53 VAL B C 1
ATOM 2772 O O . VAL B 1 53 ? 1.83 19.547 28.875 1 63.59 53 VAL B O 1
ATOM 2775 N N . VAL B 1 54 ? 2.514 18.109 30.578 1 70.44 54 VAL B N 1
ATOM 2776 C CA . VAL B 1 54 ? 1.605 17.047 30.172 1 70.44 54 VAL B CA 1
ATOM 2777 C C . VAL B 1 54 ? 0.233 17.266 30.812 1 70.44 54 VAL B C 1
ATOM 2779 O O . VAL B 1 54 ? 0.111 17.328 32.031 1 70.44 54 VAL B O 1
ATOM 2782 N N . ASP B 1 55 ? -0.742 17.656 30.031 1 72.81 55 ASP B N 1
ATOM 2783 C CA . ASP B 1 55 ? -2.135 17.719 30.469 1 72.81 55 ASP B CA 1
ATOM 2784 C C . ASP B 1 55 ? -3.039 16.922 29.531 1 72.81 55 ASP B C 1
ATOM 2786 O O . ASP B 1 55 ? -3.447 17.422 28.484 1 72.81 55 ASP B O 1
ATOM 2790 N N . THR B 1 56 ? -3.361 15.711 29.938 1 74.19 56 THR B N 1
ATOM 2791 C CA . THR B 1 56 ? -4.098 14.781 29.078 1 74.19 56 THR B CA 1
ATOM 2792 C C . THR B 1 56 ? -5.543 15.234 28.906 1 74.19 56 THR B C 1
ATOM 2794 O O . THR B 1 56 ? -6.254 14.727 28.031 1 74.19 56 THR B O 1
ATOM 2797 N N . GLN B 1 57 ? -5.922 16.188 29.641 1 75.31 57 GLN B N 1
ATOM 2798 C CA . GLN B 1 57 ? -7.254 16.734 29.406 1 75.31 57 GLN B CA 1
ATOM 2799 C C . GLN B 1 57 ? -7.277 17.625 28.172 1 75.31 57 GLN B C 1
ATOM 2801 O O . GLN B 1 57 ? -8.312 17.766 27.516 1 75.31 57 GLN B O 1
ATOM 2806 N N . VAL B 1 58 ? -6.066 18.156 27.906 1 74.38 58 VAL B N 1
ATOM 2807 C CA . VAL B 1 58 ? -5.953 19.047 26.766 1 74.38 58 VAL B CA 1
ATOM 2808 C C . VAL B 1 58 ? -5.551 18.25 25.516 1 74.38 58 VAL B C 1
ATOM 2810 O O . VAL B 1 58 ? -6.137 18.422 24.453 1 74.38 58 VAL B O 1
ATOM 2813 N N . GLN B 1 59 ? -4.531 17.469 25.812 1 78.31 59 GLN B N 1
ATOM 2814 C CA . GLN B 1 59 ? -4.004 16.641 24.734 1 78.31 59 GLN B CA 1
ATOM 2815 C C . GLN B 1 59 ? -3.66 15.242 25.234 1 78.31 59 GLN B C 1
ATOM 2817 O O . GLN B 1 59 ? -2.832 15.086 26.141 1 78.31 59 GLN B O 1
ATOM 2822 N N . ASP B 1 60 ? -4.367 14.305 24.625 1 87 60 ASP B N 1
ATOM 2823 C CA . ASP B 1 60 ? -4.102 12.898 24.906 1 87 60 ASP B CA 1
ATOM 2824 C C . ASP B 1 60 ? -3.689 12.148 23.641 1 87 60 ASP B C 1
ATOM 2826 O O . ASP B 1 60 ? -4.543 11.68 22.875 1 87 60 ASP B O 1
ATOM 2830 N N . THR B 1 61 ? -2.41 12.117 23.375 1 91.06 61 THR B N 1
ATOM 2831 C CA . THR B 1 61 ? -1.856 11.461 22.188 1 91.06 61 THR B CA 1
ATOM 2832 C C . THR B 1 61 ? -0.429 10.992 22.453 1 91.06 61 THR B C 1
ATOM 2834 O O . THR B 1 61 ? 0.302 11.609 23.234 1 91.06 61 THR B O 1
ATOM 2837 N N . TRP B 1 62 ? -0.109 9.859 21.922 1 94.44 62 TRP B N 1
ATOM 2838 C CA . TRP B 1 62 ? 1.268 9.375 21.969 1 94.44 62 TRP B CA 1
ATOM 2839 C C . TRP B 1 62 ? 2.104 10.008 20.859 1 94.44 62 TRP B C 1
ATOM 2841 O O . TRP B 1 62 ? 1.623 10.195 19.734 1 94.44 62 TRP B O 1
ATOM 2851 N N . GLU B 1 63 ? 3.336 10.375 21.219 1 96 63 GLU B N 1
ATOM 2852 C CA . GLU B 1 63 ? 4.156 11 20.172 1 96 63 GLU B CA 1
ATOM 2853 C C . GLU B 1 63 ? 5.562 10.398 20.156 1 96 63 GLU B C 1
ATOM 2855 O O . GLU B 1 63 ? 6.059 9.93 21.188 1 96 63 GLU B O 1
ATOM 2860 N N . ILE B 1 64 ? 6.156 10.289 19.031 1 97 64 ILE B N 1
ATOM 2861 C CA . ILE B 1 64 ? 7.555 9.961 18.797 1 97 64 ILE B CA 1
ATOM 2862 C C . ILE B 1 64 ? 8.219 11.078 18 1 97 64 ILE B C 1
ATOM 2864 O O . ILE B 1 64 ? 7.672 11.547 17 1 97 64 ILE B O 1
ATOM 2868 N N . ASP B 1 65 ? 9.352 11.523 18.469 1 96.62 65 ASP B N 1
ATOM 2869 C CA . ASP B 1 65 ? 10.078 12.609 17.812 1 96.62 65 ASP B CA 1
ATOM 2870 C C . ASP B 1 65 ? 10.547 12.195 16.422 1 96.62 65 ASP B C 1
ATOM 2872 O O . ASP B 1 65 ? 10.938 11.047 16.203 1 96.62 65 ASP B O 1
ATOM 2876 N N . ALA B 1 66 ? 10.656 13.164 15.547 1 96.88 66 ALA B N 1
ATOM 2877 C CA . ALA B 1 66 ? 11.039 12.93 14.156 1 96.88 66 ALA B CA 1
ATOM 2878 C C . ALA B 1 66 ? 12.422 12.281 14.078 1 96.88 66 ALA B C 1
ATOM 2880 O O . ALA B 1 66 ? 12.695 11.5 13.164 1 96.88 66 ALA B O 1
ATOM 2881 N N . LYS B 1 67 ? 13.258 12.57 14.953 1 96.94 67 LYS B N 1
ATOM 2882 C CA . LYS B 1 67 ? 14.625 12.062 14.93 1 96.94 67 LYS B CA 1
ATOM 2883 C C . LYS B 1 67 ? 14.656 10.547 15.07 1 96.94 67 LYS B C 1
ATOM 2885 O O . LYS B 1 67 ? 15.625 9.898 14.688 1 96.94 67 LYS B O 1
ATOM 2890 N N . SER B 1 68 ? 13.602 10.016 15.656 1 98 68 SER B N 1
ATOM 2891 C CA . SER B 1 68 ? 13.539 8.578 15.898 1 98 68 SER B CA 1
ATOM 2892 C C . SER B 1 68 ? 12.75 7.867 14.805 1 98 68 SER B C 1
ATOM 2894 O O . SER B 1 68 ? 12.445 6.676 14.93 1 98 68 SER B O 1
ATOM 2896 N N . VAL B 1 69 ? 12.391 8.602 13.82 1 98.12 69 VAL B N 1
ATOM 2897 C CA . VAL B 1 69 ? 11.555 8.055 12.758 1 98.12 69 VAL B CA 1
ATOM 2898 C C . VAL B 1 69 ? 12.281 8.164 11.414 1 98.12 69 VAL B C 1
ATOM 2900 O O . VAL B 1 69 ? 12.914 9.18 11.133 1 98.12 69 VAL B O 1
ATOM 2903 N N . SER B 1 70 ? 12.297 7.109 10.641 1 98 70 SER B N 1
ATOM 2904 C CA . SER B 1 70 ? 12.82 7.137 9.281 1 98 70 SER B CA 1
ATOM 2905 C C . SER B 1 70 ? 11.945 6.332 8.336 1 98 70 SER B C 1
ATOM 2907 O O . SER B 1 70 ? 11.047 5.609 8.773 1 98 70 SER B O 1
ATOM 2909 N N . PHE B 1 71 ? 12.109 6.574 7.086 1 97.88 71 PHE B N 1
ATOM 2910 C CA . PHE B 1 71 ? 11.32 5.906 6.059 1 97.88 71 PHE B CA 1
ATOM 2911 C C . PHE B 1 71 ? 12.219 5.113 5.117 1 97.88 71 PHE B C 1
ATOM 2913 O O . PHE B 1 71 ? 13.125 5.668 4.496 1 97.88 71 PHE B O 1
ATOM 2920 N N . LYS B 1 72 ? 11.891 3.812 4.941 1 95.94 72 LYS B N 1
ATOM 2921 C CA . LYS B 1 72 ? 12.766 2.928 4.176 1 95.94 72 LYS B CA 1
ATOM 2922 C C . LYS B 1 72 ? 12.367 2.895 2.705 1 95.94 72 LYS B C 1
ATOM 2924 O O . LYS B 1 72 ? 13.125 2.428 1.857 1 95.94 72 LYS B O 1
ATOM 2929 N N . ASN B 1 73 ? 11.164 3.32 2.426 1 95.38 73 ASN B N 1
ATOM 2930 C CA . ASN B 1 73 ? 10.727 3.445 1.04 1 95.38 73 ASN B CA 1
ATOM 2931 C C . ASN B 1 73 ? 11.141 4.785 0.441 1 95.38 73 ASN B C 1
ATOM 2933 O O . ASN B 1 73 ? 10.586 5.828 0.799 1 95.38 73 ASN B O 1
ATOM 2937 N N . SER B 1 74 ? 11.977 4.711 -0.531 1 92.69 74 SER B N 1
ATOM 2938 C CA . SER B 1 74 ? 12.516 5.938 -1.115 1 92.69 74 SER B CA 1
ATOM 2939 C C . SER B 1 74 ? 11.43 6.719 -1.848 1 92.69 74 SER B C 1
ATOM 2941 O O . SER B 1 74 ? 11.531 7.938 -2.008 1 92.69 74 SER B O 1
ATOM 2943 N N . ARG B 1 75 ? 10.391 6.113 -2.254 1 94.75 75 ARG B N 1
ATOM 2944 C CA . ARG B 1 75 ? 9.312 6.777 -2.977 1 94.75 75 ARG B CA 1
ATOM 2945 C C . ARG B 1 75 ? 8.516 7.695 -2.053 1 94.75 75 ARG B C 1
ATOM 2947 O O . ARG B 1 75 ? 7.785 8.57 -2.518 1 94.75 75 ARG B O 1
ATOM 2954 N N . TRP B 1 76 ? 8.641 7.449 -0.756 1 96.5 76 TRP B N 1
ATOM 2955 C CA . TRP B 1 76 ? 7.832 8.195 0.205 1 96.5 76 TRP B CA 1
ATOM 2956 C C . TRP B 1 76 ? 8.234 9.664 0.238 1 96.5 76 TRP B C 1
ATOM 2958 O O . TRP B 1 76 ? 7.379 10.547 0.217 1 96.5 76 TRP B O 1
ATOM 2968 N N . GLN B 1 77 ? 9.523 9.891 0.286 1 94.88 77 GLN B N 1
ATOM 2969 C CA . GLN B 1 77 ? 9.977 11.273 0.323 1 94.88 77 GLN B CA 1
ATOM 2970 C C . GLN B 1 77 ? 9.531 12.031 -0.923 1 94.88 77 GLN B C 1
ATOM 2972 O O . GLN B 1 77 ? 9.109 13.188 -0.834 1 94.88 77 GLN B O 1
ATOM 2977 N N . THR B 1 78 ? 9.68 11.352 -2.068 1 94.5 78 THR B N 1
ATOM 2978 C CA . THR B 1 78 ? 9.211 11.953 -3.309 1 94.5 78 THR B CA 1
ATOM 2979 C C . THR B 1 78 ? 7.715 12.258 -3.229 1 94.5 78 THR B C 1
ATOM 2981 O O . THR B 1 78 ? 7.266 13.32 -3.666 1 94.5 78 THR B O 1
ATOM 2984 N N . TYR B 1 79 ? 7.047 11.414 -2.684 1 96.06 79 TYR B N 1
ATOM 2985 C CA . TYR B 1 79 ? 5.605 11.57 -2.525 1 96.06 79 TYR B CA 1
ATOM 2986 C C . TYR B 1 79 ? 5.281 12.773 -1.646 1 96.06 79 TYR B C 1
ATOM 2988 O O . TYR B 1 79 ? 4.441 13.602 -2.004 1 96.06 79 TYR B O 1
ATOM 2996 N N . VAL B 1 80 ? 5.93 12.891 -0.498 1 96.12 80 VAL B N 1
ATOM 2997 C CA . VAL B 1 80 ? 5.691 13.961 0.461 1 96.12 80 VAL B CA 1
ATOM 2998 C C . VAL B 1 80 ? 6.055 15.305 -0.167 1 96.12 80 VAL B C 1
ATOM 3000 O O . VAL B 1 80 ? 5.316 16.281 -0.019 1 96.12 80 VAL B O 1
ATOM 3003 N N . ASP B 1 81 ? 7.098 15.281 -0.884 1 92.19 81 ASP B N 1
ATOM 3004 C CA . ASP B 1 81 ? 7.52 16.516 -1.551 1 92.19 81 ASP B CA 1
ATOM 3005 C C . ASP B 1 81 ? 6.484 16.969 -2.576 1 92.19 81 ASP B C 1
ATOM 3007 O O . ASP B 1 81 ? 6.18 18.156 -2.678 1 92.19 81 ASP B O 1
ATOM 3011 N N . GLN B 1 82 ? 6 16.031 -3.275 1 91.81 82 GLN B N 1
ATOM 3012 C CA . GLN B 1 82 ? 4.992 16.344 -4.285 1 91.81 82 GLN B CA 1
ATOM 3013 C C . GLN B 1 82 ? 3.686 16.781 -3.633 1 91.81 82 GLN B C 1
ATOM 3015 O O . GLN B 1 82 ? 3.006 17.688 -4.137 1 91.81 82 GLN B O 1
ATOM 3020 N N . LEU B 1 83 ? 3.365 16.141 -2.588 1 91.5 83 LEU B N 1
ATOM 3021 C CA . LEU B 1 83 ? 2.18 16.531 -1.829 1 91.5 83 LEU B CA 1
ATOM 3022 C C . LEU B 1 83 ? 2.271 17.984 -1.379 1 91.5 83 LEU B C 1
ATOM 3024 O O . LEU B 1 83 ? 1.317 18.75 -1.541 1 91.5 83 LEU B O 1
ATOM 3028 N N . ALA B 1 84 ? 3.357 18.344 -0.852 1 88.12 84 ALA B N 1
ATOM 3029 C CA . ALA B 1 84 ? 3.58 19.688 -0.335 1 88.12 84 ALA B CA 1
ATOM 3030 C C . ALA B 1 84 ? 3.547 20.719 -1.459 1 88.12 84 ALA B C 1
ATOM 3032 O O . ALA B 1 84 ? 2.852 21.734 -1.359 1 88.12 84 ALA B O 1
ATOM 3033 N N . SER B 1 85 ? 4.188 20.422 -2.559 1 84.81 85 SER B N 1
ATOM 3034 C CA . SER B 1 85 ? 4.441 21.438 -3.57 1 84.81 85 SER B CA 1
ATOM 3035 C C . SER B 1 85 ? 3.328 21.469 -4.609 1 84.81 85 SER B C 1
ATOM 3037 O O . SER B 1 85 ? 3.115 22.5 -5.266 1 84.81 85 SER B O 1
ATOM 3039 N N . LYS B 1 86 ? 2.668 20.422 -4.758 1 84.69 86 LYS B N 1
ATOM 3040 C CA . LYS B 1 86 ? 1.697 20.391 -5.848 1 84.69 86 LYS B CA 1
ATOM 3041 C C . LYS B 1 86 ? 0.269 20.391 -5.312 1 84.69 86 LYS B C 1
ATOM 3043 O O . LYS B 1 86 ? -0.59 21.125 -5.805 1 84.69 86 LYS B O 1
ATOM 3048 N N . THR B 1 87 ? 0.036 19.672 -4.355 1 87.06 87 THR B N 1
ATOM 3049 C CA . THR B 1 87 ? -1.342 19.469 -3.916 1 87.06 87 THR B CA 1
ATOM 3050 C C . THR B 1 87 ? -1.72 20.484 -2.838 1 87.06 87 THR B C 1
ATOM 3052 O O . THR B 1 87 ? -2.58 21.328 -3.055 1 87.06 87 THR B O 1
ATOM 3055 N N . VAL B 1 88 ? -1.027 20.438 -1.764 1 87.06 88 VAL B N 1
ATOM 3056 C CA . VAL B 1 88 ? -1.393 21.25 -0.599 1 87.06 88 VAL B CA 1
ATOM 3057 C C . VAL B 1 88 ? -1.137 22.719 -0.884 1 87.06 88 VAL B C 1
ATOM 3059 O O . VAL B 1 88 ? -1.971 23.578 -0.572 1 87.06 88 VAL B O 1
ATOM 3062 N N . TRP B 1 89 ? -0.062 22.922 -1.513 1 80.38 89 TRP B N 1
ATOM 3063 C CA . TRP B 1 89 ? 0.291 24.297 -1.854 1 80.38 89 TRP B CA 1
ATOM 3064 C C . TRP B 1 89 ? -0.777 24.938 -2.74 1 80.38 89 TRP B C 1
ATOM 3066 O O . TRP B 1 89 ? -1.166 26.094 -2.527 1 80.38 89 TRP B O 1
ATOM 3076 N N . SER B 1 90 ? -1.179 24.188 -3.676 1 78.44 90 SER B N 1
ATOM 3077 C CA . SER B 1 90 ? -2.188 24.672 -4.605 1 78.44 90 SER B CA 1
ATOM 3078 C C . SER B 1 90 ? -3.523 24.906 -3.904 1 78.44 90 SER B C 1
ATOM 3080 O O . SER B 1 90 ? -4.168 25.938 -4.105 1 78.44 90 SER B O 1
ATOM 3082 N N . THR B 1 91 ? -3.871 24.047 -3.086 1 82.5 91 THR B N 1
ATOM 3083 C CA . THR B 1 91 ? -5.176 24.125 -2.434 1 82.5 91 THR B CA 1
ATOM 3084 C C . THR B 1 91 ? -5.215 25.266 -1.43 1 82.5 91 THR B C 1
ATOM 3086 O O . THR B 1 91 ? -6.23 25.953 -1.307 1 82.5 91 THR B O 1
ATOM 3089 N N . LEU B 1 92 ? -4.137 25.469 -0.708 1 81.62 92 LEU B N 1
ATOM 3090 C CA . LEU B 1 92 ? -4.082 26.531 0.298 1 81.62 92 LEU B CA 1
ATOM 3091 C C . LEU B 1 92 ? -3.885 27.891 -0.355 1 81.62 92 LEU B C 1
ATOM 3093 O O . LEU B 1 92 ? -4.109 28.922 0.278 1 81.62 92 LEU B O 1
ATOM 3097 N N . GLY B 1 93 ? -3.541 27.875 -1.615 1 72.5 93 GLY B N 1
ATOM 3098 C CA . GLY B 1 93 ? -3.393 29.109 -2.35 1 72.5 93 GLY B CA 1
ATOM 3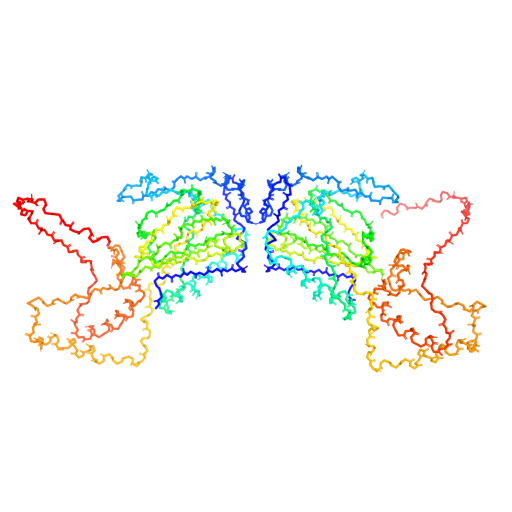099 C C . GLY B 1 93 ? -2.098 29.844 -2.037 1 72.5 93 GLY B C 1
ATOM 3100 O O . GLY B 1 93 ? -2.076 31.078 -1.946 1 72.5 93 GLY B O 1
ATOM 3101 N N . VAL B 1 94 ? -1.141 28.969 -1.731 1 63.59 94 VAL B N 1
ATOM 3102 C CA . VAL B 1 94 ? 0.159 29.562 -1.442 1 63.59 94 VAL B CA 1
ATOM 3103 C C . VAL B 1 94 ? 0.778 30.094 -2.73 1 63.59 94 VAL B C 1
ATOM 3105 O O . VAL B 1 94 ? 0.685 29.469 -3.783 1 63.59 94 VAL B O 1
ATOM 3108 N N . ALA B 1 95 ? 0.586 31.281 -3.102 1 56.12 95 ALA B N 1
ATOM 3109 C CA . ALA B 1 95 ? 0.962 32 -4.312 1 56.12 95 ALA B CA 1
ATOM 3110 C C . ALA B 1 95 ? 2.096 31.281 -5.047 1 56.12 95 ALA B C 1
ATOM 3112 O O . ALA B 1 95 ? 2.928 30.625 -4.422 1 56.12 95 ALA B O 1
ATOM 3113 N N . PRO B 1 96 ? 1.809 31.016 -6.438 1 51.47 96 PRO B N 1
ATOM 3114 C CA . PRO B 1 96 ? 2.736 30.359 -7.355 1 51.47 96 PRO B CA 1
ATOM 3115 C C . PRO B 1 96 ? 4.199 30.578 -6.98 1 51.47 96 PRO B C 1
ATOM 3117 O O . PRO B 1 96 ? 5.086 29.891 -7.5 1 51.47 96 PRO B O 1
ATOM 3120 N N . TYR B 1 97 ? 4.586 31.766 -6.633 1 48.91 97 TYR B N 1
ATOM 3121 C CA . TYR B 1 97 ? 5.863 32.281 -7.113 1 48.91 97 TYR B CA 1
ATOM 3122 C C . TYR B 1 97 ? 7.023 31.5 -6.5 1 48.91 97 TYR B C 1
ATOM 3124 O O . TYR B 1 97 ? 8.18 31.688 -6.891 1 48.91 97 TYR B O 1
ATOM 3132 N N . THR B 1 98 ? 7.141 31.312 -5.215 1 52.44 98 THR B N 1
ATOM 3133 C CA . THR B 1 98 ? 8.469 31.391 -4.629 1 52.44 98 THR B CA 1
ATOM 3134 C C . THR B 1 98 ? 9.273 30.141 -4.914 1 52.44 98 THR B C 1
ATOM 3136 O O . THR B 1 98 ? 10.102 30.109 -5.832 1 52.44 98 THR B O 1
ATOM 3139 N N . SER B 1 99 ? 9.562 29.469 -4.121 1 66.12 99 SER B N 1
ATOM 3140 C CA . SER B 1 99 ? 10.391 28.266 -4.047 1 66.12 99 SER B CA 1
ATOM 3141 C C . SER B 1 99 ? 9.633 27.109 -3.42 1 66.12 99 SER B C 1
ATOM 3143 O O . SER B 1 99 ? 8.688 27.312 -2.656 1 66.12 99 SER B O 1
ATOM 3145 N N . LYS B 1 100 ? 9.797 26.109 -3.959 1 77.62 100 LYS B N 1
ATOM 3146 C CA . LYS B 1 100 ? 9.234 24.891 -3.365 1 77.62 100 LYS B CA 1
ATOM 3147 C C . LYS B 1 100 ? 9.383 24.906 -1.847 1 77.62 100 LYS B C 1
ATOM 3149 O O . LYS B 1 100 ? 10.469 25.188 -1.326 1 77.62 100 LYS B O 1
ATOM 3154 N N . PRO B 1 101 ? 8.219 24.797 -1.202 1 83.75 101 PRO B N 1
ATOM 3155 C CA . PRO B 1 101 ? 8.336 24.75 0.257 1 83.75 101 PRO B CA 1
ATOM 3156 C C . PRO B 1 101 ? 9.086 23.516 0.749 1 83.75 101 PRO B C 1
ATOM 3158 O O . PRO B 1 101 ? 9.172 22.516 0.036 1 83.75 101 PRO B O 1
ATOM 3161 N N . GLN B 1 102 ? 9.633 23.719 1.829 1 88.19 102 GLN B N 1
ATOM 3162 C CA . GLN B 1 102 ? 10.227 22.594 2.537 1 88.19 102 GLN B CA 1
ATOM 3163 C C . GLN B 1 102 ? 9.203 21.891 3.418 1 88.19 102 GLN B C 1
ATOM 3165 O O . GLN B 1 102 ? 8.375 22.547 4.062 1 88.19 102 GLN B O 1
ATOM 3170 N N . CYS B 1 103 ? 9.172 20.641 3.352 1 93.5 103 CYS B N 1
ATOM 3171 C CA . CYS B 1 103 ? 8.273 19.828 4.145 1 93.5 103 CYS B CA 1
ATOM 3172 C C . CYS B 1 103 ? 9.055 18.922 5.098 1 93.5 103 CYS B C 1
ATOM 3174 O O . CYS B 1 103 ? 9.555 17.875 4.695 1 93.5 103 CYS B O 1
ATOM 3176 N N . ASP B 1 104 ? 9.023 19.328 6.426 1 95.06 104 ASP B N 1
ATOM 3177 C CA . ASP B 1 104 ? 9.844 18.609 7.402 1 95.06 104 ASP B CA 1
ATOM 3178 C C . ASP B 1 104 ? 8.977 17.812 8.375 1 95.06 104 ASP B C 1
ATOM 3180 O O . ASP B 1 104 ? 8.055 18.359 8.984 1 95.06 104 ASP B O 1
ATOM 3184 N N . LEU B 1 105 ? 9.398 16.547 8.516 1 97.5 105 LEU B N 1
ATOM 3185 C CA . LEU B 1 105 ? 8.711 15.75 9.531 1 97.5 105 LEU B CA 1
ATOM 3186 C C . LEU B 1 105 ? 8.93 16.328 10.922 1 97.5 105 LEU B C 1
ATOM 3188 O O . LEU B 1 105 ? 10.055 16.672 11.289 1 97.5 105 LEU B O 1
ATOM 3192 N N . TYR B 1 106 ? 7.848 16.516 11.664 1 95.56 106 TYR B N 1
ATOM 3193 C CA . TYR B 1 106 ? 7.91 17.047 13.016 1 95.56 106 TYR B CA 1
ATOM 3194 C C . TYR B 1 106 ? 7.727 15.945 14.055 1 95.56 106 TYR B C 1
ATOM 3196 O O . TYR B 1 106 ? 8.594 15.742 14.906 1 95.56 106 TYR B O 1
ATOM 3204 N N . LYS B 1 107 ? 6.598 15.203 13.891 1 95.88 107 LYS B N 1
ATOM 3205 C CA . LYS B 1 107 ? 6.281 14.172 14.867 1 95.88 107 LYS B CA 1
ATOM 3206 C C . LYS B 1 107 ? 5.512 13.023 14.219 1 95.88 107 LYS B C 1
ATOM 3208 O O . LYS B 1 107 ? 4.812 13.219 13.227 1 95.88 107 LYS B O 1
ATOM 3213 N N . LEU B 1 108 ? 5.75 11.812 14.812 1 97.94 108 LEU B N 1
ATOM 3214 C CA . LEU B 1 108 ? 4.812 10.703 14.656 1 97.94 108 LEU B CA 1
ATOM 3215 C C . LEU B 1 108 ? 3.83 10.656 15.828 1 97.94 108 LEU B C 1
ATOM 3217 O O . LEU B 1 108 ? 4.242 10.672 16.984 1 97.94 108 LEU B O 1
ATOM 3221 N N . LEU B 1 109 ? 2.537 10.633 15.492 1 96.38 109 LEU B N 1
ATOM 3222 C CA . LEU B 1 109 ? 1.514 10.656 16.531 1 96.38 109 LEU B CA 1
ATOM 3223 C C . LEU B 1 109 ? 0.631 9.422 16.453 1 96.38 109 LEU B C 1
ATOM 3225 O O . LEU B 1 109 ? 0.286 8.969 15.359 1 96.38 109 LEU B O 1
ATOM 3229 N N . LEU B 1 110 ? 0.327 8.875 17.594 1 97.06 110 LEU B N 1
ATOM 3230 C CA . LEU B 1 110 ? -0.606 7.754 17.672 1 97.06 110 LEU B CA 1
ATOM 3231 C C . LEU B 1 110 ? -1.748 8.07 18.641 1 97.06 110 LEU B C 1
ATOM 3233 O O . LEU B 1 110 ? -1.516 8.336 19.812 1 97.06 110 LEU B O 1
ATOM 3237 N N . TYR B 1 111 ? -2.955 8.078 18.047 1 94.81 111 TYR B N 1
ATOM 3238 C CA . TYR B 1 111 ? -4.172 8.25 18.828 1 94.81 111 TYR B CA 1
ATOM 3239 C C . TYR B 1 111 ? -4.84 6.91 19.109 1 94.81 111 TYR B C 1
ATOM 3241 O O . TYR B 1 111 ? -4.891 6.043 18.234 1 94.81 111 TYR B O 1
ATOM 3249 N N . GLN B 1 112 ? -5.25 6.691 20.312 1 94.44 112 GLN B N 1
ATOM 3250 C CA . GLN B 1 112 ? -6.023 5.52 20.703 1 94.44 112 GLN B CA 1
ATOM 3251 C C . GLN B 1 112 ? -7.395 5.922 21.234 1 94.44 112 GLN B C 1
ATOM 3253 O O . GLN B 1 112 ? -7.77 7.094 21.172 1 94.44 112 GLN B O 1
ATOM 3258 N N . GLN B 1 113 ? -8.188 4.941 21.578 1 93.38 113 GLN B N 1
ATOM 3259 C CA . GLN B 1 113 ? -9.5 5.25 22.125 1 93.38 113 GLN B CA 1
ATOM 3260 C C . GLN B 1 113 ? -9.406 6.293 23.234 1 93.38 113 GLN B C 1
ATOM 3262 O O . GLN B 1 113 ? -8.594 6.148 24.156 1 93.38 113 GLN B O 1
ATOM 3267 N N . GLY B 1 114 ? -10.18 7.383 23.078 1 91.25 114 GLY B N 1
ATOM 3268 C CA . GLY B 1 114 ? -10.188 8.453 24.078 1 91.25 114 GLY B CA 1
ATOM 3269 C C . GLY B 1 114 ? -9.242 9.586 23.734 1 91.25 114 GLY B C 1
ATOM 3270 O O . GLY B 1 114 ? -9.398 10.703 24.25 1 91.25 114 GLY B O 1
ATOM 3271 N N . SER B 1 115 ? -8.219 9.312 22.922 1 90.88 115 SER B N 1
ATOM 3272 C CA . SER B 1 115 ? -7.258 10.344 22.547 1 90.88 115 SER B CA 1
ATOM 3273 C C . SER B 1 115 ? -7.945 11.523 21.859 1 90.88 115 SER B C 1
ATOM 3275 O O . SER B 1 115 ? -8.883 11.328 21.078 1 90.88 115 SER B O 1
ATOM 3277 N N . HIS B 1 116 ? -7.5 12.773 22.219 1 89 116 HIS B N 1
ATOM 3278 C CA . HIS B 1 116 ? -8.102 13.984 21.672 1 89 116 HIS B CA 1
ATOM 3279 C C . HIS B 1 116 ? -7.129 15.156 21.719 1 89 116 HIS B C 1
ATOM 3281 O O . HIS B 1 116 ? -6.039 15.039 22.297 1 89 116 HIS B O 1
ATOM 3287 N N . LEU B 1 117 ? -7.434 16.156 21.094 1 88.75 117 LEU B N 1
ATOM 3288 C CA . LEU B 1 117 ? -6.746 17.453 21.156 1 88.75 117 LEU B CA 1
ATOM 3289 C C . LEU B 1 117 ? -7.746 18.594 21.188 1 88.75 117 LEU B C 1
ATOM 3291 O O . LEU B 1 117 ? -8.562 18.75 20.281 1 88.75 117 LEU B O 1
ATOM 3295 N N . LEU B 1 118 ? -7.711 19.359 22.266 1 88.25 118 LEU B N 1
ATOM 3296 C CA . LEU B 1 118 ? -8.617 20.5 22.391 1 88.25 118 LEU B CA 1
ATOM 3297 C C . LEU B 1 118 ? -8.305 21.562 21.344 1 88.25 118 LEU B C 1
ATOM 3299 O O . LEU B 1 118 ? -7.223 21.562 20.766 1 88.25 118 LEU B O 1
ATOM 3303 N N . PRO B 1 119 ? -9.188 22.453 21.141 1 88.12 119 PRO B N 1
ATOM 3304 C CA . PRO B 1 119 ? -8.977 23.469 20.125 1 88.12 119 PRO B CA 1
ATOM 3305 C C . PRO B 1 119 ? -7.719 24.312 20.375 1 88.12 119 PRO B C 1
ATOM 3307 O O . PRO B 1 119 ? -7.48 24.734 21.5 1 88.12 119 PRO B O 1
ATOM 3310 N N . HIS B 1 120 ? -6.914 24.453 19.344 1 85.81 120 HIS B N 1
ATOM 3311 C CA . HIS B 1 120 ? -5.707 25.266 19.438 1 85.81 120 HIS B CA 1
ATOM 3312 C C . HIS B 1 120 ? -5.18 25.625 18.062 1 85.81 120 HIS B C 1
ATOM 3314 O O . HIS B 1 120 ? -5.648 25.094 17.047 1 85.81 120 HIS B O 1
ATOM 3320 N N . GLN B 1 121 ? -4.293 26.578 18.047 1 85 121 GLN B N 1
ATOM 3321 C CA . GLN B 1 121 ? -3.535 26.922 16.859 1 85 121 GLN B CA 1
ATOM 3322 C C . GLN B 1 121 ? -2.102 26.406 16.938 1 85 121 GLN B C 1
ATOM 3324 O O . GLN B 1 121 ? -1.538 26.312 18.031 1 85 121 GLN B O 1
ATOM 3329 N N . ASP B 1 122 ? -1.645 26.016 15.766 1 83.31 122 ASP B N 1
ATOM 3330 C CA . ASP B 1 122 ? -0.266 25.547 15.75 1 83.31 122 ASP B CA 1
ATOM 3331 C C . ASP B 1 122 ? 0.713 26.688 16.016 1 83.31 122 ASP B C 1
ATOM 3333 O O . ASP B 1 122 ? 0.534 27.797 15.5 1 83.31 122 ASP B O 1
ATOM 3337 N N . THR B 1 123 ? 1.643 26.422 16.875 1 77.44 123 THR B N 1
ATOM 3338 C CA . THR B 1 123 ? 2.777 27.328 17.016 1 77.44 123 THR B CA 1
ATOM 3339 C C . THR B 1 123 ? 3.857 27 15.992 1 77.44 123 THR B C 1
ATOM 3341 O O . THR B 1 123 ? 4.133 25.828 15.727 1 77.44 123 THR B O 1
ATOM 3344 N N . ALA B 1 124 ? 4.387 28.047 15.445 1 77.69 124 ALA B N 1
ATOM 3345 C CA . ALA B 1 124 ? 5.473 27.812 14.492 1 77.69 124 ALA B CA 1
ATOM 3346 C C . ALA B 1 124 ? 6.656 27.141 15.18 1 77.69 124 ALA B C 1
ATOM 3348 O O . ALA B 1 124 ? 7.199 27.656 16.156 1 77.69 124 ALA B O 1
ATOM 3349 N N . LYS B 1 125 ? 7.031 26.016 14.648 1 80.06 125 LYS B N 1
ATOM 3350 C CA . LYS B 1 125 ? 8.109 25.234 15.234 1 80.06 125 LYS B CA 1
ATOM 3351 C C . LYS B 1 125 ? 9.438 25.531 14.547 1 80.06 125 LYS B C 1
ATOM 3353 O O . LYS B 1 125 ? 10.5 25.141 15.039 1 80.06 125 LYS B O 1
ATOM 3358 N N . ALA B 1 126 ? 9.328 26.109 13.438 1 80.94 126 ALA B N 1
ATOM 3359 C CA . ALA B 1 126 ? 10.5 26.516 12.672 1 80.94 126 ALA B CA 1
ATOM 3360 C C . ALA B 1 126 ? 10.273 27.859 11.984 1 80.94 126 ALA B C 1
ATOM 3362 O O . ALA B 1 126 ? 9.141 28.203 11.625 1 80.94 126 ALA B O 1
ATOM 3363 N N . PRO B 1 127 ? 11.359 28.609 11.922 1 79.31 127 PRO B N 1
ATOM 3364 C CA . PRO B 1 127 ? 11.211 29.859 11.172 1 79.31 127 PRO B CA 1
ATOM 3365 C C . PRO B 1 127 ? 10.656 29.641 9.766 1 79.31 127 PRO B C 1
ATOM 3367 O O . PRO B 1 127 ? 11.125 28.75 9.047 1 79.31 127 PRO B O 1
ATOM 3370 N N . GLY B 1 128 ? 9.594 30.391 9.445 1 78.19 128 GLY B N 1
ATOM 3371 C CA . GLY B 1 128 ? 9.031 30.328 8.102 1 78.19 128 GLY B CA 1
ATOM 3372 C C . GLY B 1 128 ? 7.906 29.312 7.984 1 78.19 128 GLY B C 1
ATOM 3373 O O . GLY B 1 128 ? 7.289 29.188 6.926 1 78.19 128 GLY B O 1
ATOM 3374 N N . MET B 1 129 ? 7.668 28.656 9.125 1 85.06 129 MET B N 1
ATOM 3375 C CA . MET B 1 129 ? 6.578 27.688 9.086 1 85.06 129 MET B CA 1
ATOM 3376 C C . MET B 1 129 ? 5.238 28.391 8.867 1 85.06 129 MET B C 1
ATOM 3378 O O . MET B 1 129 ? 4.898 29.328 9.578 1 85.06 129 MET B O 1
ATOM 3382 N N . PHE B 1 130 ? 4.438 27.953 7.855 1 82.69 130 PHE B N 1
ATOM 3383 C CA . PHE B 1 130 ? 3.189 28.656 7.578 1 82.69 130 PHE B CA 1
ATOM 3384 C C . PHE B 1 130 ? 2.012 27.688 7.582 1 82.69 130 PHE B C 1
ATOM 3386 O O . PHE B 1 130 ? 0.855 28.109 7.633 1 82.69 130 PHE B O 1
ATOM 3393 N N . ALA B 1 131 ? 2.336 26.391 7.539 1 90.31 131 ALA B N 1
ATOM 3394 C CA . ALA B 1 131 ? 1.25 25.406 7.52 1 90.31 131 ALA B CA 1
ATOM 3395 C C . ALA B 1 131 ? 1.704 24.078 8.094 1 90.31 131 ALA B C 1
ATOM 3397 O O . ALA B 1 131 ? 2.902 23.844 8.281 1 90.31 131 ALA B O 1
ATOM 3398 N N . THR B 1 132 ? 0.706 23.25 8.422 1 93.56 132 THR B N 1
ATOM 3399 C CA . THR B 1 132 ? 0.909 21.891 8.898 1 93.56 132 THR B CA 1
ATOM 3400 C C . THR B 1 132 ? 0.259 20.875 7.957 1 93.56 132 THR B C 1
ATOM 3402 O O . THR B 1 132 ? -0.858 21.094 7.484 1 93.56 132 THR B O 1
ATOM 3405 N N . ILE B 1 133 ? 1.006 19.906 7.613 1 96.31 133 ILE B N 1
ATOM 3406 C CA . ILE B 1 133 ? 0.449 18.75 6.902 1 96.31 133 ILE B CA 1
ATOM 3407 C C . ILE B 1 133 ? 0.382 17.547 7.84 1 96.31 133 ILE B C 1
ATOM 3409 O O . ILE B 1 133 ? 1.354 17.234 8.531 1 96.31 133 ILE B O 1
ATOM 3413 N N . VAL B 1 134 ? -0.783 16.938 7.926 1 96.62 134 VAL B N 1
ATOM 3414 C CA . VAL B 1 134 ? -0.968 15.703 8.688 1 96.62 134 VAL B CA 1
ATOM 3415 C C . VAL B 1 134 ? -1.287 14.555 7.738 1 96.62 134 VAL B C 1
ATOM 3417 O O . VAL B 1 134 ? -2.316 14.57 7.059 1 96.62 134 VAL B O 1
ATOM 3420 N N . VAL B 1 135 ? -0.401 13.586 7.691 1 97.88 135 VAL B N 1
ATOM 3421 C CA . VAL B 1 135 ? -0.632 12.391 6.891 1 97.88 135 VAL B CA 1
ATOM 3422 C C . VAL B 1 135 ? -1.156 11.266 7.777 1 97.88 135 VAL B C 1
ATOM 3424 O O . VAL B 1 135 ? -0.446 10.781 8.664 1 97.88 135 VAL B O 1
ATOM 3427 N N . VAL B 1 136 ? -2.379 10.891 7.539 1 97.31 136 VAL B N 1
ATOM 3428 C CA . VAL B 1 136 ? -2.979 9.781 8.273 1 97.31 136 VAL B CA 1
ATOM 3429 C C . VAL B 1 136 ? -2.666 8.461 7.574 1 97.31 136 VAL B C 1
ATOM 3431 O O . VAL B 1 136 ? -3.166 8.203 6.477 1 97.31 136 VAL B O 1
ATOM 3434 N N . LEU B 1 137 ? -1.855 7.688 8.203 1 97.88 137 LEU B N 1
ATOM 3435 C CA . LEU B 1 137 ? -1.453 6.41 7.625 1 97.88 137 LEU B CA 1
ATOM 3436 C C . LEU B 1 137 ? -2.559 5.371 7.781 1 97.88 137 LEU B C 1
ATOM 3438 O O . LEU B 1 137 ? -3.43 5.508 8.641 1 97.88 137 LEU B O 1
ATOM 3442 N N . PRO B 1 138 ? -2.555 4.309 6.945 1 97 138 PRO B N 1
ATOM 3443 C CA . PRO B 1 138 ? -3.602 3.287 7.02 1 97 138 PRO B CA 1
ATOM 3444 C C . PRO B 1 138 ? -3.689 2.631 8.398 1 97 138 PRO B C 1
ATOM 3446 O O . PRO B 1 138 ? -2.84 1.807 8.75 1 97 138 PRO B O 1
ATOM 3449 N N . SER B 1 139 ? -4.578 2.959 9.125 1 96.31 139 SER B N 1
ATOM 3450 C CA . SER B 1 139 ? -4.906 2.531 10.477 1 96.31 139 SER B CA 1
ATOM 3451 C C . SER B 1 139 ? -6.391 2.725 10.773 1 96.31 139 SER B C 1
ATOM 3453 O O . SER B 1 139 ? -6.883 3.855 10.797 1 96.31 139 SER B O 1
ATOM 3455 N N . ALA B 1 140 ? -7.055 1.67 11.055 1 93.25 140 ALA B N 1
ATOM 3456 C CA . ALA B 1 140 ? -8.508 1.736 11.219 1 93.25 140 ALA B CA 1
ATOM 3457 C C . ALA B 1 140 ? -8.875 2.41 12.531 1 93.25 140 ALA B C 1
ATOM 3459 O O . ALA B 1 140 ? -8.344 2.064 13.594 1 93.25 140 ALA B O 1
ATOM 3460 N N . PHE B 1 141 ? -9.75 3.359 12.406 1 93 141 PHE B N 1
ATOM 3461 C CA . PHE B 1 141 ? -10.266 4.008 13.609 1 93 141 PHE B CA 1
ATOM 3462 C C . PHE B 1 141 ? -11.68 4.523 13.375 1 93 141 PHE B C 1
ATOM 3464 O O . PHE B 1 141 ? -12.156 4.562 12.234 1 93 141 PHE B O 1
ATOM 3471 N N . GLN B 1 142 ? -12.367 4.672 14.445 1 89.94 142 GLN B N 1
ATOM 3472 C CA . GLN B 1 142 ? -13.688 5.297 14.445 1 89.94 142 GLN B CA 1
ATOM 3473 C C . GLN B 1 142 ? -13.711 6.539 15.328 1 89.94 142 GLN B C 1
ATOM 3475 O O . GLN B 1 142 ? -12.938 6.645 16.281 1 89.94 142 GLN B O 1
ATOM 3480 N N . GLY B 1 143 ? -14.703 7.246 15.078 1 74.88 143 GLY B N 1
ATOM 3481 C CA . GLY B 1 143 ? -14.852 8.438 15.898 1 74.88 143 GLY B CA 1
ATOM 3482 C C . GLY B 1 143 ? -14.398 9.703 15.188 1 74.88 143 GLY B C 1
ATOM 3483 O O . GLY B 1 143 ? -13.836 9.641 14.094 1 74.88 143 GLY B O 1
ATOM 3484 N N . ARG B 1 144 ? -14.57 10.82 16.016 1 65.38 144 ARG B N 1
ATOM 3485 C CA . ARG B 1 144 ? -14.922 12.227 15.891 1 65.38 144 ARG B CA 1
ATOM 3486 C C . ARG B 1 144 ? -13.812 13.008 15.188 1 65.38 144 ARG B C 1
ATOM 3488 O O . ARG B 1 144 ? -12.852 13.438 15.828 1 65.38 144 ARG B O 1
ATOM 3495 N N . GLU B 1 145 ? -13.5 13.312 14.203 1 79.94 145 GLU B N 1
ATOM 3496 C CA . GLU B 1 145 ? -13.055 14.125 13.078 1 79.94 145 GLU B CA 1
ATOM 3497 C C . GLU B 1 145 ? -12.172 15.281 13.547 1 79.94 145 GLU B C 1
ATOM 3499 O O . GLU B 1 145 ? -12.125 15.586 14.734 1 79.94 145 GLU B O 1
ATOM 3504 N N . VAL B 1 146 ? -11.375 15.688 12.75 1 92.38 146 VAL B N 1
ATOM 3505 C CA . VAL B 1 146 ? -10.641 16.938 12.922 1 92.38 146 VAL B CA 1
ATOM 3506 C C . VAL B 1 146 ? -11.531 18.109 12.531 1 92.38 146 VAL B C 1
ATOM 3508 O O . VAL B 1 146 ? -12.094 18.141 11.43 1 92.38 146 VAL B O 1
ATOM 3511 N N . HIS B 1 147 ? -11.742 18.984 13.531 1 93.94 147 HIS B N 1
ATOM 3512 C CA . HIS B 1 147 ? -12.477 20.219 13.266 1 93.94 147 HIS B CA 1
ATOM 3513 C C . HIS B 1 147 ? -11.531 21.391 13.023 1 93.94 147 HIS B C 1
ATOM 3515 O O . HIS B 1 147 ? -10.656 21.672 13.852 1 93.94 147 HIS B O 1
ATOM 3521 N N . VAL B 1 148 ? -11.703 22.047 11.914 1 93.12 148 VAL B N 1
ATOM 3522 C CA . VAL B 1 148 ? -10.891 23.219 11.609 1 93.12 148 VAL B CA 1
ATOM 3523 C C . VAL B 1 148 ? -11.781 24.438 11.477 1 93.12 148 VAL B C 1
ATOM 3525 O O . VAL B 1 148 ? -12.891 24.359 10.938 1 93.12 148 VAL B O 1
ATOM 3528 N N . SER B 1 149 ? -11.297 25.547 12.055 1 89.38 149 SER B N 1
ATOM 3529 C CA . SER B 1 149 ? -12.078 26.781 12.016 1 89.38 149 SER B CA 1
ATOM 3530 C C . SER B 1 149 ? -11.195 27.984 11.664 1 89.38 149 SER B C 1
ATOM 3532 O O . SER B 1 149 ? -10.07 28.094 12.164 1 89.38 149 SER B O 1
ATOM 3534 N N . HIS B 1 150 ? -11.695 28.75 10.734 1 85.69 150 HIS B N 1
ATOM 3535 C CA . HIS B 1 150 ? -11.023 29.984 10.328 1 85.69 150 HIS B CA 1
ATOM 3536 C C . HIS B 1 150 ? -12.031 31.047 9.883 1 85.69 150 HIS B C 1
ATOM 3538 O O . HIS B 1 150 ? -12.906 30.766 9.07 1 85.69 150 HIS B O 1
ATOM 3544 N N . ALA B 1 151 ? -11.828 32.25 10.445 1 78.19 151 ALA B N 1
ATOM 3545 C CA . ALA B 1 151 ? -12.648 33.406 10.055 1 78.19 151 ALA B CA 1
ATOM 3546 C C . ALA B 1 151 ? -14.133 33.062 10.125 1 78.19 151 ALA B C 1
ATOM 3548 O O . ALA B 1 151 ? -14.875 33.312 9.172 1 78.19 151 ALA B O 1
ATOM 3549 N N . GLY B 1 152 ? -14.516 32.344 11.117 1 79.25 152 GLY B N 1
ATOM 3550 C CA . GLY B 1 152 ? -15.914 32.094 11.391 1 79.25 152 GLY B CA 1
ATOM 3551 C C . GLY B 1 152 ? -16.438 30.859 10.672 1 79.25 152 GLY B C 1
ATOM 3552 O O . GLY B 1 152 ? -17.594 30.484 10.852 1 79.25 152 GLY B O 1
ATOM 3553 N N . THR B 1 153 ? -15.664 30.328 9.812 1 85.81 153 THR B N 1
ATOM 3554 C CA . THR B 1 153 ? -16.078 29.125 9.094 1 85.81 153 THR B CA 1
ATOM 3555 C C . THR B 1 153 ? -15.469 27.875 9.734 1 85.81 153 THR B C 1
ATOM 3557 O O . THR B 1 153 ? -14.289 27.859 10.078 1 85.81 153 THR B O 1
ATOM 3560 N N . THR B 1 154 ? -16.375 26.922 9.945 1 90.69 154 THR B N 1
ATOM 3561 C CA . THR B 1 154 ? -15.914 25.672 10.523 1 90.69 154 THR B CA 1
ATOM 3562 C C . THR B 1 154 ? -16.125 24.516 9.555 1 90.69 154 THR B C 1
ATOM 3564 O O . THR B 1 154 ? -17.172 24.422 8.914 1 90.69 154 THR B O 1
ATOM 3567 N N . LYS B 1 155 ? -15.102 23.719 9.398 1 92.62 155 LYS B N 1
ATOM 3568 C CA . LYS B 1 155 ? -15.172 22.531 8.555 1 92.62 155 LYS B CA 1
ATOM 3569 C C . LYS B 1 155 ? -14.789 21.281 9.344 1 92.62 155 LYS B C 1
ATOM 3571 O O . LYS B 1 155 ? -13.906 21.328 10.211 1 92.62 155 LYS B O 1
ATOM 3576 N N . ILE B 1 156 ? -15.531 20.203 9.07 1 93.38 156 ILE B N 1
ATOM 3577 C CA . ILE B 1 156 ? -15.227 18.922 9.688 1 93.38 156 ILE B CA 1
ATOM 3578 C C . ILE B 1 156 ? -14.5 18.031 8.688 1 93.38 156 ILE B C 1
ATOM 3580 O O . ILE B 1 156 ? -15.023 17.719 7.617 1 93.38 156 ILE B O 1
ATOM 3584 N N . LEU B 1 157 ? -13.281 17.656 9.031 1 94.19 157 LEU B N 1
ATOM 3585 C CA . LEU B 1 157 ? -12.484 16.75 8.227 1 94.19 157 LEU B CA 1
ATOM 3586 C C . LEU B 1 157 ? -12.586 15.32 8.758 1 94.19 157 LEU B C 1
ATOM 3588 O O . LEU B 1 157 ? -11.914 14.961 9.727 1 94.19 157 LEU B O 1
ATOM 3592 N N . ASP B 1 158 ? -13.414 14.516 8.117 1 92.62 158 ASP B N 1
ATOM 3593 C CA . ASP B 1 158 ? -13.617 13.133 8.531 1 92.62 158 ASP B CA 1
ATOM 3594 C C . ASP B 1 158 ? -13.031 12.164 7.504 1 92.62 158 ASP B C 1
ATOM 3596 O O . ASP B 1 158 ? -13.562 12.023 6.402 1 92.62 158 ASP B O 1
ATOM 3600 N N . VAL B 1 159 ? -11.969 11.477 7.961 1 92.5 159 VAL B N 1
ATOM 3601 C CA . VAL B 1 159 ? -11.32 10.539 7.047 1 92.5 159 VAL B CA 1
ATOM 3602 C C . VAL B 1 159 ? -11.398 9.125 7.617 1 92.5 159 VAL B C 1
ATOM 3604 O O . VAL B 1 159 ? -10.633 8.242 7.211 1 92.5 159 VAL B O 1
ATOM 3607 N N . SER B 1 160 ? -12.289 8.844 8.539 1 92.19 160 SER B N 1
ATOM 3608 C CA . SER B 1 160 ? -12.367 7.574 9.258 1 92.19 160 SER B CA 1
ATOM 3609 C C . SER B 1 160 ? -12.82 6.441 8.344 1 92.19 160 SER B C 1
ATOM 3611 O O . SER B 1 160 ? -12.375 5.305 8.484 1 92.19 160 SER B O 1
ATOM 3613 N N . GLN B 1 161 ? -13.633 6.73 7.41 1 88.56 161 GLN B N 1
ATOM 3614 C CA . GLN B 1 161 ? -14.227 5.695 6.57 1 88.56 161 GLN B CA 1
ATOM 3615 C C . GLN B 1 161 ? -13.164 4.984 5.738 1 88.56 161 GLN B C 1
ATOM 3617 O O . GLN B 1 161 ? -13.219 3.768 5.551 1 88.56 161 GLN B O 1
ATOM 3622 N N . ALA B 1 162 ? -12.195 5.715 5.312 1 88.81 162 ALA B N 1
ATOM 3623 C CA . ALA B 1 162 ? -11.164 5.137 4.449 1 88.81 162 ALA B CA 1
ATOM 3624 C C . ALA B 1 162 ? -9.891 4.832 5.238 1 88.81 162 ALA B C 1
ATOM 3626 O O . ALA B 1 162 ? -8.898 4.371 4.672 1 88.81 162 ALA B O 1
ATOM 3627 N N . SER B 1 163 ? -9.969 4.957 6.508 1 92.06 163 SER B N 1
ATOM 3628 C CA . SER B 1 163 ? -8.758 4.977 7.324 1 92.06 163 SER B CA 1
ATOM 3629 C C . SER B 1 163 ? -8.117 3.594 7.387 1 92.06 163 SER B C 1
ATOM 3631 O O . SER B 1 163 ? -6.902 3.477 7.586 1 92.06 163 SER B O 1
ATOM 3633 N N . GLY B 1 164 ? -8.836 2.609 7.18 1 92.5 164 GLY B N 1
ATOM 3634 C CA . GLY B 1 164 ? -8.32 1.258 7.324 1 92.5 164 GLY B CA 1
ATOM 3635 C C . GLY B 1 164 ? -7.336 0.874 6.234 1 92.5 164 GLY B C 1
ATOM 3636 O O . GLY B 1 164 ? -6.461 0.035 6.445 1 92.5 164 GLY B O 1
ATOM 3637 N N . PHE B 1 165 ? -7.508 1.519 5.062 1 93.75 165 PHE B N 1
ATOM 3638 C CA . PHE B 1 165 ? -6.742 0.985 3.941 1 93.75 165 PHE B CA 1
ATOM 3639 C C . PHE B 1 165 ? -6.016 2.102 3.199 1 93.75 165 PHE B C 1
ATOM 3641 O O . PHE B 1 165 ? -5.059 1.849 2.467 1 93.75 165 PHE B O 1
ATOM 3648 N N . ASP B 1 166 ? -6.488 3.277 3.416 1 95.38 166 ASP B N 1
ATOM 3649 C CA . ASP B 1 166 ? -5.977 4.355 2.576 1 95.38 166 ASP B CA 1
ATOM 3650 C C . ASP B 1 166 ? -5.242 5.398 3.41 1 95.38 166 ASP B C 1
ATOM 3652 O O . ASP B 1 166 ? -5.469 5.512 4.617 1 95.38 166 ASP B O 1
ATOM 3656 N N . THR B 1 167 ? -4.375 6.086 2.758 1 96.94 167 THR B N 1
ATOM 3657 C CA . THR B 1 167 ? -3.691 7.23 3.354 1 96.94 167 THR B CA 1
ATOM 3658 C C . THR B 1 167 ? -4.488 8.516 3.129 1 96.94 167 THR B C 1
ATOM 3660 O O . THR B 1 167 ? -4.992 8.75 2.029 1 96.94 167 THR B O 1
ATOM 3663 N N . SER B 1 168 ? -4.684 9.25 4.137 1 96.69 168 SER B N 1
ATOM 3664 C CA . SER B 1 168 ? -5.359 10.539 4.004 1 96.69 168 SER B CA 1
ATOM 3665 C C . SER B 1 168 ? -4.418 11.695 4.324 1 96.69 168 SER B C 1
ATOM 3667 O O . SER B 1 168 ? -3.508 11.555 5.141 1 96.69 168 SER B O 1
ATOM 3669 N N . ILE B 1 169 ? -4.66 12.828 3.633 1 97 169 ILE B N 1
ATOM 3670 C CA . ILE B 1 169 ? -3.83 14.016 3.783 1 97 169 ILE B CA 1
ATOM 3671 C C . ILE B 1 169 ? -4.68 15.172 4.297 1 97 169 ILE B C 1
ATOM 3673 O O . ILE B 1 169 ? -5.676 15.547 3.674 1 97 169 ILE B O 1
ATOM 3677 N N . LEU B 1 170 ? -4.32 15.68 5.402 1 96.25 170 LEU B N 1
ATOM 3678 C CA . LEU B 1 170 ? -4.906 16.891 5.957 1 96.25 170 LEU B CA 1
ATOM 3679 C C . LEU B 1 170 ? -3.875 18.016 6.023 1 96.25 170 LEU B C 1
ATOM 3681 O O . LEU B 1 170 ? -2.691 17.766 6.262 1 96.25 170 LEU B O 1
ATOM 3685 N N . ALA B 1 171 ? -4.305 19.203 5.805 1 95.25 171 ALA B N 1
ATOM 3686 C CA . ALA B 1 171 ? -3.404 20.344 5.93 1 95.25 171 ALA B CA 1
ATOM 3687 C C . ALA B 1 171 ? -4.176 21.625 6.262 1 95.25 171 ALA B C 1
ATOM 3689 O O . ALA B 1 171 ? -5.352 21.75 5.914 1 95.25 171 ALA B O 1
ATOM 3690 N N . TRP B 1 172 ? -3.557 22.516 6.969 1 92.88 172 TRP B N 1
ATOM 3691 C CA . TRP B 1 172 ? -4.121 23.828 7.297 1 92.88 172 TRP B CA 1
ATOM 3692 C C . TRP B 1 172 ? -3.021 24.828 7.629 1 92.88 172 TRP B C 1
ATOM 3694 O O . TRP B 1 172 ? -1.903 24.438 7.973 1 92.88 172 TRP B O 1
ATOM 3704 N N . TYR B 1 173 ? -3.334 26.047 7.547 1 88 173 TYR B N 1
ATOM 3705 C CA . TYR B 1 173 ? -2.408 27.109 7.93 1 88 173 TYR B CA 1
ATOM 3706 C C . TYR B 1 173 ? -2.182 27.109 9.438 1 88 173 TYR B C 1
ATOM 3708 O O . TYR B 1 173 ? -3.023 26.625 10.203 1 88 173 TYR B O 1
ATOM 3716 N N . THR B 1 174 ? -1.094 27.641 9.891 1 85.81 174 THR B N 1
ATOM 3717 C CA . THR B 1 174 ? -0.73 27.641 11.305 1 85.81 174 THR B CA 1
ATOM 3718 C C . THR B 1 174 ? -1.734 28.453 12.117 1 85.81 174 THR B C 1
ATOM 3720 O O . THR B 1 174 ? -1.885 28.25 13.32 1 85.81 174 THR B O 1
ATOM 3723 N N . ASP B 1 175 ? -2.449 29.391 11.5 1 82.5 175 ASP B N 1
ATOM 3724 C CA . ASP B 1 175 ? -3.375 30.234 12.242 1 82.5 175 ASP B CA 1
ATOM 3725 C C . ASP B 1 175 ? -4.789 29.656 12.227 1 82.5 175 ASP B C 1
ATOM 3727 O O . ASP B 1 175 ? -5.73 30.297 12.711 1 82.5 175 ASP B O 1
ATOM 3731 N N . VAL B 1 176 ? -4.926 28.531 11.68 1 88 176 VAL B N 1
ATOM 3732 C CA . VAL B 1 176 ? -6.223 27.859 11.672 1 88 176 VAL B CA 1
ATOM 3733 C C . VAL B 1 176 ? -6.434 27.125 13 1 88 176 VAL B C 1
ATOM 3735 O O . VAL B 1 176 ? -5.555 26.391 13.461 1 88 176 VAL B O 1
ATOM 3738 N N . MET B 1 177 ? -7.609 27.453 13.617 1 89.56 177 MET B N 1
ATOM 3739 C CA . MET B 1 177 ? -7.98 26.719 14.82 1 89.56 177 MET B CA 1
ATOM 3740 C C . MET B 1 177 ? -8.391 25.281 14.477 1 89.56 177 MET B C 1
ATOM 3742 O O . MET B 1 177 ? -9.133 25.062 13.516 1 89.56 177 MET B O 1
ATOM 3746 N N . HIS B 1 178 ? -7.844 24.344 15.258 1 91.88 178 HIS B N 1
ATOM 3747 C CA . HIS B 1 178 ? -8.227 22.969 14.977 1 91.88 178 HIS B CA 1
ATOM 3748 C C . HIS B 1 178 ? -8.305 22.141 16.25 1 91.88 178 HIS B C 1
ATOM 3750 O O . HIS B 1 178 ? -7.672 22.484 17.266 1 91.88 178 HIS B O 1
ATOM 3756 N N . GLU B 1 179 ? -9.148 21.203 16.219 1 92.5 179 GLU B N 1
ATOM 3757 C CA . GLU B 1 179 ? -9.367 20.266 17.328 1 92.5 179 GLU B CA 1
ATOM 3758 C C . GLU B 1 179 ? -9.555 18.844 16.797 1 92.5 179 GLU B C 1
ATOM 3760 O O . GLU B 1 179 ? -10.023 18.641 15.68 1 92.5 179 GLU B O 1
ATOM 3765 N N . VAL B 1 180 ? -9.023 17.906 17.594 1 91.44 180 VAL B N 1
ATOM 3766 C CA . VAL B 1 180 ? -9.227 16.5 17.312 1 91.44 180 VAL B CA 1
ATOM 3767 C C . VAL B 1 180 ? -10.18 15.898 18.344 1 91.44 180 VAL B C 1
ATOM 3769 O O . VAL B 1 180 ? -9.859 15.836 19.531 1 91.44 180 VAL B O 1
ATOM 3772 N N . LYS B 1 181 ? -11.312 15.523 17.859 1 92.44 181 LYS B N 1
ATOM 3773 C CA . LYS B 1 181 ? -12.289 14.891 18.734 1 92.44 181 LYS B CA 1
ATOM 3774 C C . LYS B 1 181 ? -11.836 13.484 19.141 1 92.44 181 LYS B C 1
ATOM 3776 O O . LYS B 1 181 ? -11.055 12.852 18.438 1 92.44 181 LYS B O 1
ATOM 3781 N N . PRO B 1 182 ? -12.359 13.039 20.234 1 91.62 182 PRO B N 1
ATOM 3782 C CA . PRO B 1 182 ? -11.891 11.742 20.734 1 91.62 182 PRO B CA 1
ATOM 3783 C C . PRO B 1 182 ? -12.148 10.602 19.766 1 91.62 182 PRO B C 1
ATOM 3785 O O . PRO B 1 182 ? -13.219 10.547 19.141 1 91.62 182 PRO B O 1
ATOM 3788 N N . ILE B 1 183 ? -11.141 9.766 19.656 1 91.25 183 ILE B N 1
ATOM 3789 C CA . ILE B 1 183 ? -11.289 8.508 18.922 1 91.25 183 ILE B CA 1
ATOM 3790 C C . ILE B 1 183 ? -12.156 7.543 19.734 1 91.25 183 ILE B C 1
ATOM 3792 O O . ILE B 1 183 ? -11.961 7.395 20.953 1 91.25 183 ILE B O 1
ATOM 3796 N N . THR B 1 184 ? -13.078 6.891 19.062 1 93.06 184 THR B N 1
ATOM 3797 C CA . THR B 1 184 ? -13.992 6.027 19.812 1 93.06 184 THR B CA 1
ATOM 3798 C C . THR B 1 184 ? -13.578 4.566 19.703 1 93.06 184 THR B C 1
ATOM 3800 O O . THR B 1 184 ? -13.984 3.732 20.516 1 93.06 184 THR B O 1
ATOM 3803 N N . ALA B 1 185 ? -12.844 4.27 18.703 1 94.44 185 ALA B N 1
ATOM 3804 C CA . ALA B 1 185 ? -12.328 2.912 18.547 1 94.44 185 ALA B CA 1
ATOM 3805 C C . ALA B 1 185 ? -11.133 2.891 17.594 1 94.44 185 ALA B C 1
ATOM 3807 O O . ALA B 1 185 ? -11.039 3.719 16.688 1 94.44 185 ALA B O 1
ATOM 3808 N N . GLY B 1 186 ? -10.219 1.939 17.891 1 94.81 186 GLY B N 1
ATOM 3809 C CA . GLY B 1 186 ? -9.094 1.739 16.984 1 94.81 186 GLY B CA 1
ATOM 3810 C C . GLY B 1 186 ? -7.918 2.652 17.297 1 94.81 186 GLY B C 1
ATOM 3811 O O . GLY B 1 186 ? -7.754 3.107 18.422 1 94.81 186 GLY B O 1
ATOM 3812 N N . TYR B 1 187 ? -7.012 2.744 16.297 1 96 187 TYR B N 1
ATOM 3813 C CA . TYR B 1 187 ? -5.797 3.547 16.391 1 96 187 TYR B CA 1
ATOM 3814 C C . TYR B 1 187 ? -5.641 4.449 15.172 1 96 187 TYR B C 1
ATOM 3816 O O . TYR B 1 187 ? -5.93 4.039 14.047 1 96 187 TYR B O 1
ATOM 3824 N N . ARG B 1 188 ? -5.348 5.656 15.391 1 96.06 188 ARG B N 1
ATOM 3825 C CA . ARG B 1 188 ? -5.023 6.582 14.312 1 96.06 188 ARG B CA 1
ATOM 3826 C C . ARG B 1 188 ? -3.541 6.945 14.32 1 96.06 188 ARG B C 1
ATOM 3828 O O . ARG B 1 188 ? -3.068 7.617 15.242 1 96.06 188 ARG B O 1
ATOM 3835 N N . LEU B 1 189 ? -2.824 6.457 13.359 1 97.56 189 LEU B N 1
ATOM 3836 C CA . LEU B 1 189 ? -1.398 6.727 13.211 1 97.56 189 LEU B CA 1
ATOM 3837 C C . LEU B 1 189 ? -1.159 7.844 12.195 1 97.56 189 LEU B C 1
ATOM 3839 O O . LEU B 1 189 ? -1.59 7.742 11.047 1 97.56 189 LEU B O 1
ATOM 3843 N N . THR B 1 190 ? -0.476 8.93 12.656 1 97.38 190 THR B N 1
ATOM 3844 C CA . THR B 1 190 ? -0.338 10.07 11.773 1 97.38 190 THR B CA 1
ATOM 3845 C C . THR B 1 190 ? 1.099 10.594 11.773 1 97.38 190 THR B C 1
ATOM 3847 O O . THR B 1 190 ? 1.809 10.461 12.773 1 97.38 190 THR B O 1
ATOM 3850 N N . LEU B 1 191 ? 1.509 11.062 10.656 1 98.19 191 LEU B N 1
ATOM 3851 C CA . LEU B 1 191 ? 2.738 11.836 10.5 1 98.19 191 LEU B CA 1
ATOM 3852 C C . LEU B 1 191 ? 2.434 13.328 10.367 1 98.19 191 LEU B C 1
ATOM 3854 O O . LEU B 1 191 ? 1.672 13.734 9.492 1 98.19 191 LEU B O 1
ATOM 3858 N N . SER B 1 192 ? 2.969 14.117 11.266 1 96.88 192 SER B N 1
ATOM 3859 C CA . SER B 1 192 ? 2.801 15.562 11.203 1 96.88 192 SER B CA 1
ATOM 3860 C C . SER B 1 192 ? 4.023 16.234 10.594 1 96.88 192 SER B C 1
ATOM 3862 O O . SER B 1 192 ? 5.148 16.031 11.047 1 96.88 192 SER B O 1
ATOM 3864 N N . TYR B 1 193 ? 3.807 17.016 9.562 1 97.06 193 TYR B N 1
ATOM 3865 C CA . TYR B 1 193 ? 4.875 17.719 8.867 1 97.06 193 TYR B CA 1
ATOM 3866 C C . TYR B 1 193 ? 4.711 19.234 9.016 1 97.06 193 TYR B C 1
ATOM 3868 O O . TYR B 1 193 ? 3.588 19.75 9 1 97.06 193 TYR B O 1
ATOM 3876 N N . ASN B 1 194 ? 5.844 19.938 9.117 1 93.75 194 ASN B N 1
ATOM 3877 C CA . ASN B 1 194 ? 5.875 21.391 9.031 1 93.75 194 ASN B CA 1
ATOM 3878 C C . ASN B 1 194 ? 6.145 21.875 7.605 1 93.75 194 ASN B C 1
ATOM 3880 O O . ASN B 1 194 ? 7.105 21.438 6.973 1 93.75 194 ASN B O 1
ATOM 3884 N N . LEU B 1 195 ? 5.324 22.688 7.172 1 91.06 195 LEU B N 1
ATOM 3885 C CA . LEU B 1 195 ? 5.566 23.328 5.883 1 91.06 195 LEU B CA 1
ATOM 3886 C C . LEU B 1 195 ? 6.246 24.688 6.066 1 91.06 195 LEU B C 1
ATOM 3888 O O . LEU B 1 195 ? 5.734 25.547 6.781 1 91.06 195 LEU B O 1
ATOM 3892 N N . ILE B 1 196 ? 7.406 24.844 5.406 1 87 196 ILE B N 1
ATOM 3893 C CA . ILE B 1 196 ? 8.258 26 5.652 1 87 196 ILE B CA 1
ATOM 3894 C C . ILE B 1 196 ? 8.562 26.703 4.336 1 87 196 ILE B C 1
ATOM 3896 O O . ILE B 1 196 ? 8.922 26.062 3.346 1 87 196 ILE B O 1
ATOM 3900 N N . HIS B 1 197 ? 8.43 28 4.34 1 79 197 HIS B N 1
ATOM 3901 C CA . HIS B 1 197 ? 8.852 28.797 3.188 1 79 197 HIS B CA 1
ATOM 3902 C C . HIS B 1 197 ? 10.367 28.766 3.027 1 79 197 HIS B C 1
ATOM 3904 O O . HIS B 1 197 ? 11.102 28.844 4.016 1 79 197 HIS B O 1
ATOM 3910 N N . THR B 1 198 ? 10.977 28.359 1.869 1 73.06 198 THR B N 1
ATOM 3911 C CA . THR B 1 198 ? 12.422 28.328 1.663 1 73.06 198 THR B CA 1
ATOM 3912 C C . THR B 1 198 ? 12.914 29.672 1.131 1 73.06 198 THR B C 1
ATOM 3914 O O . THR B 1 198 ? 14.094 30 1.273 1 73.06 198 THR B O 1
ATOM 3917 N N . SER B 1 199 ? 12.352 30.234 -0.027 1 62.09 199 SER B N 1
ATOM 3918 C CA . SER B 1 199 ? 12.977 31.438 -0.581 1 62.09 199 SER B CA 1
ATOM 3919 C C . SER B 1 199 ? 12.32 32.719 -0.033 1 62.09 199 SER B C 1
ATOM 3921 O O . SER B 1 199 ? 11.094 32.844 -0.037 1 62.09 199 SER B O 1
ATOM 3923 N N . PRO B 1 200 ? 13.195 33.406 0.726 1 51.91 200 PRO B N 1
ATOM 3924 C CA . PRO B 1 200 ? 12.75 34.719 1.165 1 51.91 200 PRO B CA 1
ATOM 3925 C C . PRO B 1 200 ? 12.18 35.562 0.022 1 51.91 200 PRO B C 1
ATOM 3927 O O . PRO B 1 200 ? 11.359 36.469 0.255 1 51.91 200 PRO B O 1
ATOM 3930 N N . ASN B 1 201 ? 12.82 35.406 -1.182 1 45.66 201 ASN B N 1
ATOM 3931 C CA . ASN B 1 201 ? 12.578 36.406 -2.213 1 45.66 201 ASN B CA 1
ATOM 3932 C C . ASN B 1 201 ? 11.297 36.094 -2.988 1 45.66 201 ASN B C 1
ATOM 3934 O O . ASN B 1 201 ? 11.32 35.375 -3.979 1 45.66 201 ASN B O 1
ATOM 3938 N N . ILE B 1 202 ? 10.344 35.938 -2.344 1 46.94 202 ILE B N 1
ATOM 3939 C CA . ILE B 1 202 ? 9.078 35.719 -3.029 1 46.94 202 ILE B CA 1
ATOM 3940 C C . ILE B 1 202 ? 8.906 36.75 -4.137 1 46.94 202 ILE B C 1
ATOM 3942 O O . ILE B 1 202 ? 8.914 37.969 -3.875 1 46.94 202 ILE B O 1
ATOM 3946 N N . PRO B 1 203 ? 9.203 36.344 -5.367 1 45.97 203 PRO B N 1
ATOM 3947 C CA . PRO B 1 203 ? 8.844 37.438 -6.305 1 45.97 203 PRO B CA 1
ATOM 3948 C C . PRO B 1 203 ? 7.438 37.969 -6.074 1 45.97 203 PRO B C 1
ATOM 3950 O O . PRO B 1 203 ? 6.559 37.25 -5.609 1 45.97 203 PRO B O 1
ATOM 3953 N N . PRO B 1 204 ? 7.281 39.219 -6 1 41.66 204 PRO B N 1
ATOM 3954 C CA . PRO B 1 204 ? 5.934 39.781 -5.914 1 41.66 204 PRO B CA 1
ATOM 3955 C C . PRO B 1 204 ? 4.945 39.094 -6.855 1 41.66 204 PRO B C 1
ATOM 3957 O O . PRO B 1 204 ? 5.316 38.688 -7.961 1 41.66 204 PRO B O 1
ATOM 3960 N N . PRO B 1 205 ? 4.066 38.281 -6.273 1 42.5 205 PRO B N 1
ATOM 3961 C CA . PRO B 1 205 ? 3.09 37.75 -7.215 1 42.5 205 PRO B CA 1
ATOM 3962 C C . PRO B 1 205 ? 2.869 38.625 -8.43 1 42.5 205 PRO B C 1
ATOM 3964 O O . PRO B 1 205 ? 2.871 39.875 -8.305 1 42.5 205 PRO B O 1
ATOM 3967 N N . ALA B 1 206 ? 3.35 38.219 -9.578 1 41.16 206 ALA B N 1
ATOM 3968 C CA . ALA B 1 206 ? 3.021 38.969 -10.789 1 41.16 206 ALA B CA 1
ATOM 3969 C C . ALA B 1 206 ? 1.541 39.344 -10.812 1 41.16 206 ALA B C 1
ATOM 3971 O O . ALA B 1 206 ? 0.673 38.469 -10.703 1 41.16 206 ALA B O 1
ATOM 3972 N N . LEU B 1 207 ? 1.16 40.438 -10.258 1 41.44 207 LEU B N 1
ATOM 3973 C CA . LEU B 1 207 ? -0.206 40.906 -10.422 1 41.44 207 LEU B CA 1
ATOM 3974 C C . LEU B 1 207 ? -0.718 40.625 -11.828 1 41.44 207 LEU B C 1
ATOM 3976 O O . LEU B 1 207 ? 0.017 40.781 -12.805 1 41.44 207 LEU B O 1
ATOM 3980 N N . PRO B 1 208 ? -1.633 39.844 -11.992 1 42.69 208 PRO B N 1
ATOM 3981 C CA . PRO B 1 208 ? -2.123 39.938 -13.367 1 42.69 208 PRO B CA 1
ATOM 3982 C C . PRO B 1 208 ? -2.072 41.344 -13.914 1 42.69 208 PRO B C 1
ATOM 3984 O O . PRO B 1 208 ? -2.217 42.312 -13.156 1 42.69 208 PRO B O 1
ATOM 3987 N N . GLU B 1 209 ? -1.423 41.625 -14.906 1 42.56 209 GLU B N 1
ATOM 3988 C CA . GLU B 1 209 ? -1.38 42.906 -15.594 1 42.56 209 GLU B CA 1
ATOM 3989 C C . GLU B 1 209 ? -2.633 43.719 -15.305 1 42.56 209 GLU B C 1
ATOM 3991 O O . GLU B 1 209 ? -2.572 44.969 -15.219 1 42.56 209 GLU B O 1
ATOM 3996 N N . GLN B 1 210 ? -3.826 43.094 -15.289 1 44.66 210 GLN B N 1
ATOM 3997 C CA . GLN B 1 210 ? -5.055 43.844 -15.477 1 44.66 210 GLN B CA 1
ATOM 3998 C C . GLN B 1 210 ? -5.629 44.312 -14.133 1 44.66 210 GLN B C 1
ATOM 4000 O O . GLN B 1 210 ? -6.75 44.812 -14.07 1 44.66 210 GLN B O 1
ATOM 4005 N N . MET B 1 211 ? -5.109 43.844 -13.023 1 50.75 211 MET B N 1
ATOM 4006 C CA . MET B 1 211 ? -5.871 44.344 -11.891 1 50.75 211 MET B CA 1
ATOM 4007 C C . MET B 1 211 ? -5.738 45.875 -11.789 1 50.75 211 MET B C 1
ATOM 4009 O O . MET B 1 211 ? -4.625 46.406 -11.781 1 50.75 211 MET B O 1
ATOM 4013 N N . ASN B 1 212 ? -6.746 46.562 -12.188 1 56.38 212 ASN B N 1
ATOM 4014 C CA . ASN B 1 212 ? -6.898 48 -12.148 1 56.38 212 ASN B CA 1
ATOM 4015 C C . ASN B 1 212 ? -6.621 48.562 -10.75 1 56.38 212 ASN B C 1
ATOM 4017 O O . ASN B 1 212 ? -7.449 48.438 -9.852 1 56.38 212 ASN B O 1
ATOM 4021 N N . MET B 1 213 ? -5.332 48.75 -10.477 1 68.75 213 MET B N 1
ATOM 4022 C CA . MET B 1 213 ? -4.91 49.344 -9.203 1 68.75 213 MET B CA 1
ATOM 4023 C C . MET B 1 213 ? -5.316 50.812 -9.117 1 68.75 213 MET B C 1
ATOM 4025 O O . MET B 1 213 ? -5.02 51.469 -8.125 1 68.75 213 MET B O 1
ATOM 4029 N N . LEU B 1 214 ? -6.023 51.219 -10.125 1 76.25 214 LEU B N 1
ATOM 4030 C CA . LEU B 1 214 ? -6.363 52.625 -10.211 1 76.25 214 LEU B CA 1
ATOM 4031 C C . LEU B 1 214 ? -7.266 53.031 -9.047 1 76.25 214 LEU B C 1
ATOM 4033 O O . LEU B 1 214 ? -7.023 54.062 -8.398 1 76.25 214 LEU B O 1
ATOM 4037 N N . PRO B 1 215 ? -8.211 52.188 -8.789 1 79 215 PRO B N 1
ATOM 4038 C CA . PRO B 1 215 ? -9.055 52.625 -7.668 1 79 215 PRO B CA 1
ATOM 4039 C C . PRO B 1 215 ? -8.289 52.688 -6.348 1 79 215 PRO B C 1
ATOM 4041 O O . PRO B 1 215 ? -8.516 53.562 -5.535 1 79 215 PRO B O 1
ATOM 4044 N N . LEU B 1 216 ? -7.402 51.781 -6.148 1 81.19 216 LEU B N 1
ATOM 4045 C CA . LEU B 1 216 ? -6.598 51.781 -4.93 1 81.19 216 LEU B CA 1
ATOM 4046 C C . LEU B 1 216 ? -5.688 53 -4.875 1 81.19 216 LEU B C 1
ATOM 4048 O O . LEU B 1 216 ? -5.574 53.656 -3.83 1 81.19 216 LEU B O 1
ATOM 4052 N N . ARG B 1 217 ? -5.129 53.188 -5.992 1 82.31 217 ARG B N 1
ATOM 4053 C CA . ARG B 1 217 ? -4.242 54.344 -6.062 1 82.31 217 ARG B CA 1
ATOM 4054 C C . ARG B 1 217 ? -5.008 55.656 -5.797 1 82.31 217 ARG B C 1
ATOM 4056 O O . ARG B 1 217 ? -4.547 56.5 -5.039 1 82.31 217 ARG B O 1
ATOM 4063 N N . GLU B 1 218 ? -6.133 55.75 -6.359 1 83.81 218 GLU B N 1
ATOM 4064 C CA . GLU B 1 218 ? -6.953 56.938 -6.176 1 83.81 218 GLU B CA 1
ATOM 4065 C C . GLU B 1 218 ? -7.359 57.094 -4.715 1 83.81 218 GLU B C 1
ATOM 4067 O O . GLU B 1 218 ? -7.336 58.219 -4.188 1 83.81 218 GLU B O 1
ATOM 4072 N N . CYS B 1 219 ? -7.684 56.062 -4.141 1 83.5 219 CYS B N 1
ATOM 4073 C CA . CYS B 1 219 ? -8.094 56.094 -2.74 1 83.5 219 CYS B CA 1
ATOM 4074 C C . CYS B 1 219 ? -6.945 56.531 -1.842 1 83.5 219 CYS B C 1
ATOM 4076 O O . CYS B 1 219 ? -7.125 57.406 -0.972 1 83.5 219 CYS B O 1
ATOM 4078 N N . LEU B 1 220 ? -5.777 56.094 -2.102 1 83 220 LEU B N 1
ATOM 4079 C CA . LEU B 1 220 ? -4.617 56.375 -1.27 1 83 220 LEU B CA 1
ATOM 4080 C C . LEU B 1 220 ? -4.141 57.812 -1.503 1 83 220 LEU B C 1
ATOM 4082 O O . LEU B 1 220 ? -3.705 58.5 -0.567 1 83 220 LEU B O 1
ATOM 4086 N N . GLU B 1 221 ? -4.34 58.125 -2.699 1 84.69 221 GLU B N 1
ATOM 4087 C CA . GLU B 1 221 ? -4.012 59.531 -3.016 1 84.69 221 GLU 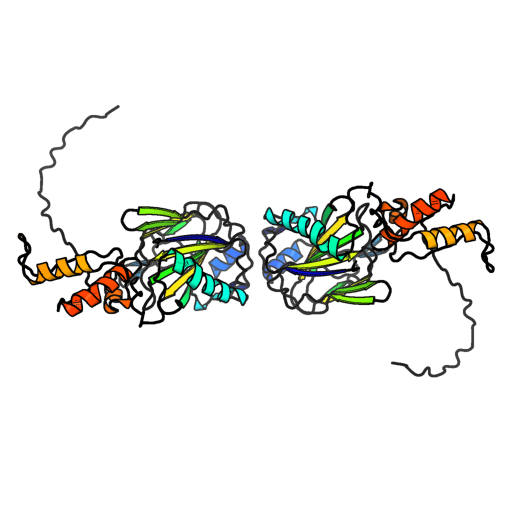B CA 1
ATOM 4088 C C . GLU B 1 221 ? -4.949 60.5 -2.303 1 84.69 221 GLU B C 1
ATOM 4090 O O . GLU B 1 221 ? -4.504 61.5 -1.757 1 84.69 221 GLU B O 1
ATOM 4095 N N . LYS B 1 222 ? -6.156 60.094 -2.377 1 83.19 222 LYS B N 1
ATOM 4096 C CA . LYS B 1 222 ? -7.141 60.906 -1.685 1 83.19 222 LYS B CA 1
ATOM 4097 C C . LYS B 1 222 ? -6.859 60.969 -0.185 1 83.19 222 LYS B C 1
ATOM 4099 O O . LYS B 1 222 ? -6.984 62.031 0.442 1 83.19 222 LYS B O 1
ATOM 4104 N N . TRP B 1 223 ? -6.465 59.938 0.36 1 80.19 223 TRP B N 1
ATOM 4105 C CA . TRP B 1 223 ? -6.121 59.875 1.775 1 80.19 223 TRP B CA 1
ATOM 4106 C C . TRP B 1 223 ? -4.914 60.75 2.094 1 80.19 223 TRP B C 1
ATOM 4108 O O . TRP B 1 223 ? -4.938 61.5 3.055 1 80.19 223 TRP B O 1
ATOM 4118 N N . ASN B 1 224 ? -3.986 60.625 1.305 1 78.19 224 ASN B N 1
ATOM 4119 C CA . ASN B 1 224 ? -2.762 61.406 1.482 1 78.19 224 ASN B CA 1
ATOM 4120 C C . ASN B 1 224 ? -3.029 62.906 1.397 1 78.19 224 ASN B C 1
ATOM 4122 O O . ASN B 1 224 ? -2.336 63.688 2.033 1 78.19 224 ASN B O 1
ATOM 4126 N N . ALA B 1 225 ? -4.109 63.094 0.688 1 77.62 225 ALA B N 1
ATOM 4127 C CA . ALA B 1 225 ? -4.449 64.5 0.484 1 77.62 225 ALA B CA 1
ATOM 4128 C C . ALA B 1 225 ? -5.492 64.938 1.499 1 77.62 225 ALA B C 1
ATOM 4130 O O . ALA B 1 225 ? -6.023 66.062 1.392 1 77.62 225 ALA B O 1
ATOM 4131 N N . ASN B 1 226 ? -5.816 64.062 2.51 1 76.69 226 ASN B N 1
ATOM 4132 C CA . ASN B 1 226 ? -6.855 64.375 3.494 1 76.69 226 ASN B CA 1
ATOM 4133 C C . ASN B 1 226 ? -8.18 64.75 2.824 1 76.69 226 ASN B C 1
ATOM 4135 O O . ASN B 1 226 ? -8.859 65.688 3.225 1 76.69 226 ASN B O 1
ATOM 4139 N N . GLY B 1 227 ? -8.383 64.062 1.824 1 73.81 227 GLY B N 1
ATOM 4140 C CA . GLY B 1 227 ? -9.523 64.375 0.978 1 73.81 227 GLY B CA 1
ATOM 4141 C C . GLY B 1 227 ? -10.805 63.719 1.446 1 73.81 227 GLY B C 1
ATOM 4142 O O . GLY B 1 227 ? -11.867 63.906 0.848 1 73.81 227 GLY B O 1
ATOM 4143 N N . PHE B 1 228 ? -10.648 62.906 2.441 1 76.62 228 PHE B N 1
ATOM 4144 C CA . PHE B 1 228 ? -11.867 62.281 2.92 1 76.62 228 PHE B CA 1
ATOM 4145 C C . PHE B 1 228 ? -12.531 63.125 3.994 1 76.62 228 PHE B C 1
ATOM 4147 O O . PHE B 1 228 ? -11.859 63.844 4.73 1 76.62 228 PHE B O 1
ATOM 4154 N N . GLU B 1 229 ? -13.859 63.25 3.951 1 71.62 229 GLU B N 1
ATOM 4155 C CA . GLU B 1 229 ? -14.648 64.062 4.855 1 71.62 229 GLU B CA 1
ATOM 4156 C C . GLU B 1 229 ? -14.359 63.719 6.312 1 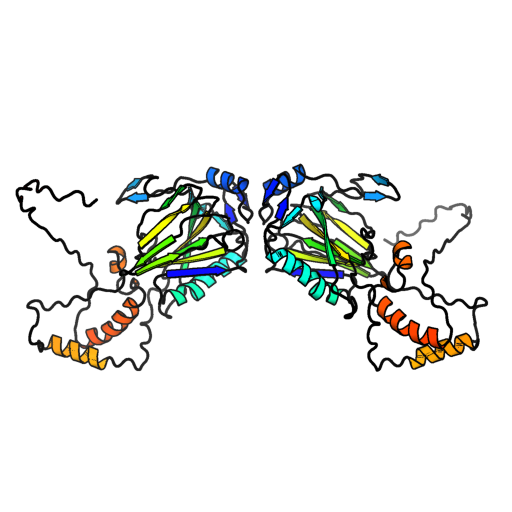71.62 229 GLU B C 1
ATOM 4158 O O . GLU B 1 229 ? -14.258 64.625 7.16 1 71.62 229 GLU B O 1
ATOM 4163 N N . THR B 1 230 ? -14.336 62.375 6.605 1 67.06 230 THR B N 1
ATOM 4164 C CA . THR B 1 230 ? -14.086 61.938 7.973 1 67.06 230 THR B CA 1
ATOM 4165 C C . THR B 1 230 ? -12.695 61.312 8.094 1 67.06 230 THR B C 1
ATOM 4167 O O . THR B 1 230 ? -12.438 60.25 7.523 1 67.06 230 THR B O 1
ATOM 4170 N N . THR B 1 231 ? -11.742 62.125 8.078 1 61.97 231 THR B N 1
ATOM 4171 C CA . THR B 1 231 ? -10.414 61.562 8.242 1 61.97 231 THR B CA 1
ATOM 4172 C C . THR B 1 231 ? -10.062 61.406 9.719 1 61.97 231 THR B C 1
ATOM 4174 O O . THR B 1 231 ? -10.281 62.344 10.508 1 61.97 231 THR B O 1
ATOM 4177 N N . PRO B 1 232 ? -9.734 60.188 9.953 1 60.31 232 PRO B N 1
ATOM 4178 C CA . PRO B 1 232 ? -9.352 60.031 11.359 1 60.31 232 PRO B CA 1
ATOM 4179 C C . PRO B 1 232 ? -8.25 61 11.773 1 60.31 232 PRO B C 1
ATOM 4181 O O . PRO B 1 232 ? -7.488 61.5 10.93 1 60.31 232 PRO B O 1
ATOM 4184 N N . GLU B 1 233 ? -8.398 61.531 12.992 1 63.84 233 GLU B N 1
ATOM 4185 C CA . GLU B 1 233 ? -7.41 62.438 13.57 1 63.84 233 GLU B CA 1
ATOM 4186 C C . GLU B 1 233 ? -5.996 61.875 13.422 1 63.84 233 GLU B C 1
ATOM 4188 O O . GLU B 1 233 ? -5.047 62.625 13.203 1 63.84 233 GLU B O 1
ATOM 4193 N N . THR B 1 234 ? -5.973 60.531 13.508 1 64.75 234 THR B N 1
ATOM 4194 C CA . THR B 1 234 ? -4.664 59.906 13.352 1 64.75 234 THR B CA 1
ATOM 4195 C C . THR B 1 234 ? -4.488 59.375 11.93 1 64.75 234 THR B C 1
ATOM 4197 O O . THR B 1 234 ? -5.379 58.719 11.391 1 64.75 234 THR B O 1
ATOM 4200 N N . PRO B 1 235 ? -3.461 59.812 11.336 1 69 235 PRO B N 1
ATOM 4201 C CA . PRO B 1 235 ? -3.199 59.375 9.961 1 69 235 PRO B CA 1
ATOM 4202 C C . PRO B 1 235 ? -2.803 57.906 9.875 1 69 235 PRO B C 1
ATOM 4204 O O . PRO B 1 235 ? -1.732 57.594 9.352 1 69 235 PRO B O 1
ATOM 4207 N N . LEU B 1 236 ? -3.453 57.125 10.641 1 75.88 236 LEU B N 1
ATOM 4208 C CA . LEU B 1 236 ? -3.213 55.688 10.617 1 75.88 236 LEU B CA 1
ATOM 4209 C C . LEU B 1 236 ? -4.477 54.938 10.227 1 75.88 236 LEU B C 1
ATOM 4211 O O . LEU B 1 236 ? -5.555 55.188 10.758 1 75.88 236 LEU B O 1
ATOM 4215 N N . VAL B 1 237 ? -4.297 54.25 9.117 1 74.69 237 VAL B N 1
ATOM 4216 C CA . VAL B 1 237 ? -5.375 53.344 8.727 1 74.69 237 VAL B CA 1
ATOM 4217 C C . VAL B 1 237 ? -4.949 51.906 8.945 1 74.69 237 VAL B C 1
ATOM 4219 O O . VAL B 1 237 ? -3.848 51.5 8.547 1 74.69 237 VAL B O 1
ATOM 4222 N N . ALA B 1 238 ? -5.777 51.25 9.75 1 80.75 238 ALA B N 1
ATOM 4223 C CA . ALA B 1 238 ? -5.473 49.875 10.016 1 80.75 238 ALA B CA 1
ATOM 4224 C C . ALA B 1 238 ? -6.41 48.938 9.242 1 80.75 238 ALA B C 1
ATOM 4226 O O . ALA B 1 238 ? -7.609 49.219 9.141 1 80.75 238 ALA B O 1
ATOM 4227 N N . TYR B 1 239 ? -5.887 48.031 8.562 1 80.44 239 TYR B N 1
ATOM 4228 C CA . TYR B 1 239 ? -6.617 47 7.871 1 80.44 239 TYR B CA 1
ATOM 4229 C C . TYR B 1 239 ? -6.281 45.625 8.453 1 80.44 239 TYR B C 1
ATOM 4231 O O . TYR B 1 239 ? -5.109 45.25 8.57 1 80.44 239 TYR B O 1
ATOM 4239 N N . LEU B 1 240 ? -7.363 44.938 8.867 1 80.56 240 LEU B N 1
ATOM 4240 C CA . LEU B 1 240 ? -7.148 43.625 9.453 1 80.56 240 LEU B CA 1
ATOM 4241 C C . LEU B 1 240 ? -6.918 42.562 8.375 1 80.56 240 LEU B C 1
ATOM 4243 O O . LEU B 1 240 ? -7.75 42.406 7.477 1 80.56 240 LEU B O 1
ATOM 4247 N N . LEU B 1 241 ? -5.82 41.906 8.5 1 80.12 241 LEU B N 1
ATOM 4248 C CA . LEU B 1 241 ? -5.484 40.875 7.535 1 80.12 241 LEU B CA 1
ATOM 4249 C C . LEU B 1 241 ? -6.344 39.625 7.758 1 80.12 241 LEU B C 1
ATOM 4251 O O . LEU B 1 241 ? -6.965 39.469 8.812 1 80.12 241 LEU B O 1
ATOM 4255 N N . HIS B 1 242 ? -6.406 38.844 6.691 1 75.31 242 HIS B N 1
ATOM 4256 C CA . HIS B 1 242 ? -7.266 37.656 6.707 1 75.31 242 HIS B CA 1
ATOM 4257 C C . HIS B 1 242 ? -6.703 36.562 7.625 1 75.31 242 HIS B C 1
ATOM 4259 O O . HIS B 1 242 ? -7.461 35.812 8.234 1 75.31 242 HIS B O 1
ATOM 4265 N N . HIS B 1 243 ? -5.414 36.531 7.801 1 78.81 243 HIS B N 1
ATOM 4266 C CA . HIS B 1 243 ? -4.762 35.531 8.633 1 78.81 243 HIS B CA 1
ATOM 4267 C C . HIS B 1 243 ? -4.152 36.156 9.883 1 78.81 243 HIS B C 1
ATOM 4269 O O . HIS B 1 243 ? -3.938 37.375 9.93 1 78.81 243 HIS B O 1
ATOM 4275 N N . GLN B 1 244 ? -3.961 35.281 10.914 1 75.81 244 GLN B N 1
ATOM 4276 C CA . GLN B 1 244 ? -3.314 35.75 12.141 1 75.81 244 GLN B CA 1
ATOM 4277 C C . GLN B 1 244 ? -1.819 35.438 12.125 1 75.81 244 GLN B C 1
ATOM 4279 O O . GLN B 1 244 ? -1.404 34.375 11.648 1 75.81 244 GLN B O 1
ATOM 4284 N N . TYR B 1 245 ? -1.121 36.438 12.539 1 76.56 245 TYR B N 1
ATOM 4285 C CA . TYR B 1 245 ? 0.334 36.344 12.523 1 76.56 245 TYR B CA 1
ATOM 4286 C C . TYR B 1 245 ? 0.91 36.562 13.914 1 76.56 245 TYR B C 1
ATOM 4288 O O . TYR B 1 245 ? 0.49 37.5 14.625 1 76.56 245 TYR B O 1
ATOM 4296 N N . SER B 1 246 ? 1.812 35.625 14.297 1 74.75 246 SER B N 1
ATOM 4297 C CA . SER B 1 246 ? 2.523 35.875 15.547 1 74.75 246 SER B CA 1
ATOM 4298 C C . SER B 1 246 ? 3.541 37 15.398 1 74.75 246 SER B C 1
ATOM 4300 O O . SER B 1 246 ? 3.848 37.438 14.281 1 74.75 246 SER B O 1
ATOM 4302 N N . SER B 1 247 ? 3.977 37.469 16.547 1 77.75 247 SER B N 1
ATOM 4303 C CA . SER B 1 247 ? 5.008 38.5 16.516 1 77.75 247 SER B CA 1
ATOM 4304 C C . SER B 1 247 ? 6.258 38.031 15.797 1 77.75 247 SER B C 1
ATOM 4306 O O . SER B 1 247 ? 6.875 38.781 15.039 1 77.75 247 SER B O 1
ATOM 4308 N N . ASP B 1 248 ? 6.492 36.75 16.094 1 73.94 248 ASP B N 1
ATOM 4309 C CA . ASP B 1 248 ? 7.66 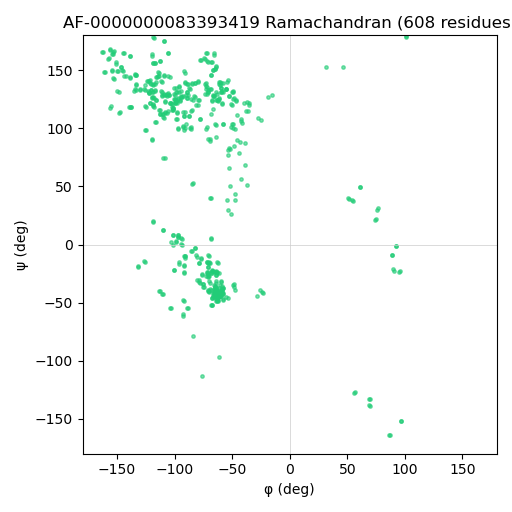36.188 15.438 1 73.94 248 ASP B CA 1
ATOM 4310 C C . ASP B 1 248 ? 7.477 36.156 13.922 1 73.94 248 ASP B C 1
ATOM 4312 O O . ASP B 1 248 ? 8.43 36.406 13.172 1 73.94 248 ASP B O 1
ATOM 4316 N N . ASN B 1 249 ? 6.262 35.875 13.531 1 73.75 249 ASN B N 1
ATOM 4317 C CA . ASN B 1 249 ? 5.961 35.875 12.102 1 73.75 249 ASN B CA 1
ATOM 4318 C C . ASN B 1 249 ? 6.18 37.25 11.492 1 73.75 249 ASN B C 1
ATOM 4320 O O . ASN B 1 249 ? 6.824 37.375 10.445 1 73.75 249 ASN B O 1
ATOM 4324 N N . LEU B 1 250 ? 5.727 38.281 12.18 1 78.62 250 LEU B N 1
ATOM 4325 C CA . LEU B 1 250 ? 5.699 39.625 11.633 1 78.62 250 LEU B CA 1
ATOM 4326 C C . LEU B 1 250 ? 7.109 40.188 11.516 1 78.62 250 LEU B C 1
ATOM 4328 O O . LEU B 1 250 ? 7.367 41.062 10.688 1 78.62 250 LEU B O 1
ATOM 4332 N N . ASP B 1 251 ? 7.973 39.656 12.359 1 77 251 ASP B N 1
ATOM 4333 C CA . ASP B 1 251 ? 9.367 40.062 12.297 1 77 251 ASP B CA 1
ATOM 4334 C C . ASP B 1 251 ? 9.984 39.688 10.945 1 77 251 ASP B C 1
ATOM 4336 O O . ASP B 1 251 ? 10.984 40.312 10.531 1 77 251 ASP B O 1
ATOM 4340 N N . ASN B 1 252 ? 9.305 38.844 10.281 1 73.06 252 ASN B N 1
ATOM 4341 C CA . ASN B 1 252 ? 9.812 38.406 8.977 1 73.06 252 ASN B CA 1
ATOM 4342 C C . ASN B 1 252 ? 9.203 39.25 7.844 1 73.06 252 ASN B C 1
ATOM 4344 O O . ASN B 1 252 ? 9.477 39 6.668 1 73.06 252 ASN B O 1
ATOM 4348 N N . GLY B 1 253 ? 8.438 40.125 8.18 1 74.88 253 GLY B N 1
ATOM 4349 C CA . GLY B 1 253 ? 7.852 41.031 7.211 1 74.88 253 GLY B CA 1
ATOM 4350 C C . GLY B 1 253 ? 6.855 40.375 6.285 1 74.88 253 GLY B C 1
ATOM 4351 O O . GLY B 1 253 ? 6.027 39.562 6.727 1 74.88 253 GLY B O 1
ATOM 4352 N N . ARG B 1 254 ? 6.926 40.719 5.078 1 73.38 254 ARG B N 1
ATOM 4353 C CA . ARG B 1 254 ? 5.918 40.281 4.117 1 73.38 254 ARG B CA 1
ATOM 4354 C C . ARG B 1 254 ? 6.074 38.781 3.812 1 73.38 254 ARG B C 1
ATOM 4356 O O . ARG B 1 254 ? 5.148 38.156 3.299 1 73.38 254 ARG B O 1
ATOM 4363 N N . GLU B 1 255 ? 7.211 38.281 4.203 1 73.06 255 GLU B N 1
ATOM 4364 C CA . GLU B 1 255 ? 7.504 36.875 3.885 1 73.06 255 GLU B CA 1
ATOM 4365 C C . GLU B 1 255 ? 6.641 35.938 4.707 1 73.06 255 GLU B C 1
ATOM 4367 O O . GLU B 1 255 ? 6.473 34.781 4.348 1 73.06 255 GLU B O 1
ATOM 4372 N N . CYS B 1 256 ? 6.074 36.438 5.699 1 73.81 256 CYS B N 1
ATOM 4373 C CA . CYS B 1 256 ? 5.297 35.594 6.594 1 73.81 256 CYS B CA 1
ATOM 4374 C C . CYS B 1 256 ? 3.838 35.531 6.156 1 73.81 256 CYS B C 1
ATOM 4376 O O . CYS B 1 256 ? 3.066 34.719 6.664 1 73.81 256 CYS B O 1
ATOM 4378 N N . LEU B 1 257 ? 3.479 36.375 5.246 1 76.06 257 LEU B N 1
ATOM 4379 C CA . LEU B 1 257 ? 2.068 36.531 4.914 1 76.06 257 LEU B CA 1
ATOM 4380 C C . LEU B 1 257 ? 1.513 35.281 4.266 1 76.06 257 LEU B C 1
ATOM 4382 O O . LEU B 1 257 ? 2.244 34.531 3.59 1 76.06 257 LEU B O 1
ATOM 4386 N N . LYS B 1 258 ? 0.243 35.062 4.48 1 75.5 258 LYS B N 1
ATOM 4387 C CA . LYS B 1 258 ? -0.425 33.844 4.039 1 75.5 258 LYS B CA 1
ATOM 4388 C C . LYS B 1 258 ? -1.59 34.156 3.105 1 75.5 258 LYS B C 1
ATOM 4390 O O . LYS B 1 258 ? -2.273 35.188 3.279 1 75.5 258 LYS B O 1
ATOM 4395 N N . GLY B 1 259 ? -1.726 33.281 2.09 1 71.94 259 GLY B N 1
ATOM 4396 C CA . GLY B 1 259 ? -2.936 33.281 1.282 1 71.94 259 GLY B CA 1
ATOM 4397 C C . GLY B 1 259 ? -3.242 34.625 0.657 1 71.94 259 GLY B C 1
ATOM 4398 O O . GLY B 1 259 ? -2.383 35.25 0.007 1 71.94 259 GLY B O 1
ATOM 4399 N N . LYS B 1 260 ? -4.48 35.125 0.864 1 71.81 260 LYS B N 1
ATOM 4400 C CA . LYS B 1 260 ? -4.984 36.344 0.251 1 71.81 260 LYS B CA 1
ATOM 4401 C C . LYS B 1 260 ? -4.195 37.562 0.72 1 71.81 260 LYS B C 1
ATOM 4403 O O . LYS B 1 260 ? -4.078 38.562 -0.006 1 71.81 260 LYS B O 1
ATOM 4408 N N . ASP B 1 261 ? -3.609 37.438 1.927 1 76.69 261 ASP B N 1
ATOM 4409 C CA . ASP B 1 261 ? -2.852 38.562 2.475 1 76.69 261 ASP B CA 1
ATOM 4410 C C . ASP B 1 261 ? -1.627 38.875 1.617 1 76.69 261 ASP B C 1
ATOM 4412 O O . ASP B 1 261 ? -1.244 40.031 1.467 1 76.69 261 ASP B O 1
ATOM 4416 N N . VAL B 1 262 ? -1.129 37.812 1.043 1 73.12 262 VAL B N 1
ATOM 4417 C CA . VAL B 1 262 ? 0.043 38 0.192 1 73.12 262 VAL B CA 1
ATOM 4418 C C . VAL B 1 262 ? -0.319 38.875 -1.011 1 73.12 262 VAL B C 1
ATOM 4420 O O . VAL B 1 262 ? 0.369 39.844 -1.305 1 73.12 262 VAL B O 1
ATOM 4423 N N . ASN B 1 263 ? -1.353 38.5 -1.565 1 70.5 263 ASN B N 1
ATOM 4424 C CA . ASN B 1 263 ? -1.793 39.219 -2.754 1 70.5 263 ASN B CA 1
ATOM 4425 C C . ASN B 1 263 ? -2.162 40.656 -2.424 1 70.5 263 ASN B C 1
ATOM 4427 O O . ASN B 1 263 ? -1.818 41.594 -3.17 1 70.5 263 ASN B O 1
ATOM 4431 N N . MET B 1 264 ? -2.814 40.812 -1.395 1 76.69 264 MET B N 1
ATOM 4432 C CA . MET B 1 264 ? -3.26 42.125 -0.987 1 76.69 264 MET B CA 1
ATOM 4433 C C . MET B 1 264 ? -2.068 43.062 -0.739 1 76.69 264 MET B C 1
ATOM 4435 O O . MET B 1 264 ? -2.014 44.156 -1.273 1 76.69 264 MET B O 1
ATOM 4439 N N . ILE B 1 265 ? -1.093 42.562 -0.068 1 77.62 265 ILE B N 1
ATOM 4440 C CA . ILE B 1 265 ? 0.054 43.406 0.289 1 77.62 265 ILE B CA 1
ATOM 4441 C C . ILE B 1 265 ? 0.933 43.625 -0.94 1 77.62 265 ILE B C 1
ATOM 4443 O O . ILE B 1 265 ? 1.491 44.688 -1.125 1 77.62 265 ILE B O 1
ATOM 4447 N N . ALA B 1 266 ? 0.996 42.594 -1.692 1 74.12 266 ALA B N 1
ATOM 4448 C CA . ALA B 1 266 ? 1.776 42.719 -2.922 1 74.12 266 ALA B CA 1
ATOM 4449 C C . ALA B 1 266 ? 1.227 43.844 -3.809 1 74.12 266 ALA B C 1
ATOM 4451 O O . ALA B 1 266 ? 1.988 44.562 -4.469 1 74.12 266 ALA B O 1
ATOM 4452 N N . GLN B 1 267 ? -0.017 43.969 -3.779 1 75.62 267 GLN B N 1
ATOM 4453 C CA . GLN B 1 267 ? -0.664 45 -4.566 1 75.62 267 GLN B CA 1
ATOM 4454 C C . GLN B 1 267 ? -0.533 46.375 -3.887 1 75.62 267 GLN B C 1
ATOM 4456 O O . GLN B 1 267 ? -0.351 47.375 -4.559 1 75.62 267 GLN B O 1
ATOM 4461 N N . LEU B 1 268 ? -0.539 46.312 -2.693 1 80.75 268 LEU B N 1
ATOM 4462 C CA . LEU B 1 268 ? -0.567 47.562 -1.918 1 80.75 268 LEU B CA 1
ATOM 4463 C C . LEU B 1 268 ? 0.816 48.188 -1.86 1 80.75 268 LEU B C 1
ATOM 4465 O O . LEU B 1 268 ? 0.943 49.406 -1.928 1 80.75 268 LEU B O 1
ATOM 4469 N N . LEU B 1 269 ? 1.847 47.438 -1.885 1 80.75 269 LEU B N 1
ATOM 4470 C CA . LEU B 1 269 ? 3.197 47.875 -1.572 1 80.75 269 LEU B CA 1
ATOM 4471 C C . LEU B 1 269 ? 3.711 48.844 -2.645 1 80.75 269 LEU B C 1
ATOM 4473 O O . LEU B 1 269 ? 4.18 49.938 -2.332 1 80.75 269 LEU B O 1
ATOM 4477 N N . PRO B 1 270 ? 3.623 48.438 -3.893 1 79.81 270 PRO B N 1
ATOM 4478 C CA . PRO B 1 270 ? 4.137 49.344 -4.906 1 79.81 270 PRO B CA 1
ATOM 4479 C C . PRO B 1 270 ? 3.387 50.688 -4.926 1 79.81 270 PRO B C 1
ATOM 4481 O O . PRO B 1 270 ? 4 51.75 -5.117 1 79.81 270 PRO B O 1
ATOM 4484 N N . VAL B 1 271 ? 2.111 50.625 -4.781 1 81.75 271 VAL B N 1
ATOM 4485 C CA . VAL B 1 271 ? 1.301 51.812 -4.797 1 81.75 271 VAL B CA 1
ATOM 4486 C C . VAL B 1 271 ? 1.65 52.688 -3.592 1 81.75 271 VAL B C 1
ATOM 4488 O O . VAL B 1 271 ? 1.833 53.906 -3.727 1 81.75 271 VAL B O 1
ATOM 4491 N N . ALA B 1 272 ? 1.779 52.094 -2.465 1 84.19 272 ALA B N 1
ATOM 4492 C CA . ALA B 1 272 ? 2.111 52.812 -1.237 1 84.19 272 ALA B CA 1
ATOM 4493 C C . ALA B 1 272 ? 3.482 53.469 -1.343 1 84.19 272 ALA B C 1
ATOM 4495 O O . ALA B 1 272 ? 3.648 54.656 -0.971 1 84.19 272 ALA B O 1
ATOM 4496 N N . LYS B 1 273 ? 4.418 52.75 -1.859 1 85.12 273 LYS B N 1
ATOM 4497 C CA . LYS B 1 273 ? 5.773 53.281 -2.021 1 85.12 273 LYS B CA 1
ATOM 4498 C C . LYS B 1 273 ? 5.785 54.5 -2.922 1 85.12 273 LYS B C 1
ATOM 4500 O O . LYS B 1 273 ? 6.453 55.5 -2.619 1 85.12 273 LYS B O 1
ATOM 4505 N N . SER B 1 274 ? 5.035 54.406 -3.947 1 85.31 274 SER B N 1
ATOM 4506 C CA . SER B 1 274 ? 5 55.5 -4.906 1 85.31 274 SER B CA 1
ATOM 4507 C C . SER B 1 274 ? 4.355 56.75 -4.305 1 85.31 274 SER B C 1
ATOM 4509 O O . SER B 1 274 ? 4.625 57.875 -4.738 1 85.31 274 SER B O 1
ATOM 4511 N N . LEU B 1 275 ? 3.572 56.531 -3.354 1 85.44 275 LEU B N 1
ATOM 4512 C CA . LEU B 1 275 ? 2.84 57.656 -2.764 1 85.44 275 LEU B CA 1
ATOM 4513 C C . LEU B 1 275 ? 3.465 58.062 -1.439 1 85.44 275 LEU B C 1
ATOM 4515 O O . LEU B 1 275 ? 2.945 58.969 -0.757 1 85.44 275 LEU B O 1
ATOM 4519 N N . GLY B 1 276 ? 4.574 57.375 -1.057 1 86.75 276 GLY B N 1
ATOM 4520 C CA . GLY B 1 276 ? 5.262 57.688 0.183 1 86.75 276 GLY B CA 1
ATOM 4521 C C . GLY B 1 276 ? 4.516 57.219 1.419 1 86.75 276 GLY B C 1
ATOM 4522 O O . GLY B 1 276 ? 4.656 57.812 2.494 1 86.75 276 GLY B O 1
ATOM 4523 N N . ILE B 1 277 ? 3.65 56.281 1.244 1 82.88 277 ILE B N 1
ATOM 4524 C CA . ILE B 1 277 ? 2.906 55.688 2.359 1 82.88 277 ILE B CA 1
ATOM 4525 C C . ILE B 1 277 ? 3.68 54.531 2.941 1 82.88 277 ILE B C 1
ATOM 4527 O O . ILE B 1 277 ? 4.137 53.656 2.203 1 82.88 277 ILE B O 1
ATOM 4531 N N . VAL B 1 278 ? 3.854 54.562 4.289 1 84.88 278 VAL B N 1
ATOM 4532 C CA . VAL B 1 278 ? 4.559 53.5 4.969 1 84.88 278 VAL B CA 1
ATOM 4533 C C . VAL B 1 278 ? 3.566 52.406 5.367 1 84.88 278 VAL B C 1
ATOM 4535 O O . VAL B 1 278 ? 2.52 52.688 5.953 1 84.88 278 VAL B O 1
ATOM 4538 N N . ILE B 1 279 ? 3.871 51.25 4.961 1 84.06 279 ILE B N 1
ATOM 4539 C CA . ILE B 1 279 ? 3.066 50.094 5.344 1 84.06 279 ILE B CA 1
ATOM 4540 C C . ILE B 1 279 ? 3.744 49.344 6.496 1 84.06 279 ILE B C 1
ATOM 4542 O O . ILE B 1 279 ? 4.93 49.031 6.418 1 84.06 279 ILE B O 1
ATOM 4546 N N . CYS B 1 280 ? 3.043 49.219 7.586 1 84.75 280 CYS B N 1
ATOM 4547 C CA . CYS B 1 280 ? 3.531 48.5 8.742 1 84.75 280 CYS B CA 1
ATOM 4548 C C . CYS B 1 280 ? 2.633 47.281 9.039 1 84.75 280 CYS B C 1
ATOM 4550 O O . CYS B 1 280 ? 1.42 47.344 8.836 1 84.75 280 CYS B O 1
ATOM 4552 N N . LEU B 1 281 ? 3.301 46.25 9.344 1 83.94 281 LEU B N 1
ATOM 4553 C CA . LEU B 1 281 ? 2.588 45.094 9.828 1 83.94 281 LEU B CA 1
ATOM 4554 C C . LEU B 1 281 ? 2.645 45 11.352 1 83.94 281 LEU B C 1
ATOM 4556 O O . LEU B 1 281 ? 3.691 45.25 11.953 1 83.94 281 LEU B O 1
ATOM 4560 N N . GLY B 1 282 ? 1.557 44.844 12 1 81.44 282 GLY B N 1
ATOM 4561 C CA . GLY B 1 282 ? 1.52 44.781 13.453 1 81.44 282 GLY B CA 1
ATOM 4562 C C . GLY B 1 282 ? 0.35 43.969 13.992 1 81.44 282 GLY B C 1
ATOM 4563 O O . GLY B 1 282 ? -0.513 43.562 13.227 1 81.44 282 GLY B O 1
ATOM 4564 N N . ASN B 1 283 ? 0.424 43.656 15.234 1 79.81 283 ASN B N 1
ATOM 4565 C CA . ASN B 1 283 ? -0.657 42.969 15.93 1 79.81 283 ASN B CA 1
ATOM 4566 C C . ASN B 1 283 ? -1.568 43.938 16.672 1 79.81 283 ASN B C 1
ATOM 4568 O O . ASN B 1 283 ? -1.096 44.938 17.234 1 79.81 283 ASN B O 1
ATOM 4572 N N . LEU B 1 284 ? -2.809 43.812 16.5 1 71.69 284 LEU B N 1
ATOM 4573 C CA . LEU B 1 284 ? -3.799 44.625 17.203 1 71.69 284 LEU B CA 1
ATOM 4574 C C . LEU B 1 284 ? -4.418 43.844 18.359 1 71.69 284 LEU B C 1
ATOM 4576 O O . LEU B 1 284 ? -4.844 42.688 18.188 1 71.69 284 LEU B O 1
ATOM 4580 N N . GLU B 1 285 ? -4.176 44.375 19.531 1 67.5 285 GLU B N 1
ATOM 4581 C CA . GLU B 1 285 ? -4.828 43.812 20.703 1 67.5 285 GLU B CA 1
ATOM 4582 C C . GLU B 1 285 ? -5.941 44.719 21.219 1 67.5 285 GLU B C 1
ATOM 4584 O O . GLU B 1 285 ? -5.723 45.906 21.438 1 67.5 285 GLU B O 1
ATOM 4589 N N . ARG B 1 286 ? -7.031 44.281 21.109 1 62.91 286 ARG B N 1
ATOM 4590 C CA . ARG B 1 286 ? -8.141 45.062 21.688 1 62.91 286 ARG B CA 1
ATOM 4591 C C . ARG B 1 286 ? -8.414 44.625 23.125 1 62.91 286 ARG B C 1
ATOM 4593 O O . ARG B 1 286 ? -8.672 43.469 23.391 1 62.91 286 ARG B O 1
ATOM 4600 N N . THR B 1 287 ? -8.109 45.5 24.078 1 65.19 287 THR B N 1
ATOM 4601 C CA . THR B 1 287 ? -8.422 45.281 25.484 1 65.19 287 THR B CA 1
ATOM 4602 C C . THR B 1 287 ? -9.703 46 25.875 1 65.19 287 THR B C 1
ATOM 4604 O O . THR B 1 287 ? -9.828 47.219 25.688 1 65.19 287 THR B O 1
ATOM 4607 N N . VAL B 1 288 ? -10.758 45.344 26.094 1 62.12 288 VAL B N 1
ATOM 4608 C CA . VAL B 1 288 ? -11.984 45.969 26.578 1 62.12 288 VAL B CA 1
ATOM 4609 C C . VAL B 1 288 ? -12.031 45.906 28.109 1 62.12 288 VAL B C 1
ATOM 4611 O O . VAL B 1 288 ? -11.883 44.844 28.703 1 62.12 288 VAL B O 1
ATOM 4614 N N . THR B 1 289 ? -11.734 46.969 28.781 1 59.56 289 THR B N 1
ATOM 4615 C CA . THR B 1 289 ? -11.82 47.031 30.234 1 59.56 289 THR B CA 1
ATOM 4616 C C . THR B 1 289 ? -13.203 47.5 30.672 1 59.56 289 THR B C 1
ATOM 4618 O O . THR B 1 289 ? -13.797 48.375 30.047 1 59.56 289 THR B O 1
ATOM 4621 N N . GLY B 1 290 ? -14.07 46.781 31.125 1 56.5 290 GLY B N 1
ATOM 4622 C CA . GLY B 1 290 ? -15.383 47.156 31.641 1 56.5 290 GLY B CA 1
ATOM 4623 C C . GLY B 1 290 ? -15.492 47.062 33.156 1 56.5 290 GLY B C 1
ATOM 4624 O O . GLY B 1 290 ? -14.68 46.406 33.781 1 56.5 290 GLY B O 1
ATOM 4625 N N . ILE B 1 291 ? -15.969 48.125 33.781 1 49.22 291 ILE B N 1
ATOM 4626 C CA . ILE B 1 291 ? -16.281 48.125 35.219 1 49.22 291 ILE B CA 1
ATOM 4627 C C . ILE B 1 291 ? -17.469 47.188 35.5 1 49.22 291 ILE B C 1
ATOM 4629 O O . ILE B 1 291 ? -18.422 47.156 34.719 1 49.22 291 ILE B O 1
ATOM 4633 N N . VAL B 1 292 ? -17.312 46.188 36.219 1 50.94 292 VAL B N 1
ATOM 4634 C CA . VAL B 1 292 ? -18.438 45.375 36.688 1 50.94 292 VAL B CA 1
ATOM 4635 C C . VAL B 1 292 ? -19.469 46.25 37.375 1 50.94 292 VAL B C 1
ATOM 4637 O O . VAL B 1 292 ? -19.156 46.938 38.375 1 50.94 292 VAL B O 1
ATOM 4640 N N . GLU B 1 293 ? -20.344 47.031 36.688 1 42.94 293 GLU B N 1
ATOM 4641 C CA . GLU B 1 293 ? -21.438 47.594 37.469 1 42.94 293 GLU B CA 1
ATOM 4642 C C . GLU B 1 293 ? -22.094 46.562 38.375 1 42.94 293 GLU B C 1
ATOM 4644 O O . GLU B 1 293 ? -22.359 45.438 37.969 1 42.94 293 GLU B O 1
ATOM 4649 N N . ASP B 1 294 ? -21.922 46.719 39.594 1 39.94 294 ASP B N 1
ATOM 4650 C CA . ASP B 1 294 ? -22.547 45.938 40.656 1 39.94 294 ASP B CA 1
ATOM 4651 C C . ASP B 1 294 ? -24.062 45.938 40.5 1 39.94 294 ASP B C 1
ATOM 4653 O O . ASP B 1 294 ? -24.75 46.844 41 1 39.94 294 ASP B O 1
ATOM 4657 N N . GLU B 1 295 ? -24.719 46.031 39.344 1 36.66 295 GLU B N 1
ATOM 4658 C CA . GLU B 1 295 ? -26.172 45.875 39.438 1 36.66 295 GLU B CA 1
ATOM 4659 C C . GLU B 1 295 ? -26.547 44.688 40.281 1 36.66 295 GLU B C 1
ATOM 4661 O O . GLU B 1 295 ? -25.828 43.688 40.312 1 36.66 295 GLU B O 1
ATOM 4666 N N . GLY B 1 296 ? -27.391 44.906 41.375 1 36.78 296 GLY B N 1
ATOM 4667 C CA . GLY B 1 296 ? -28.188 43.906 42.094 1 36.78 296 GLY B CA 1
ATOM 4668 C C . GLY B 1 296 ? -28.812 42.875 41.188 1 36.78 296 GLY B C 1
ATOM 4669 O O . GLY B 1 296 ? -29.484 43.188 40.219 1 36.78 296 GLY B O 1
ATOM 4670 N N . TYR B 1 297 ? -28.094 41.844 40.906 1 31.17 297 TYR B N 1
ATOM 4671 C CA . TYR B 1 297 ? -28.531 40.688 40.125 1 31.17 297 TYR B CA 1
ATOM 4672 C C . TYR B 1 297 ? -29.953 40.281 40.531 1 31.17 297 TYR B C 1
ATOM 4674 O O . TYR B 1 297 ? -30.188 39.719 41.594 1 31.17 297 TYR B O 1
ATOM 4682 N N . GLY B 1 298 ? -30.984 41.188 40.469 1 29.98 298 GLY B N 1
ATOM 4683 C CA . GLY B 1 298 ? -32.219 40.406 40.406 1 29.98 298 GLY B CA 1
ATOM 4684 C C . GLY B 1 298 ? -32.156 39.281 39.406 1 29.98 298 GLY B C 1
ATOM 4685 O O . GLY B 1 298 ? -31.375 39.344 38.438 1 29.98 298 GLY B O 1
ATOM 4686 N N . TYR B 1 299 ? -32.406 38 39.844 1 30.23 299 TYR B N 1
ATOM 4687 C CA . TYR B 1 299 ? -32.344 36.688 39.25 1 30.23 299 TYR B CA 1
ATOM 4688 C C . TYR B 1 299 ? -33.094 36.625 37.938 1 30.23 299 TYR B C 1
ATOM 4690 O O . TYR B 1 299 ? -34.25 36.219 37.875 1 30.23 299 TYR B O 1
ATOM 4698 N N . HIS B 1 300 ? -33.25 37.75 37.219 1 28.41 300 HIS B N 1
ATOM 4699 C CA . HIS B 1 300 ? -34.219 37.469 36.156 1 28.41 300 HIS B CA 1
ATOM 4700 C C . HIS B 1 300 ? -33.781 36.281 35.312 1 28.41 300 HIS B C 1
ATOM 4702 O O . HIS B 1 300 ? -32.594 36.094 35.094 1 28.41 300 HIS B O 1
ATOM 4708 N N . ARG B 1 301 ? -34.75 35.375 35.062 1 29.08 301 ARG B N 1
ATOM 4709 C CA . ARG B 1 301 ? -34.938 34.156 34.312 1 29.08 301 ARG B CA 1
ATOM 4710 C C . ARG B 1 301 ? -34.531 34.344 32.844 1 29.08 301 ARG B C 1
ATOM 4712 O O . ARG B 1 301 ? -35.188 35.062 32.094 1 29.08 301 ARG B O 1
ATOM 4719 N N . ARG B 1 302 ? -33.375 34.562 32.594 1 28.52 302 ARG B N 1
ATOM 4720 C CA . ARG B 1 302 ? -33.094 34.531 31.156 1 28.52 302 ARG B CA 1
ATOM 4721 C C . ARG B 1 302 ? -33.656 33.281 30.484 1 28.52 302 ARG B C 1
ATOM 4723 O O . ARG B 1 302 ? -33.5 32.188 31 1 28.52 302 ARG B O 1
ATOM 4730 N N . GLY B 1 303 ? -34.656 33.5 29.859 1 24.81 303 GLY B N 1
ATOM 4731 C CA . GLY B 1 303 ? -35.094 32.5 28.875 1 24.81 303 GLY B CA 1
ATOM 4732 C C . GLY B 1 303 ? -33.938 31.922 28.078 1 24.81 303 GLY B C 1
ATOM 4733 O O . GLY B 1 303 ? -33.031 32.625 27.688 1 24.81 303 GLY B O 1
ATOM 4734 N N . ARG B 1 304 ? -33.5 30.688 28.359 1 21.42 304 ARG B N 1
ATOM 4735 C CA . ARG B 1 304 ? -32.594 29.672 27.828 1 21.42 304 ARG B CA 1
ATOM 4736 C C . ARG B 1 304 ? -32.656 29.656 26.297 1 21.42 304 ARG B C 1
ATOM 4738 O O . ARG B 1 304 ? -33.656 29.188 25.719 1 21.42 304 ARG B O 1
ATOM 4745 N N . TRP B 1 305 ? -32.5 30.781 25.656 1 20.61 305 TRP B N 1
ATOM 4746 C CA . TRP B 1 305 ? -32.406 30.391 24.25 1 20.61 305 TRP B CA 1
ATOM 4747 C C . TRP B 1 305 ? -31.312 29.328 24.047 1 20.61 305 TRP B C 1
ATOM 4749 O O . TRP B 1 305 ? -30.172 29.531 24.469 1 20.61 305 TRP B O 1
ATOM 4759 N N . GLY B 1 306 ? -31.703 28.078 24.344 1 21.03 306 GLY B N 1
ATOM 4760 C CA . GLY B 1 306 ? -31.234 26.828 23.781 1 21.03 306 GLY B CA 1
ATOM 4761 C C . GLY B 1 306 ? -30.719 26.969 22.359 1 21.03 306 GLY B C 1
ATOM 4762 O O . GLY B 1 306 ? -31.031 27.938 21.672 1 21.03 306 GLY B O 1
#

Foldseek 3Di:
DDQKDKDWDLPQDDQQKQFAPQGTQDPPDDPVSLVVLQVVWDFAWDDDDPDTHRDQVAFGKTKDFPVRIDGPDPVNVVVQQCCQQPPGCVVQQVFPWDDRWDKAWGIKIKAFAFGKHHKDFADDPDPQFWKKKKKWAQWAFDDDFKWKDFPHDIDGHDPRVVNNRIIMMMMGTRQIIIIGDGIHHTMIIMIMITIGDDDLCGPQRPPPPPPPCVVVLVVVLCLVVVVDPDHPPDSDDDDDDRGDDDPSLCVSPLSSDGHVNSNVCSSVVVSCVVVVHDDGDDDDDDDDDDDPPPPPPPPDDPDDPD/DDQKDKDWDLPQDDQQKQFAPQGTQDPPDDPVSLVVLQVVWDFAWDDDDPDTHRDQVAFGKTKDFPVRIHGPDPVNVVVQQCCQQPPGCVVQQVFPFDDRWDKAWGIKIKAFAFGKHHKDFADDPDPQFWKKKKKWAQWAFDDDFKWKDFPHDIDGHDPRVVNNRIIMMMMGTRQIIIMGDGIHHTMIIMIMITIGDDDLCRPLRPPPPPPPCVVVLVVVVCLVVVVDPDHPPDSDDDDDDRGDDDPSLCVSPLSSDGHVNSNVCSSVPVSCVVVVHDDGDDDDDDDDDDDPPPPPPPVPDPDPPD

Sequence (612 aa):
GSFYHCTTDQNAPNPGLFIDGLGLVGLLLNHQEAQLIISQSVQALFGEGAETVVDTQVQDTWEIDAKSVSFKNSRWQTYVDQLASKTVWSTLGVAPYTSKPQCDLYKLLLYQQGSHLLPHQDTAKAPGMFATIVVVLPSAFQGREVHVSHAGTTKILDVSQASGFDTSILAWYTDVMHEVKPITAGYRLTLSYNLIHTSPNIPPPALPEQMNMLPLRECLEKWNANGFETTPETPLVAYLLHHQYSSDNLDNGRECLKGKDVNMIAQLLPVAKSLGIVICLGNLERTVTGIVEDEGYGYHRRGRWGGSFYHCTTDQNAPNPGLFIDGLGLVGLLLNHQEAQLIISQSVQALFGEGAETVVDTQVQDTWEIDAKSVSFKNSRWQTYVDQLASKTVWSTLGVAPYTSKPQCDLYKLLLYQQGSHLLPHQDTAKAPGMFATIVVVLPSAFQGREVHVSHAGTTKILDVSQASGFDTSILAWYTDVMHEVKPITAGYRLTLSYNLIHTSPNIPPPALPEQMNMLPLRECLEKWNANGFETTPETPLVAYLLHHQYSSDNLDNGRECLKGKDVNMIAQLLPVAKSLGIVICLGNLERTVTGIVEDEGYGYHRRGRWG

Radius of gyration: 36.21 Å; Cα contacts (8 Å, |Δi|>4): 1157; chains: 2; bounding box: 83×121×93 Å

Solvent-accessible surface area (backbone atoms only — not comparable to full-atom values): 34374 Å² total; per-residue (Å²): 102,38,71,49,45,77,50,74,38,83,74,62,69,72,38,41,42,27,35,72,97,76,39,63,51,32,40,36,50,33,72,70,58,51,52,54,50,54,72,72,35,45,75,38,63,40,73,60,84,96,42,73,43,80,43,63,88,47,31,30,37,34,28,36,57,34,90,45,49,49,62,73,29,73,65,30,60,57,47,53,51,44,41,49,56,56,51,49,30,55,42,34,24,51,68,87,57,62,45,70,56,42,76,41,72,51,34,38,36,41,34,38,60,65,17,31,30,53,76,42,58,56,72,73,84,46,88,54,41,51,30,39,38,39,38,34,45,28,15,38,34,37,62,48,35,39,37,39,36,52,95,90,42,75,48,77,51,72,63,42,89,50,14,47,77,22,32,30,42,35,32,34,37,31,62,35,33,34,26,34,40,42,27,69,34,55,35,44,39,32,40,34,27,40,30,21,62,63,48,78,70,48,56,62,69,76,62,64,87,73,68,73,55,56,64,58,46,51,52,50,50,34,53,77,62,62,62,47,92,81,57,64,92,55,95,69,85,86,76,86,63,86,64,70,68,52,72,73,39,50,74,54,44,76,68,54,51,52,41,69,42,39,57,51,47,52,59,44,46,63,54,28,56,74,70,72,48,85,85,80,84,82,82,87,79,85,82,83,83,73,78,81,71,80,69,80,79,71,83,79,80,78,78,80,85,124,101,37,72,48,45,79,51,75,40,83,73,60,69,72,39,42,41,27,35,71,98,75,41,64,51,32,41,36,48,33,72,69,58,49,53,55,51,53,71,69,35,44,75,37,65,42,73,60,85,95,43,74,42,79,41,62,88,47,32,30,35,33,31,35,57,35,91,45,48,48,62,73,29,74,64,29,59,56,47,52,52,46,42,49,55,56,49,50,29,55,41,34,25,51,68,90,55,54,46,71,55,43,76,41,74,53,34,38,37,41,33,39,61,64,18,30,31,54,77,44,57,57,72,73,87,45,89,53,42,51,28,39,39,38,38,34,43,28,14,39,34,37,63,48,36,39,37,39,34,52,94,88,43,72,48,78,50,71,62,42,87,50,13,47,78,23,33,32,42,35,32,33,38,31,63,33,33,34,26,35,42,43,25,68,34,55,37,43,40,32,41,35,27,41,30,22,62,63,48,78,70,47,54,64,68,77,62,64,86,72,67,73,54,55,64,56,47,50,52,49,48,35,52,76,62,64,62,48,93,82,58,65,92,54,97,68,84,84,77,85,62,86,64,70,67,52,71,74,40,50,74,54,46,77,68,54,50,53,43,71,41,38,57,53,46,53,58,45,48,63,54,28,55,75,70,72,46,84,85,79,85,81,82,85,79,86,80,84,85,74,79,80,74,80,67,80,76,70,80,72,79,68,76,74,81,121